Protein AF-0000000073579884 (afdb_homodimer)

Solvent-accessible surface area (backbone atoms only — not comparable to full-atom values): 21846 Å² total; per-residue (Å²): 62,79,49,57,83,74,45,47,60,58,52,51,43,51,61,31,43,61,49,52,70,65,54,39,44,51,54,47,61,70,35,34,37,70,53,16,29,37,43,43,71,73,30,24,39,49,49,86,61,10,36,67,35,51,47,25,42,53,49,44,41,45,74,51,40,29,45,58,35,67,38,53,68,45,80,40,66,29,79,91,75,32,36,38,36,37,34,34,37,37,34,28,37,24,66,89,49,76,59,46,77,44,76,45,46,33,37,37,40,33,34,45,38,84,41,65,36,85,84,80,65,43,71,24,36,23,36,38,33,40,36,43,20,28,35,58,62,64,73,53,51,57,35,80,70,57,7,56,56,69,65,32,60,68,53,21,36,48,45,28,50,49,50,17,51,50,36,49,49,50,50,51,47,43,65,70,67,51,56,76,76,54,52,54,49,52,51,46,46,48,50,61,68,65,52,64,83,78,73,83,74,80,74,62,52,80,76,78,81,124,62,79,48,56,83,75,44,47,59,58,52,52,42,51,61,31,45,61,49,51,69,66,55,38,45,51,54,46,61,69,34,35,36,70,54,14,29,37,42,45,71,74,30,24,39,48,49,85,60,10,36,66,36,50,47,26,42,52,49,45,40,46,74,48,40,30,45,58,35,68,38,52,67,44,79,39,66,29,78,92,75,32,35,38,36,36,34,35,36,36,32,27,43,28,70,86,44,78,74,46,76,44,77,45,47,33,38,37,41,33,35,44,40,86,41,64,38,84,87,80,66,43,69,25,37,23,34,37,33,41,37,42,19,28,37,57,61,64,72,52,51,58,34,80,71,59,7,57,57,67,64,32,61,69,53,20,34,48,45,28,50,51,50,18,51,48,36,49,48,50,49,52,48,42,65,69,68,49,54,76,76,50,52,54,48,52,51,47,45,49,50,60,67,65,50,64,82,77,74,85,72,80,74,61,54,81,76,78,80,122

Structure (mmCIF, N/CA/C/O backbone):
data_AF-0000000073579884-model_v1
#
loop_
_entity.id
_entity.type
_entity.pdbx_description
1 polymer 'SigF-like NTF2-like domain-containing protein'
#
loop_
_atom_site.group_PDB
_atom_site.id
_atom_site.type_symbol
_atom_site.label_atom_id
_atom_site.label_alt_id
_atom_site.label_comp_id
_atom_site.label_asym_id
_atom_site.label_entity_id
_atom_site.label_seq_id
_atom_site.pdbx_PDB_ins_code
_atom_site.Cartn_x
_atom_site.Cartn_y
_atom_site.Cartn_z
_atom_site.occupancy
_atom_site.B_iso_or_equiv
_atom_site.auth_seq_id
_atom_site.auth_comp_id
_atom_site.auth_asym_id
_atom_site.auth_atom_id
_atom_site.pdbx_PDB_model_num
ATOM 1 N N . MET A 1 1 ? 6.504 -21.859 6.301 1 87.38 1 MET A N 1
ATOM 2 C CA . MET A 1 1 ? 7.676 -21.188 6.852 1 87.38 1 MET A CA 1
ATOM 3 C C . MET A 1 1 ? 7.828 -21.484 8.344 1 87.38 1 MET A C 1
ATOM 5 O O . MET A 1 1 ? 6.867 -21.359 9.102 1 87.38 1 MET A O 1
ATOM 9 N N . GLU A 1 2 ? 8.984 -21.875 8.773 1 85.62 2 GLU A N 1
ATOM 10 C CA . GLU A 1 2 ? 9.281 -22.031 10.195 1 85.62 2 GLU A CA 1
ATOM 11 C C . GLU A 1 2 ? 9.594 -20.688 10.844 1 85.62 2 GLU A C 1
ATOM 13 O O . GLU A 1 2 ? 9.109 -20.375 11.938 1 85.62 2 GLU A O 1
ATOM 18 N N . ASP A 1 3 ? 10.375 -19.859 10.148 1 88.5 3 ASP A N 1
ATOM 19 C CA . ASP A 1 3 ? 10.703 -18.484 10.5 1 88.5 3 ASP A CA 1
ATOM 20 C C . ASP A 1 3 ? 10.328 -17.531 9.367 1 88.5 3 ASP A C 1
ATOM 22 O O . ASP A 1 3 ? 11.141 -17.266 8.477 1 88.5 3 ASP A O 1
ATOM 26 N N . PRO A 1 4 ? 9.141 -17 9.547 1 89.62 4 PRO A N 1
ATOM 27 C CA . PRO A 1 4 ? 8.633 -16.172 8.453 1 89.62 4 PRO A CA 1
ATOM 28 C C . PRO A 1 4 ? 9.57 -15.016 8.109 1 89.62 4 PRO A C 1
ATOM 30 O O . PRO A 1 4 ? 9.75 -14.695 6.934 1 89.62 4 PRO A O 1
ATOM 33 N N . VAL A 1 5 ? 10.172 -14.383 9.031 1 88.12 5 VAL A N 1
ATOM 34 C CA . VAL A 1 5 ? 11.016 -13.219 8.797 1 88.12 5 VAL A CA 1
ATOM 35 C C . VAL A 1 5 ? 12.258 -13.625 8 1 88.12 5 VAL A C 1
ATOM 37 O O . VAL A 1 5 ? 12.68 -12.922 7.086 1 88.12 5 VAL A O 1
ATOM 40 N N . LYS A 1 6 ? 12.82 -14.711 8.219 1 90.25 6 LYS A N 1
ATOM 41 C CA . LYS A 1 6 ? 14.047 -15.164 7.574 1 90.25 6 LYS A CA 1
ATOM 42 C C . LYS A 1 6 ? 13.758 -15.805 6.215 1 90.25 6 LYS A C 1
ATOM 44 O O . LYS A 1 6 ? 14.57 -15.703 5.293 1 90.25 6 LYS A O 1
ATOM 49 N N . GLU A 1 7 ? 12.664 -16.375 6.121 1 92.75 7 GLU A N 1
ATOM 50 C CA . GLU A 1 7 ? 12.398 -17.203 4.945 1 92.75 7 GLU A CA 1
ATOM 51 C C . GLU A 1 7 ? 11.641 -16.422 3.879 1 92.75 7 GLU A C 1
ATOM 53 O O . GLU A 1 7 ? 11.695 -16.766 2.695 1 92.75 7 GLU A O 1
ATOM 58 N N . ILE A 1 8 ? 10.906 -15.383 4.238 1 93.69 8 ILE A N 1
ATOM 59 C CA . ILE A 1 8 ? 10.031 -14.68 3.309 1 93.69 8 ILE A CA 1
ATOM 60 C C . ILE A 1 8 ? 10.859 -14.078 2.176 1 93.69 8 ILE A C 1
ATOM 62 O O . ILE A 1 8 ? 10.422 -14.047 1.024 1 93.69 8 ILE A O 1
ATOM 66 N N . GLY A 1 9 ? 12.023 -13.602 2.502 1 92 9 GLY A N 1
ATOM 67 C CA . GLY A 1 9 ? 12.875 -13.039 1.464 1 92 9 GLY A CA 1
ATOM 68 C C . GLY A 1 9 ? 13.18 -14.031 0.354 1 92 9 GLY A C 1
ATOM 69 O O . GLY A 1 9 ? 13.086 -13.695 -0.828 1 92 9 GLY A O 1
ATOM 70 N N . GLY A 1 10 ? 13.586 -15.219 0.759 1 91.81 10 GLY A N 1
ATOM 71 C CA . GLY A 1 10 ? 13.867 -16.266 -0.213 1 91.81 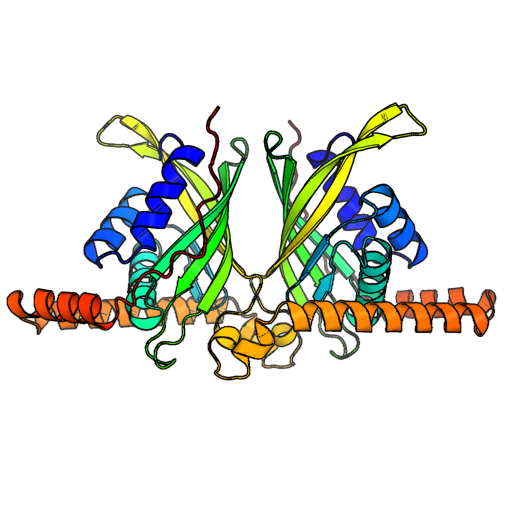10 GLY A CA 1
ATOM 72 C C . GLY A 1 10 ? 12.656 -16.656 -1.034 1 91.81 10 GLY A C 1
ATOM 73 O O . GLY A 1 10 ? 12.766 -16.891 -2.24 1 91.81 10 GLY A O 1
ATOM 74 N N . ILE A 1 11 ? 11.547 -16.703 -0.408 1 93.69 11 ILE A N 1
ATOM 75 C CA . ILE A 1 11 ? 10.305 -17.078 -1.073 1 93.69 11 ILE A CA 1
ATOM 76 C C . ILE A 1 11 ? 9.953 -16.031 -2.131 1 93.69 11 ILE A C 1
ATOM 78 O O . ILE A 1 11 ? 9.625 -16.375 -3.27 1 93.69 11 ILE A O 1
ATOM 82 N N . LEU A 1 12 ? 10.008 -14.758 -1.771 1 94.31 12 LEU A N 1
ATOM 83 C CA . LEU A 1 12 ? 9.672 -13.672 -2.688 1 94.31 12 LEU A CA 1
ATOM 84 C C . LEU A 1 12 ? 10.656 -13.633 -3.854 1 94.31 12 LEU A C 1
ATOM 86 O O . LEU A 1 12 ? 10.258 -13.391 -4.996 1 94.31 12 LEU A O 1
ATOM 90 N N . ARG A 1 13 ? 11.898 -13.844 -3.562 1 92.25 13 ARG A N 1
ATOM 91 C CA . ARG A 1 13 ? 12.891 -13.867 -4.633 1 92.25 13 ARG A CA 1
ATOM 92 C C . ARG A 1 13 ? 12.648 -15.047 -5.574 1 92.25 13 ARG A C 1
ATOM 94 O O . ARG A 1 13 ? 12.836 -14.922 -6.785 1 92.25 13 ARG A O 1
ATOM 101 N N . GLY A 1 14 ? 12.305 -16.156 -5.047 1 90.75 14 GLY A N 1
ATOM 102 C CA . GLY A 1 14 ? 11.977 -17.297 -5.879 1 90.75 14 GLY A CA 1
ATOM 103 C C . GLY A 1 14 ? 10.781 -17.062 -6.785 1 90.75 14 GLY A C 1
ATOM 104 O O . GLY A 1 14 ? 10.742 -17.562 -7.914 1 90.75 14 GLY A O 1
ATOM 105 N N . LEU A 1 15 ? 9.844 -16.219 -6.324 1 91.81 15 LEU A N 1
ATOM 106 C CA . LEU A 1 15 ? 8.609 -15.977 -7.062 1 91.81 15 LEU A CA 1
ATOM 107 C C . LEU A 1 15 ? 8.805 -14.859 -8.086 1 91.81 15 LEU A C 1
ATOM 109 O O . LEU A 1 15 ? 8.109 -14.828 -9.109 1 91.81 15 LEU A O 1
ATOM 113 N N . LEU A 1 16 ? 9.758 -13.938 -7.785 1 89.94 16 LEU A N 1
ATOM 114 C CA . LEU A 1 16 ? 9.734 -12.695 -8.555 1 89.94 16 LEU A CA 1
ATOM 115 C C . LEU A 1 16 ? 11.023 -12.531 -9.352 1 89.94 16 LEU A C 1
ATOM 117 O O . LEU A 1 16 ? 11.141 -11.609 -10.164 1 89.94 16 LEU A O 1
ATOM 121 N N . LYS A 1 17 ? 11.984 -13.438 -9.016 1 87.38 17 LYS A N 1
ATOM 122 C CA . LYS A 1 17 ? 13.203 -13.375 -9.812 1 87.38 17 LYS A CA 1
ATOM 123 C C . LYS A 1 17 ? 13.188 -14.414 -10.93 1 87.38 17 LYS A C 1
ATOM 125 O O . LYS A 1 17 ? 13.922 -15.406 -10.883 1 87.38 17 LYS A O 1
ATOM 130 N N . ARG A 1 18 ? 12.406 -14.25 -11.836 1 78.38 18 ARG A N 1
ATOM 131 C CA . ARG A 1 18 ? 12.312 -14.984 -13.086 1 78.38 18 ARG A CA 1
ATOM 132 C C . ARG A 1 18 ? 12.148 -16.484 -12.836 1 78.38 18 ARG A C 1
ATOM 134 O O . ARG A 1 18 ? 12.898 -17.297 -13.375 1 78.38 18 ARG A O 1
ATOM 141 N N . PRO A 1 19 ? 11.172 -16.875 -12.18 1 81.69 19 PRO A N 1
ATOM 142 C CA . PRO A 1 19 ? 10.906 -18.312 -11.977 1 81.69 19 PRO A CA 1
ATOM 143 C C . PRO A 1 19 ? 10.281 -18.969 -13.195 1 81.69 19 PRO A C 1
ATOM 145 O O . PRO A 1 19 ? 9.852 -18.297 -14.125 1 81.69 19 PRO A O 1
ATOM 148 N N . THR A 1 20 ? 10.398 -20.297 -13.188 1 82 20 THR A N 1
ATOM 149 C CA . THR A 1 20 ? 9.57 -21.062 -14.133 1 82 20 THR A CA 1
ATOM 150 C C . THR A 1 20 ? 8.156 -21.25 -13.578 1 82 20 THR A C 1
ATOM 152 O O . THR A 1 20 ? 7.906 -20.984 -12.398 1 82 20 THR A O 1
ATOM 155 N N . PHE A 1 21 ? 7.195 -21.672 -14.445 1 83.94 21 PHE A N 1
ATOM 156 C CA . PHE A 1 21 ? 5.832 -21.922 -14.008 1 83.94 21 PHE A CA 1
ATOM 157 C C . PHE A 1 21 ? 5.805 -23 -12.922 1 83.94 21 PHE A C 1
ATOM 159 O O . PHE A 1 21 ? 5.062 -22.875 -11.945 1 83.94 21 PHE A O 1
ATOM 166 N N . GLN A 1 22 ? 6.656 -23.984 -13.156 1 83.88 22 GLN A N 1
ATOM 167 C CA . GLN A 1 22 ? 6.703 -25.078 -12.211 1 83.88 22 GLN A CA 1
ATOM 168 C C . GLN A 1 22 ? 7.258 -24.625 -10.859 1 83.88 22 GLN A C 1
ATOM 170 O O . GLN A 1 22 ? 6.758 -25.031 -9.812 1 83.88 22 GLN A O 1
ATOM 175 N N . GLN A 1 23 ? 8.305 -23.859 -10.969 1 88.06 23 GLN A N 1
ATOM 176 C CA . GLN A 1 23 ? 8.891 -23.328 -9.742 1 88.06 23 GLN A CA 1
ATOM 177 C C . GLN A 1 23 ? 7.875 -22.5 -8.961 1 88.06 23 GLN A C 1
ATOM 179 O O . GLN A 1 23 ? 7.793 -22.594 -7.738 1 88.06 23 GLN A O 1
ATOM 184 N N . MET A 1 24 ? 7.133 -21.672 -9.633 1 90.69 24 MET A N 1
ATOM 185 C CA . MET A 1 24 ? 6.109 -20.844 -9.008 1 90.69 24 MET A CA 1
ATOM 186 C C . MET A 1 24 ? 5.047 -21.703 -8.328 1 90.69 24 MET A C 1
ATOM 188 O O . MET A 1 24 ? 4.625 -21.406 -7.211 1 90.69 24 MET A O 1
ATOM 192 N N . ASP A 1 25 ? 4.641 -22.703 -9.031 1 90.38 25 ASP A N 1
ATOM 193 C CA . ASP A 1 25 ? 3.637 -23.625 -8.5 1 90.38 25 ASP A CA 1
ATOM 194 C C . ASP A 1 25 ? 4.121 -24.281 -7.211 1 90.38 25 ASP A C 1
ATOM 196 O O . ASP A 1 25 ? 3.383 -24.359 -6.227 1 90.38 25 ASP A O 1
ATOM 200 N N . GLU A 1 26 ? 5.32 -24.719 -7.25 1 92.88 26 GLU A N 1
ATOM 201 C CA . GLU A 1 26 ? 5.891 -25.406 -6.094 1 92.88 26 GLU A CA 1
ATOM 202 C C . GLU A 1 26 ? 6.016 -24.469 -4.898 1 92.88 26 GLU A C 1
ATOM 204 O O . GLU A 1 26 ? 5.656 -24.828 -3.775 1 92.88 26 GLU A O 1
ATOM 209 N N . ILE A 1 27 ? 6.535 -23.281 -5.117 1 94.75 27 ILE A N 1
ATOM 210 C CA . ILE A 1 27 ? 6.738 -22.312 -4.047 1 94.75 27 ILE A CA 1
ATOM 211 C C . ILE A 1 27 ? 5.395 -21.922 -3.432 1 94.75 27 ILE A C 1
ATOM 213 O O . ILE A 1 27 ? 5.25 -21.891 -2.207 1 94.75 27 ILE A O 1
ATOM 217 N N . LEU A 1 28 ? 4.398 -21.641 -4.234 1 96.19 28 LEU A N 1
ATOM 218 C CA . LEU A 1 28 ? 3.09 -21.219 -3.74 1 96.19 28 LEU A CA 1
ATOM 219 C C . LEU A 1 28 ? 2.389 -22.375 -3.02 1 96.19 28 LEU A C 1
ATOM 221 O O . LEU A 1 28 ? 1.786 -22.172 -1.962 1 96.19 28 LEU A O 1
ATOM 225 N N . THR A 1 29 ? 2.473 -23.578 -3.557 1 94.75 29 THR A N 1
ATOM 226 C CA . THR A 1 29 ? 1.844 -24.734 -2.941 1 94.75 29 THR A CA 1
ATOM 227 C C . THR A 1 29 ? 2.459 -25.031 -1.574 1 94.75 29 THR A C 1
ATOM 229 O O . THR A 1 29 ? 1.756 -25.422 -0.641 1 94.75 29 THR A O 1
ATOM 232 N N . GLU A 1 30 ? 3.688 -24.781 -1.486 1 93.12 30 GLU A N 1
ATOM 233 C CA . GLU A 1 30 ? 4.398 -25.062 -0.244 1 93.12 30 GLU A CA 1
ATOM 234 C C . GLU A 1 30 ? 4.121 -24 0.811 1 93.12 30 GLU A C 1
ATOM 236 O O . GLU A 1 30 ? 4.113 -24.281 2.01 1 93.12 30 GLU A O 1
ATOM 241 N N . ASN A 1 31 ? 3.793 -22.781 0.381 1 95.56 31 ASN A N 1
ATOM 242 C CA . ASN A 1 31 ? 3.814 -21.672 1.337 1 95.56 31 ASN A CA 1
ATOM 243 C C . ASN A 1 31 ? 2.432 -21.062 1.509 1 95.56 31 ASN A C 1
ATOM 245 O O . ASN A 1 31 ? 2.219 -20.234 2.406 1 95.56 31 ASN A O 1
ATOM 249 N N . PHE A 1 32 ? 1.491 -21.469 0.754 1 96.81 32 PHE A N 1
ATOM 250 C CA . PHE A 1 32 ? 0.136 -20.938 0.844 1 96.81 32 PHE A CA 1
ATOM 251 C C . PHE A 1 32 ? -0.846 -22.016 1.263 1 96.81 32 PHE A C 1
ATOM 253 O O . PHE A 1 32 ? -0.605 -23.203 1.025 1 96.81 32 PHE A O 1
ATOM 260 N N . THR A 1 33 ? -1.899 -21.594 1.917 1 96 33 THR A N 1
ATOM 261 C CA . THR A 1 33 ? -2.977 -22.531 2.24 1 96 33 THR A CA 1
ATOM 262 C C . THR A 1 33 ? -3.842 -22.797 1.013 1 96 33 THR A C 1
ATOM 264 O O . THR A 1 33 ? -3.844 -22.016 0.062 1 96 33 THR A O 1
ATOM 267 N N . GLU A 1 34 ? -4.613 -23.844 1.042 1 94.69 34 GLU A N 1
ATOM 268 C CA . GLU A 1 34 ? -5.449 -24.234 -0.082 1 94.69 34 GLU A CA 1
ATOM 269 C C . GLU A 1 34 ? -6.562 -23.234 -0.335 1 94.69 34 GLU A C 1
ATOM 271 O O . GLU A 1 34 ? -6.957 -23 -1.481 1 94.69 34 GLU A O 1
ATOM 276 N N . ASP A 1 35 ? -7.004 -22.594 0.699 1 95.12 35 ASP A N 1
ATOM 277 C CA . ASP A 1 35 ? -8.086 -21.625 0.577 1 95.12 35 ASP A CA 1
ATOM 278 C C . ASP A 1 35 ? -7.551 -20.203 0.709 1 95.12 35 ASP A C 1
ATOM 280 O O . ASP A 1 35 ? -8.203 -19.344 1.304 1 95.12 35 ASP A O 1
ATOM 284 N N . ALA A 1 36 ? -6.34 -20.016 0.265 1 96.44 36 ALA A N 1
ATOM 285 C CA . ALA A 1 36 ? -5.715 -18.688 0.371 1 96.44 36 ALA A CA 1
ATOM 286 C C . ALA A 1 36 ? -6.52 -17.641 -0.394 1 96.44 36 ALA A C 1
ATOM 288 O O . ALA A 1 36 ? -7.215 -17.969 -1.359 1 96.44 36 ALA A O 1
ATOM 289 N N . GLN A 1 37 ? -6.465 -16.438 0.086 1 95.69 37 GLN A N 1
ATOM 290 C CA . GLN A 1 37 ? -7.109 -15.289 -0.542 1 95.69 37 GLN A CA 1
ATOM 291 C C . GLN A 1 37 ? -6.074 -14.297 -1.062 1 95.69 37 GLN A C 1
ATOM 293 O O . GLN A 1 37 ? -4.98 -14.18 -0.501 1 95.69 37 GLN A O 1
ATOM 298 N N . PHE A 1 38 ? -6.504 -13.656 -2.104 1 95.31 38 PHE A N 1
ATOM 299 C CA . PHE A 1 38 ? -5.605 -12.711 -2.748 1 95.31 38 PHE A CA 1
ATOM 300 C C . PHE A 1 38 ? -6.34 -11.43 -3.117 1 95.31 38 PHE A C 1
ATOM 302 O O . PHE A 1 38 ? -7.383 -11.469 -3.777 1 95.31 38 PHE A O 1
ATOM 309 N N . TYR A 1 39 ? -5.766 -10.305 -2.66 1 90.69 39 TYR A N 1
ATOM 310 C CA . TYR A 1 39 ? -6.324 -8.992 -2.967 1 90.69 39 TYR A CA 1
ATOM 311 C C . TYR A 1 39 ? -5.293 -8.109 -3.66 1 90.69 39 TYR A C 1
ATOM 313 O O . TYR A 1 39 ? -4.223 -7.836 -3.107 1 90.69 39 TYR A O 1
ATOM 321 N N . HIS A 1 40 ? -5.605 -7.75 -4.836 1 88.69 40 HIS A N 1
ATOM 322 C CA . HIS A 1 40 ? -4.773 -6.934 -5.707 1 88.69 40 HIS A CA 1
ATOM 323 C C . HIS A 1 40 ? -5.582 -5.816 -6.359 1 88.69 40 HIS A C 1
ATOM 325 O O . HIS A 1 40 ? -6.809 -5.887 -6.418 1 88.69 40 HIS A O 1
ATOM 331 N N . PRO A 1 41 ? -4.891 -4.758 -6.785 1 82.88 41 PRO A N 1
ATOM 332 C CA . PRO A 1 41 ? -5.641 -3.65 -7.387 1 82.88 41 PRO A CA 1
ATOM 333 C C . PRO A 1 41 ? -6.441 -4.078 -8.609 1 82.88 41 PRO A C 1
ATOM 335 O O . PRO A 1 41 ? -7.461 -3.461 -8.938 1 82.88 41 PRO A O 1
ATOM 338 N N . TYR A 1 42 ? -6.086 -5.152 -9.195 1 84 42 TYR A N 1
ATOM 339 C CA . TYR A 1 42 ? -6.738 -5.52 -10.453 1 84 42 TYR A CA 1
ATOM 340 C C . TYR A 1 42 ? -7.59 -6.77 -10.273 1 84 42 TYR A C 1
ATOM 342 O O . TYR A 1 42 ? -8.523 -7.008 -11.047 1 84 42 TYR A O 1
ATOM 350 N N . VAL A 1 43 ? -7.188 -7.551 -9.336 1 89 43 VAL A N 1
ATOM 351 C CA . VAL A 1 43 ? -7.855 -8.844 -9.234 1 89 43 VAL A CA 1
ATOM 352 C C . VAL A 1 43 ? -7.938 -9.273 -7.77 1 89 43 VAL A C 1
ATOM 354 O O . VAL A 1 43 ? -7.09 -8.891 -6.957 1 89 43 VAL A O 1
ATOM 357 N N . ASN A 1 44 ? -9.023 -10 -7.523 1 91.44 44 ASN A N 1
ATOM 358 C CA . ASN A 1 44 ? -9.195 -10.648 -6.23 1 91.44 44 ASN A CA 1
ATOM 359 C C . ASN A 1 44 ? -9.484 -12.141 -6.387 1 91.44 44 ASN A C 1
ATOM 361 O O . ASN A 1 44 ? -10.031 -12.562 -7.406 1 91.44 44 ASN A O 1
ATOM 365 N N . VAL A 1 45 ? -8.938 -12.844 -5.457 1 93.94 45 VAL A N 1
ATOM 366 C CA . VAL A 1 45 ? -9.234 -14.273 -5.41 1 93.94 45 VAL A CA 1
ATOM 367 C C . VAL A 1 45 ? -9.891 -14.617 -4.078 1 93.94 45 VAL A C 1
ATOM 369 O O . VAL A 1 45 ? -9.336 -14.328 -3.012 1 93.94 45 VAL A O 1
ATOM 372 N N . ASN A 1 46 ? -11.023 -15.203 -4.145 1 91.88 46 ASN A N 1
ATOM 373 C CA . ASN A 1 46 ? -11.734 -15.625 -2.941 1 91.88 46 ASN A CA 1
ATOM 374 C C . ASN A 1 46 ? -11.312 -17.031 -2.506 1 91.88 46 ASN A C 1
ATOM 376 O O . ASN A 1 46 ? -10.633 -17.734 -3.252 1 91.88 46 ASN A O 1
ATOM 380 N N . PRO A 1 47 ? -11.742 -17.375 -1.325 1 90.81 47 PRO A N 1
ATOM 381 C CA . PRO A 1 47 ? -11.32 -18.672 -0.795 1 90.81 47 PRO A CA 1
ATOM 382 C C . PRO A 1 47 ? -11.859 -19.859 -1.609 1 90.81 47 PRO A C 1
ATOM 384 O O . PRO A 1 47 ? -11.289 -20.938 -1.577 1 90.81 47 PRO A O 1
ATOM 387 N N . VAL A 1 48 ? -12.898 -19.688 -2.295 1 89.31 48 VAL A N 1
ATOM 388 C CA . VAL A 1 48 ? -13.484 -20.75 -3.094 1 89.31 48 VAL A CA 1
ATOM 389 C C . VAL A 1 48 ? -12.578 -21.078 -4.273 1 89.31 48 VAL A C 1
ATOM 391 O O . VAL A 1 48 ? -12.328 -22.25 -4.57 1 89.31 48 VAL A O 1
ATOM 394 N N . ALA A 1 49 ? -12.078 -20.047 -4.965 1 89.5 49 ALA A N 1
ATOM 395 C CA . ALA A 1 49 ? -11.117 -20.266 -6.047 1 89.5 49 ALA A CA 1
ATOM 396 C C . ALA A 1 49 ? -9.773 -20.734 -5.508 1 89.5 49 ALA A C 1
ATOM 398 O O . ALA A 1 49 ? -9.117 -21.594 -6.109 1 89.5 49 ALA A O 1
ATOM 399 N N . GLY A 1 50 ? -9.383 -20.172 -4.426 1 93.62 50 GLY A N 1
ATOM 400 C CA . GLY A 1 50 ? -8.297 -20.641 -3.586 1 93.62 50 GLY A CA 1
ATOM 401 C C . GLY A 1 50 ? -6.941 -20.562 -4.266 1 93.62 50 GLY A C 1
ATOM 402 O O . GLY A 1 50 ? -6.695 -19.656 -5.07 1 93.62 50 GLY A O 1
ATOM 403 N N . LEU A 1 51 ? -6.055 -21.516 -3.824 1 96.12 51 LEU A N 1
ATOM 404 C CA . LEU A 1 51 ? -4.645 -21.516 -4.191 1 96.12 51 LEU A CA 1
ATOM 405 C C . LEU A 1 51 ? -4.469 -21.766 -5.684 1 96.12 51 LEU A C 1
ATOM 407 O O . LEU A 1 51 ? -3.576 -21.203 -6.312 1 96.12 51 LEU A O 1
ATOM 411 N N . THR A 1 52 ? -5.293 -22.578 -6.266 1 93.69 52 THR A N 1
ATOM 412 C CA . THR A 1 52 ? -5.18 -22.891 -7.684 1 93.69 52 THR A CA 1
ATOM 413 C C . THR A 1 52 ? -5.336 -21.641 -8.531 1 93.69 52 THR A C 1
ATOM 415 O O . THR A 1 52 ? -4.613 -21.453 -9.516 1 93.69 52 THR A O 1
ATOM 418 N N . ALA A 1 53 ? -6.223 -20.859 -8.133 1 93.62 53 ALA A N 1
ATOM 419 C CA . ALA A 1 53 ? -6.43 -19.609 -8.852 1 93.62 53 ALA A CA 1
ATOM 420 C C . ALA A 1 53 ? -5.254 -18.656 -8.648 1 93.62 53 ALA A C 1
ATOM 422 O O . ALA A 1 53 ? -4.859 -17.938 -9.578 1 93.62 53 ALA A O 1
ATOM 423 N N . ILE A 1 54 ? -4.758 -18.578 -7.48 1 95.88 54 ILE A N 1
ATOM 424 C CA . ILE A 1 54 ? -3.631 -17.703 -7.18 1 95.88 54 ILE A CA 1
ATOM 425 C C . ILE A 1 54 ? -2.42 -18.125 -8.016 1 95.88 54 ILE A C 1
ATOM 427 O O . ILE A 1 54 ? -1.733 -17.266 -8.586 1 95.88 54 ILE A O 1
ATOM 431 N N . ILE A 1 55 ? -2.178 -19.406 -8.086 1 94 55 ILE A N 1
ATOM 432 C CA . ILE A 1 55 ? -1.068 -19.906 -8.891 1 94 55 ILE A CA 1
ATOM 433 C C . ILE A 1 55 ? -1.236 -19.469 -10.344 1 94 55 ILE A C 1
ATOM 435 O O . ILE A 1 55 ? -0.293 -18.969 -10.953 1 94 55 ILE A O 1
ATOM 439 N N . ALA A 1 56 ? -2.412 -19.641 -10.875 1 91.44 56 ALA A N 1
ATOM 440 C CA . ALA A 1 56 ? -2.693 -19.25 -12.25 1 91.44 56 ALA A CA 1
ATOM 441 C C . ALA A 1 56 ? -2.461 -17.75 -12.461 1 91.44 56 ALA A C 1
ATOM 443 O O . ALA A 1 56 ? -1.978 -17.328 -13.516 1 91.44 56 ALA A O 1
ATOM 444 N N . LEU A 1 57 ? -2.812 -16.984 -11.539 1 92.19 57 LEU A N 1
ATOM 445 C CA . LEU A 1 57 ? -2.65 -15.539 -11.648 1 92.19 57 LEU A CA 1
ATOM 446 C C . LEU A 1 57 ? -1.176 -15.156 -11.633 1 92.19 57 LEU A C 1
ATOM 448 O O . LEU A 1 57 ? -0.763 -14.234 -12.336 1 92.19 57 LEU A O 1
ATOM 452 N N . TYR A 1 58 ? -0.462 -15.781 -10.734 1 91.75 58 TYR A N 1
ATOM 453 C CA . TYR A 1 58 ? 0.975 -15.531 -10.719 1 91.75 58 TYR A CA 1
ATOM 454 C C . TYR A 1 58 ? 1.606 -15.891 -12.062 1 91.75 58 TYR A C 1
ATOM 456 O O . TYR A 1 58 ? 2.48 -15.172 -12.555 1 91.75 58 TYR A O 1
ATOM 464 N N . GLN A 1 59 ? 1.206 -16.953 -12.609 1 87.25 59 GLN A N 1
ATOM 465 C CA . GLN A 1 59 ? 1.725 -17.375 -13.906 1 87.25 59 GLN A CA 1
ATOM 466 C C . GLN A 1 59 ? 1.298 -16.422 -15.008 1 87.25 59 GLN A C 1
ATOM 468 O O . GLN A 1 59 ? 2.076 -16.141 -15.922 1 87.25 59 GLN A O 1
ATOM 473 N N . TYR A 1 60 ? 0.078 -16.031 -14.883 1 86.56 60 TYR A N 1
ATOM 474 C CA . TYR A 1 60 ? -0.396 -15.008 -15.805 1 86.56 60 TYR A CA 1
ATOM 475 C C . TYR A 1 60 ? 0.478 -13.758 -15.719 1 86.56 60 TYR A C 1
ATOM 477 O O . TYR A 1 60 ? 0.849 -13.188 -16.75 1 86.56 60 TYR A O 1
ATOM 485 N N . ALA A 1 61 ? 0.74 -13.336 -14.508 1 85.75 61 ALA A N 1
ATOM 486 C CA . ALA A 1 61 ? 1.559 -12.141 -14.305 1 85.75 61 ALA A CA 1
ATOM 487 C C . ALA A 1 61 ? 2.951 -12.328 -14.898 1 85.75 61 ALA A C 1
ATOM 489 O O . ALA A 1 61 ? 3.535 -11.383 -15.438 1 85.75 61 ALA A O 1
ATOM 490 N N . LEU A 1 62 ? 3.475 -13.477 -14.758 1 82.75 62 LEU A N 1
ATOM 491 C CA . LEU A 1 62 ? 4.785 -13.758 -15.328 1 82.75 62 LEU A CA 1
ATOM 492 C C . LEU A 1 62 ? 4.762 -13.586 -16.844 1 82.75 62 LEU A C 1
ATOM 494 O O . LEU A 1 62 ? 5.711 -13.07 -17.438 1 82.75 62 LEU A O 1
ATOM 498 N N . LEU A 1 63 ? 3.736 -13.992 -17.453 1 77 63 LEU A N 1
ATOM 499 C CA . LEU A 1 63 ? 3.609 -13.93 -18.906 1 77 63 LEU A CA 1
ATOM 500 C C . LEU A 1 63 ? 3.48 -12.492 -19.375 1 77 63 LEU A C 1
ATOM 502 O O . LEU A 1 63 ? 4.035 -12.117 -20.406 1 77 63 LEU A O 1
ATOM 506 N N . PHE A 1 64 ? 2.844 -11.703 -18.578 1 78.62 64 PHE A N 1
ATOM 507 C CA . PHE A 1 64 ? 2.475 -10.398 -19.109 1 78.62 64 PHE A CA 1
ATOM 508 C C . PHE A 1 64 ? 3.303 -9.297 -18.469 1 78.62 64 PHE A C 1
ATOM 510 O O . PHE A 1 64 ? 3.568 -8.266 -19.094 1 78.62 64 PHE A O 1
ATOM 517 N N . VAL A 1 65 ? 3.566 -9.445 -17.188 1 78.19 65 VAL A N 1
ATOM 518 C CA . VAL A 1 65 ? 4.277 -8.406 -16.453 1 78.19 65 VAL A CA 1
ATOM 519 C C . VAL A 1 65 ? 5.781 -8.625 -16.578 1 78.19 65 VAL A C 1
ATOM 521 O O . VAL A 1 65 ? 6.551 -7.66 -16.672 1 78.19 65 VAL A O 1
ATOM 524 N N . ASN A 1 66 ? 6.223 -9.93 -16.719 1 79.75 66 ASN A N 1
ATOM 525 C CA . ASN A 1 66 ? 7.625 -10.289 -16.906 1 79.75 66 ASN A CA 1
ATOM 526 C C . ASN A 1 66 ? 8.492 -9.758 -15.758 1 79.75 66 ASN A C 1
ATOM 528 O O . ASN A 1 66 ? 9.328 -8.875 -15.969 1 79.75 66 ASN A O 1
ATOM 532 N N . TYR A 1 67 ? 8.398 -10.344 -14.602 1 82.19 67 TYR A N 1
ATOM 533 C CA . TYR A 1 67 ? 9.172 -9.977 -13.422 1 82.19 67 TYR A CA 1
ATOM 534 C C . TYR A 1 67 ? 10.672 -10.125 -13.688 1 82.19 67 TYR A C 1
ATOM 536 O O . TYR A 1 67 ? 11.109 -11.109 -14.273 1 82.19 67 TYR A O 1
ATOM 544 N N . GLN A 1 68 ? 11.453 -9.148 -13.258 1 82.56 68 GLN A N 1
ATOM 545 C CA . GLN A 1 68 ? 12.891 -9.164 -13.5 1 82.56 68 GLN A CA 1
ATOM 546 C C . GLN A 1 68 ? 13.672 -9.312 -12.195 1 82.56 68 GLN A C 1
ATOM 548 O O . GLN A 1 68 ? 14.578 -10.141 -12.094 1 82.56 68 GLN A O 1
ATOM 553 N N . ASP A 1 69 ? 13.328 -8.484 -11.281 1 86.62 69 ASP A N 1
ATOM 554 C CA . ASP A 1 69 ? 14.055 -8.469 -10.016 1 86.62 69 ASP A CA 1
ATOM 555 C C . ASP A 1 69 ? 13.188 -7.891 -8.898 1 86.62 69 ASP A C 1
ATOM 557 O O . ASP A 1 69 ? 12.148 -7.285 -9.156 1 86.62 69 ASP A O 1
ATOM 561 N N . VAL A 1 70 ? 13.617 -8.281 -7.648 1 91.12 70 VAL A N 1
ATOM 562 C CA . VAL A 1 70 ? 12.883 -7.797 -6.484 1 91.12 70 VAL A CA 1
ATOM 563 C C . VAL A 1 70 ? 13.867 -7.289 -5.43 1 91.12 70 VAL A C 1
ATOM 565 O O . VAL A 1 70 ? 14.891 -7.922 -5.176 1 91.12 70 VAL A O 1
ATOM 568 N N . PHE A 1 71 ? 13.594 -6.094 -4.922 1 90 71 PHE A N 1
ATOM 569 C CA . PHE A 1 71 ? 14.367 -5.473 -3.852 1 90 71 PHE A CA 1
ATOM 570 C C . PHE A 1 71 ? 13.516 -5.305 -2.598 1 90 71 PHE A C 1
ATOM 572 O O . PHE A 1 71 ? 12.531 -4.562 -2.605 1 90 71 PHE A O 1
ATOM 579 N N . ILE A 1 72 ? 13.891 -6.027 -1.582 1 91.06 72 ILE A N 1
ATOM 580 C CA . ILE A 1 72 ? 13.148 -5.973 -0.329 1 91.06 72 ILE A CA 1
ATOM 581 C C . ILE A 1 72 ? 13.734 -4.891 0.575 1 91.06 72 ILE A C 1
ATOM 583 O O . ILE A 1 72 ? 14.93 -4.934 0.905 1 91.06 72 ILE A O 1
ATOM 587 N N . GLN A 1 73 ? 12.984 -3.986 0.973 1 87.44 73 GLN A N 1
ATOM 588 C CA . GLN A 1 73 ? 13.469 -2.865 1.772 1 87.44 73 GLN A CA 1
ATOM 589 C C . GLN A 1 73 ? 13.234 -3.109 3.26 1 87.44 73 GLN A C 1
ATOM 591 O O . GLN A 1 73 ? 14.125 -2.877 4.078 1 87.44 73 GLN A O 1
ATOM 596 N N . ASP A 1 74 ? 12.016 -3.543 3.551 1 86.44 74 ASP A N 1
ATOM 597 C CA . ASP A 1 74 ? 11.68 -3.73 4.957 1 86.44 74 ASP A CA 1
ATOM 598 C C . ASP A 1 74 ? 10.75 -4.926 5.145 1 86.44 74 ASP A C 1
ATOM 600 O O . ASP A 1 74 ? 9.875 -5.176 4.309 1 86.44 74 ASP A O 1
ATOM 604 N N . ILE A 1 75 ? 11 -5.637 6.23 1 89.44 75 ILE A N 1
ATOM 605 C CA . ILE A 1 75 ? 10.133 -6.73 6.656 1 89.44 75 ILE A CA 1
ATOM 606 C C . ILE A 1 75 ? 9.688 -6.508 8.102 1 89.44 75 ILE A C 1
ATOM 608 O O . ILE A 1 75 ? 10.523 -6.348 8.992 1 89.44 75 ILE A O 1
ATOM 612 N N . VAL A 1 76 ? 8.422 -6.441 8.266 1 86.69 76 VAL A N 1
ATOM 613 C CA . VAL A 1 76 ? 7.863 -6.289 9.602 1 86.69 76 VAL A CA 1
ATOM 614 C C . VAL A 1 76 ? 6.965 -7.48 9.922 1 86.69 76 VAL A C 1
ATOM 616 O O . VAL A 1 76 ? 6.078 -7.828 9.141 1 86.69 76 VAL A O 1
ATOM 619 N N . TYR A 1 77 ? 7.219 -8.109 11.055 1 88.44 77 TYR A N 1
ATOM 620 C CA . TYR A 1 77 ? 6.457 -9.289 11.438 1 88.44 77 TYR A CA 1
ATOM 621 C C . TYR A 1 77 ? 5.855 -9.125 12.828 1 88.44 77 TYR A C 1
ATOM 623 O O . TYR A 1 77 ? 6.562 -8.789 13.781 1 88.44 77 TYR A O 1
ATOM 631 N N . ASP A 1 78 ? 4.555 -9.312 12.875 1 86 78 ASP A N 1
ATOM 632 C CA . ASP A 1 78 ? 3.842 -9.359 14.148 1 86 78 ASP A CA 1
ATOM 633 C C . ASP A 1 78 ? 3.463 -10.789 14.508 1 86 78 ASP A C 1
ATOM 635 O O . ASP A 1 78 ? 2.457 -11.312 14.023 1 86 78 ASP A O 1
ATOM 639 N N . ALA A 1 79 ? 4.117 -11.305 15.43 1 85.94 79 ALA A N 1
ATOM 640 C CA . ALA A 1 79 ? 3.932 -12.703 15.797 1 85.94 79 ALA A CA 1
ATOM 641 C C . ALA A 1 79 ? 2.6 -12.914 16.516 1 85.94 79 ALA A C 1
ATOM 643 O O . ALA A 1 79 ? 2.006 -13.992 16.422 1 85.94 79 ALA A O 1
ATOM 644 N N . ALA A 1 80 ? 2.125 -11.906 17.203 1 84.12 80 ALA A N 1
ATOM 645 C CA . ALA A 1 80 ? 0.877 -12.023 17.953 1 84.12 80 ALA A CA 1
ATOM 646 C C . ALA A 1 80 ? -0.315 -12.164 17 1 84.12 80 ALA A C 1
ATOM 648 O O . ALA A 1 80 ? -1.256 -12.906 17.297 1 84.12 80 ALA A O 1
ATOM 649 N N . LYS A 1 81 ? -0.231 -11.516 15.875 1 86.88 81 LYS A N 1
ATOM 650 C CA . LYS A 1 81 ? -1.34 -11.539 14.922 1 86.88 81 LYS A CA 1
ATOM 651 C C . LYS A 1 81 ? -1.019 -12.43 13.727 1 86.88 81 LYS A C 1
ATOM 653 O O . LYS A 1 81 ? -1.894 -12.719 12.906 1 86.88 81 LYS A O 1
ATOM 658 N N . ASN A 1 82 ? 0.147 -12.852 13.633 1 92 82 ASN A N 1
ATOM 659 C CA . ASN A 1 82 ? 0.627 -13.656 12.516 1 92 82 ASN A CA 1
ATOM 660 C C . ASN A 1 82 ? 0.496 -12.914 11.188 1 92 82 ASN A C 1
ATOM 662 O O . ASN A 1 82 ? -0.053 -13.453 10.227 1 92 82 ASN A O 1
ATOM 666 N N . ILE A 1 83 ? 0.909 -11.719 11.211 1 91.5 83 ILE A N 1
ATOM 667 C CA . ILE A 1 83 ? 0.867 -10.867 10.023 1 91.5 83 ILE A CA 1
ATOM 668 C C . ILE A 1 83 ? 2.283 -10.445 9.648 1 91.5 83 ILE A C 1
ATOM 670 O O . ILE A 1 83 ? 3.064 -10.023 10.5 1 91.5 83 ILE A O 1
ATOM 674 N N . LEU A 1 84 ? 2.58 -10.664 8.43 1 92.31 84 LEU A N 1
ATOM 675 C CA . LEU A 1 84 ? 3.859 -10.258 7.852 1 92.31 84 LEU A CA 1
ATOM 676 C C . LEU A 1 84 ? 3.67 -9.148 6.824 1 92.31 84 LEU A C 1
ATOM 678 O O . LEU A 1 84 ? 2.791 -9.242 5.961 1 92.31 84 LEU A O 1
ATOM 682 N N . ALA A 1 85 ? 4.387 -8.086 7.02 1 90.88 85 ALA A N 1
ATOM 683 C CA . ALA A 1 85 ? 4.348 -6.973 6.074 1 90.88 85 ALA A CA 1
ATOM 684 C C . ALA A 1 85 ? 5.703 -6.773 5.406 1 90.88 85 ALA A C 1
ATOM 686 O O . ALA A 1 85 ? 6.73 -6.676 6.086 1 90.88 85 ALA A O 1
ATOM 687 N N . VAL A 1 86 ? 5.676 -6.66 4.094 1 92.31 86 VAL A N 1
ATOM 688 C CA . VAL A 1 86 ? 6.922 -6.547 3.344 1 92.31 86 VAL A CA 1
ATOM 689 C C . VAL A 1 86 ? 6.84 -5.371 2.373 1 92.31 86 VAL A C 1
ATOM 691 O O . VAL A 1 86 ? 5.91 -5.285 1.57 1 92.31 86 VAL A O 1
ATOM 694 N N . ARG A 1 87 ? 7.773 -4.508 2.525 1 91.06 87 ARG A N 1
ATOM 695 C CA . ARG A 1 87 ? 7.938 -3.449 1.536 1 91.06 87 ARG A CA 1
ATOM 696 C C . ARG A 1 87 ? 8.992 -3.824 0.502 1 91.06 87 ARG A C 1
ATOM 698 O O . ARG A 1 87 ? 10.117 -4.184 0.857 1 91.06 87 ARG A O 1
ATOM 705 N N . MET A 1 88 ? 8.57 -3.705 -0.765 1 92.19 88 MET A N 1
ATOM 706 C CA . MET A 1 88 ? 9.508 -4.156 -1.79 1 92.19 88 MET A CA 1
ATOM 707 C C . MET A 1 88 ? 9.344 -3.34 -3.068 1 92.19 88 MET A C 1
ATOM 709 O O . MET A 1 88 ? 8.359 -2.621 -3.232 1 92.19 88 MET A O 1
ATOM 713 N N . THR A 1 89 ? 10.383 -3.4 -3.832 1 90.19 89 THR A N 1
ATOM 714 C CA . THR A 1 89 ? 10.391 -2.865 -5.188 1 90.19 89 THR A CA 1
ATOM 715 C C . THR A 1 89 ? 10.641 -3.973 -6.207 1 90.19 89 THR A C 1
ATOM 717 O O . THR A 1 89 ? 11.656 -4.672 -6.133 1 90.19 89 THR A O 1
ATOM 720 N N . VAL A 1 90 ? 9.656 -4.129 -7.062 1 90.94 90 VAL A N 1
ATOM 721 C CA . VAL A 1 90 ? 9.758 -5.164 -8.086 1 90.94 90 VAL A CA 1
ATOM 722 C C . VAL A 1 90 ? 10 -4.523 -9.453 1 90.94 90 VAL A C 1
ATOM 724 O O . VAL A 1 90 ? 9.25 -3.639 -9.867 1 90.94 90 VAL A O 1
ATOM 727 N N . GLU A 1 91 ? 11.023 -4.941 -10.023 1 88.5 91 GLU A N 1
ATOM 728 C CA . GLU A 1 91 ? 11.312 -4.477 -11.375 1 88.5 91 GLU A CA 1
ATOM 729 C C . GLU A 1 91 ? 10.625 -5.355 -12.422 1 88.5 91 GLU A C 1
ATOM 731 O O . GLU A 1 91 ? 10.805 -6.574 -12.43 1 88.5 91 GLU A O 1
ATOM 736 N N . ILE A 1 92 ? 9.867 -4.68 -13.328 1 87.06 92 ILE A N 1
ATOM 737 C CA . ILE A 1 92 ? 9.141 -5.438 -14.344 1 87.06 92 ILE A CA 1
ATOM 738 C C . ILE A 1 92 ? 9.445 -4.871 -15.727 1 87.06 92 ILE A C 1
ATOM 740 O O . ILE A 1 92 ? 9.812 -3.701 -15.859 1 87.06 92 ILE A O 1
ATOM 744 N N . LYS A 1 93 ? 9.281 -5.746 -16.703 1 82.56 93 LYS A N 1
ATOM 745 C CA . LYS A 1 93 ? 9.43 -5.387 -18.109 1 82.56 93 LYS A CA 1
ATOM 746 C C . LYS A 1 93 ? 8.297 -5.969 -18.953 1 82.56 93 LYS A C 1
ATOM 748 O O . LYS A 1 93 ? 8.5 -6.914 -19.719 1 82.56 93 LYS A O 1
ATOM 753 N N . PRO A 1 94 ? 7.188 -5.285 -18.906 1 77.81 94 PRO A N 1
ATOM 754 C CA . PRO A 1 94 ? 6.07 -5.82 -19.688 1 77.81 94 PRO A CA 1
ATOM 7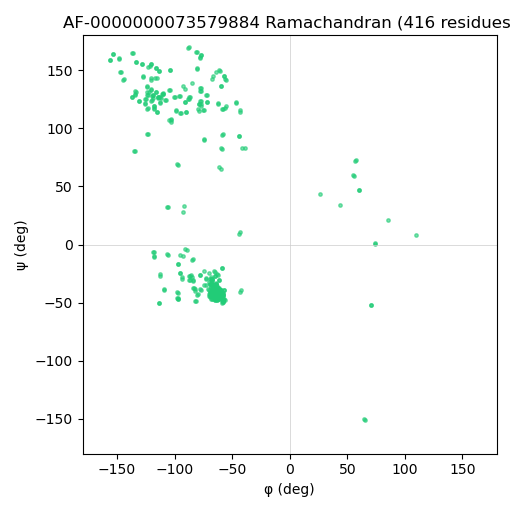55 C C . PRO A 1 94 ? 6.324 -5.766 -21.188 1 77.81 94 PRO A C 1
ATOM 757 O O . PRO A 1 94 ? 6.887 -4.793 -21.703 1 77.81 94 PRO A O 1
ATOM 760 N N . TRP A 1 95 ? 5.816 -6.793 -21.891 1 72.25 95 TRP A N 1
ATOM 761 C CA . TRP A 1 95 ? 6.062 -6.895 -23.328 1 72.25 95 TRP A CA 1
ATOM 762 C C . TRP A 1 95 ? 5.309 -5.812 -24.078 1 72.25 95 TRP A C 1
ATOM 764 O O . TRP A 1 95 ? 5.789 -5.309 -25.109 1 72.25 95 TRP A O 1
ATOM 774 N N . VAL A 1 96 ? 4.219 -5.504 -23.516 1 70.62 96 VAL A N 1
ATOM 775 C CA . VAL A 1 96 ? 3.346 -4.559 -24.203 1 70.62 96 VAL A CA 1
ATOM 776 C C . VAL A 1 96 ? 3.973 -3.168 -24.188 1 70.62 96 VAL A C 1
ATOM 778 O O . VAL A 1 96 ? 3.674 -2.336 -25.047 1 70.62 96 VAL A O 1
ATOM 781 N N . LEU A 1 97 ? 4.812 -2.955 -23.234 1 72.75 97 LEU A N 1
ATOM 782 C CA . LEU A 1 97 ? 5.414 -1.634 -23.094 1 72.75 97 LEU A CA 1
ATOM 783 C C . LEU A 1 97 ? 6.742 -1.562 -23.844 1 72.75 97 LEU A C 1
ATOM 785 O O . LEU A 1 97 ? 7.562 -0.683 -23.562 1 72.75 97 LEU A O 1
ATOM 789 N N . LEU A 1 98 ? 6.887 -2.289 -24.812 1 62.47 98 LEU A N 1
ATOM 790 C CA . LEU A 1 98 ? 8.102 -2.326 -25.609 1 62.47 98 LEU A CA 1
ATOM 791 C C . LEU A 1 98 ? 9.344 -2.32 -24.719 1 62.47 98 LEU A C 1
ATOM 793 O O . LEU A 1 98 ? 10.281 -1.563 -24.969 1 62.47 98 LEU A O 1
ATOM 797 N N . TRP A 1 99 ? 9.312 -2.842 -23.719 1 64.56 99 TRP A N 1
ATOM 798 C CA . TRP A 1 99 ? 10.383 -3.32 -22.859 1 64.56 99 TRP A CA 1
ATOM 799 C C . TRP A 1 99 ? 10.898 -2.205 -21.953 1 64.56 99 TRP A C 1
ATOM 801 O O . TRP A 1 99 ? 12.078 -2.17 -21.609 1 64.56 99 TRP A O 1
ATOM 811 N N . ARG A 1 100 ? 10.109 -1.283 -21.797 1 75.06 100 ARG A N 1
ATOM 812 C CA . ARG A 1 100 ? 10.469 -0.333 -20.766 1 75.06 100 ARG A CA 1
ATOM 813 C C . ARG A 1 100 ? 10.406 -0.983 -19.375 1 75.06 100 ARG A C 1
ATOM 815 O O . ARG A 1 100 ? 9.531 -1.805 -19.109 1 75.06 100 ARG A O 1
ATOM 822 N N . THR A 1 101 ? 11.367 -0.533 -18.641 1 80.81 101 THR A N 1
ATOM 823 C CA . THR A 1 101 ? 11.422 -1.066 -17.281 1 80.81 101 THR A CA 1
ATOM 824 C C . THR A 1 101 ? 10.617 -0.192 -16.328 1 80.81 101 THR A C 1
ATOM 826 O O . THR A 1 101 ? 10.648 1.036 -16.422 1 80.81 101 THR A O 1
ATOM 829 N N . VAL A 1 102 ? 9.836 -0.853 -15.523 1 83.88 102 VAL A N 1
ATOM 830 C CA . VAL A 1 102 ? 9.047 -0.152 -14.516 1 83.88 102 VAL A CA 1
ATOM 831 C C . VAL A 1 102 ? 9.359 -0.718 -13.133 1 83.88 102 VAL A C 1
ATOM 833 O O . VAL A 1 102 ? 9.445 -1.937 -12.953 1 83.88 102 VAL A O 1
ATOM 836 N N . ASN A 1 103 ? 9.617 0.176 -12.242 1 86.38 103 ASN A N 1
ATOM 837 C CA . ASN A 1 103 ? 9.805 -0.223 -10.852 1 86.38 103 ASN A CA 1
ATOM 838 C C . ASN A 1 103 ? 8.516 -0.086 -10.047 1 86.38 103 ASN A C 1
ATOM 840 O O . ASN A 1 103 ? 8.023 1.025 -9.836 1 86.38 103 ASN A O 1
ATOM 844 N N . LEU A 1 104 ? 8.031 -1.226 -9.656 1 88.38 104 LEU A N 1
ATOM 845 C CA . LEU A 1 104 ? 6.812 -1.229 -8.844 1 88.38 104 LEU A CA 1
ATOM 846 C C . LEU A 1 104 ? 7.148 -1.173 -7.359 1 88.38 104 LEU A C 1
ATOM 848 O O . LEU A 1 104 ? 7.762 -2.1 -6.82 1 88.38 104 LEU A O 1
ATOM 852 N N . ARG A 1 105 ? 6.809 -0.148 -6.75 1 87.44 105 ARG A N 1
ATOM 853 C CA . ARG A 1 105 ? 6.988 0.005 -5.312 1 87.44 105 ARG A CA 1
ATOM 854 C C . ARG A 1 105 ? 5.688 -0.287 -4.566 1 87.44 105 ARG A C 1
ATOM 856 O O . ARG A 1 105 ? 4.672 0.367 -4.801 1 87.44 105 ARG A O 1
ATOM 863 N N . PHE A 1 106 ? 5.691 -1.318 -3.771 1 89.62 106 PHE A N 1
ATOM 864 C CA . PHE A 1 106 ? 4.441 -1.646 -3.1 1 89.62 106 PHE A CA 1
ATOM 865 C C . PHE A 1 106 ? 4.703 -2.389 -1.795 1 89.62 106 PHE A C 1
ATOM 867 O O . PHE A 1 106 ? 5.852 -2.705 -1.476 1 89.62 106 PHE A O 1
ATOM 874 N N . PHE A 1 107 ? 3.674 -2.412 -1.002 1 88.88 107 PHE A N 1
ATOM 875 C CA . PHE A 1 107 ? 3.629 -3.111 0.277 1 88.88 107 PHE A CA 1
ATOM 876 C C . PHE A 1 107 ? 2.701 -4.316 0.202 1 88.88 107 PHE A C 1
ATOM 878 O O . PHE A 1 107 ? 1.603 -4.23 -0.352 1 88.88 107 PHE A O 1
ATOM 885 N N . THR A 1 108 ? 3.219 -5.441 0.648 1 93.12 108 THR A N 1
ATOM 886 C CA . THR A 1 108 ? 2.379 -6.633 0.708 1 93.12 108 THR A CA 1
ATOM 887 C C . THR A 1 108 ? 2.156 -7.066 2.154 1 93.12 108 THR A C 1
ATOM 889 O O . THR A 1 108 ? 3.105 -7.156 2.934 1 93.12 108 THR A O 1
ATOM 892 N N . GLU A 1 109 ? 0.934 -7.219 2.484 1 93.25 109 GLU A N 1
ATOM 893 C CA . GLU A 1 109 ? 0.56 -7.785 3.777 1 93.25 109 GLU A CA 1
ATOM 894 C C . GLU A 1 109 ? 0.171 -9.258 3.645 1 93.25 109 GLU A C 1
ATOM 896 O O . GLU A 1 109 ? -0.691 -9.602 2.836 1 93.25 109 GLU A O 1
ATOM 901 N N . LEU A 1 110 ? 0.81 -10.086 4.457 1 95.62 110 LEU A N 1
ATOM 902 C CA . LEU A 1 110 ? 0.534 -11.523 4.457 1 95.62 110 LEU A CA 1
ATOM 903 C C . LEU A 1 110 ? -0 -11.969 5.812 1 95.62 110 LEU A C 1
ATOM 905 O O . LEU A 1 110 ? 0.683 -11.836 6.832 1 95.62 110 LEU A O 1
ATOM 909 N N . GLN A 1 111 ? -1.157 -12.438 5.801 1 94.88 111 GLN A N 1
ATOM 910 C CA . GLN A 1 111 ? -1.688 -13.086 6.992 1 94.88 111 GLN A CA 1
ATOM 911 C C . GLN A 1 111 ? -1.341 -14.57 7.008 1 94.88 111 GLN A C 1
ATOM 913 O O . GLN A 1 111 ? -1.659 -15.297 6.062 1 94.88 111 GLN A O 1
ATOM 918 N N . LEU A 1 112 ? -0.742 -14.961 8.031 1 96.44 112 LEU A N 1
ATOM 919 C CA . LEU A 1 112 ? -0.24 -16.328 8.094 1 96.44 112 LEU A CA 1
ATOM 920 C C . LEU A 1 112 ? -1.132 -17.188 8.977 1 96.44 112 LEU A C 1
ATOM 922 O O . LEU A 1 112 ? -1.815 -16.688 9.867 1 96.44 112 LEU A O 1
ATOM 926 N N . GLU A 1 113 ? -1.173 -18.406 8.672 1 95.81 113 GLU A N 1
ATOM 927 C CA . GLU A 1 113 ? -1.884 -19.406 9.453 1 95.81 113 GLU A CA 1
ATOM 928 C C . GLU A 1 113 ? -0.953 -20.547 9.875 1 95.81 113 GLU A C 1
ATOM 930 O O . GLU A 1 113 ? -0.122 -21 9.086 1 95.81 113 GLU A O 1
ATOM 935 N N . ASP A 1 114 ? -1.106 -20.922 11.117 1 93.62 114 ASP A N 1
ATOM 936 C CA . ASP A 1 114 ? -0.295 -22.016 11.617 1 93.62 114 ASP A CA 1
ATOM 937 C C . ASP A 1 114 ? -0.771 -23.359 11.039 1 93.62 114 ASP A C 1
ATOM 939 O O . ASP A 1 114 ? -1.975 -23.625 10.984 1 93.62 114 ASP A O 1
ATOM 943 N N . SER A 1 115 ? 0.171 -23.969 10.555 1 91.25 115 SER A N 1
ATOM 944 C CA . SER A 1 115 ? -0.089 -25.312 10.023 1 91.25 115 SER A CA 1
ATOM 945 C C . SER A 1 115 ? 1.006 -26.281 10.43 1 91.25 115 SER A C 1
ATOM 947 O O . SER A 1 115 ? 2.01 -25.891 11.023 1 91.25 115 SER A O 1
ATOM 949 N N . THR A 1 116 ? 0.721 -27.531 10.281 1 88.38 116 THR A N 1
ATOM 950 C CA . THR A 1 116 ? 1.696 -28.562 10.594 1 88.38 116 THR A CA 1
ATOM 951 C C . THR A 1 116 ? 2.146 -29.281 9.32 1 88.38 116 THR A C 1
ATOM 953 O O . THR A 1 116 ? 1.317 -29.672 8.492 1 88.38 116 THR A O 1
ATOM 956 N N . ASN A 1 117 ? 3.439 -29.203 9.156 1 84.38 117 ASN A N 1
ATOM 957 C CA . ASN A 1 117 ? 3.977 -29.969 8.047 1 84.38 117 ASN A CA 1
ATOM 958 C C . ASN A 1 117 ? 3.732 -31.469 8.242 1 84.38 117 ASN A C 1
ATOM 960 O O . ASN A 1 117 ? 4.191 -32.062 9.227 1 84.38 117 ASN A O 1
ATOM 964 N N . GLU A 1 118 ? 3.088 -32.062 7.375 1 78.69 118 GLU A N 1
ATOM 965 C CA . GLU A 1 118 ? 2.689 -33.469 7.523 1 78.69 118 GLU A CA 1
ATOM 966 C C . GLU A 1 118 ? 3.9 -34.406 7.465 1 78.69 118 GLU A C 1
ATOM 968 O O . GLU A 1 118 ? 3.9 -35.469 8.078 1 78.69 118 GLU A O 1
ATOM 973 N N . VAL A 1 119 ? 4.879 -34 6.766 1 79.25 119 VAL A N 1
ATOM 974 C CA . VAL A 1 119 ? 6.047 -34.844 6.551 1 79.25 119 VAL A CA 1
ATOM 975 C C . VAL A 1 119 ? 6.984 -34.75 7.75 1 79.25 119 VAL A C 1
ATOM 977 O O . VAL A 1 119 ? 7.41 -35.75 8.297 1 79.25 119 VAL A O 1
ATOM 980 N N . THR A 1 120 ? 7.34 -33.562 8.25 1 83.38 120 THR A N 1
ATOM 981 C CA . THR A 1 120 ? 8.344 -33.344 9.289 1 83.38 120 THR A CA 1
ATOM 982 C C . THR A 1 120 ? 7.68 -33.219 10.656 1 83.38 120 THR A C 1
ATOM 984 O O . THR A 1 120 ? 8.336 -33.375 11.695 1 83.38 120 THR A O 1
ATOM 987 N N . GLY A 1 121 ? 6.336 -32.969 10.68 1 83.56 121 GLY A N 1
ATOM 988 C CA . GLY A 1 121 ? 5.617 -32.75 11.922 1 83.56 121 GLY A CA 1
ATOM 989 C C . GLY A 1 121 ? 5.895 -31.391 12.547 1 83.56 121 GLY A C 1
ATOM 990 O O . GLY A 1 121 ? 5.406 -31.094 13.641 1 83.56 121 GLY A O 1
ATOM 991 N N . LYS A 1 122 ? 6.68 -30.672 11.891 1 88.88 122 LYS A N 1
ATOM 992 C CA . LYS A 1 122 ? 7.031 -29.359 12.43 1 88.88 122 LYS A CA 1
ATOM 993 C C . LYS A 1 122 ? 5.941 -28.328 12.133 1 88.88 122 LYS A C 1
ATOM 995 O O . LYS A 1 122 ? 5.215 -28.453 11.141 1 88.88 122 LYS A O 1
ATOM 1000 N N . ARG A 1 123 ? 5.867 -27.344 13.039 1 90.56 123 ARG A N 1
ATOM 1001 C CA . ARG A 1 123 ? 4.914 -26.25 12.852 1 90.56 123 ARG A CA 1
ATOM 1002 C C . ARG A 1 123 ? 5.418 -25.266 11.82 1 90.56 123 ARG A C 1
ATOM 1004 O O . ARG A 1 123 ? 6.559 -24.797 11.891 1 90.56 123 ARG A O 1
ATOM 1011 N N . VAL A 1 124 ? 4.645 -25.094 10.781 1 93.31 124 VAL A N 1
ATOM 1012 C CA . VAL A 1 124 ? 4.996 -24.141 9.734 1 93.31 124 VAL A CA 1
ATOM 1013 C C . VAL A 1 124 ? 3.875 -23.125 9.57 1 93.31 124 VAL A C 1
ATOM 1015 O O . VAL A 1 124 ? 2.732 -23.375 9.961 1 93.31 124 VAL A O 1
ATOM 1018 N N . LYS A 1 125 ? 4.262 -22 9.133 1 95.5 125 LYS A N 1
ATOM 1019 C CA . LYS A 1 125 ? 3.287 -20.953 8.836 1 95.5 125 LYS A CA 1
ATOM 1020 C C . LYS A 1 125 ? 3.08 -20.812 7.332 1 95.5 125 LYS A C 1
ATOM 1022 O O . LYS A 1 125 ? 4.043 -20.812 6.566 1 95.5 125 LYS A O 1
ATOM 1027 N N . LYS A 1 126 ? 1.814 -20.75 6.961 1 96.5 126 LYS A N 1
ATOM 1028 C CA . LYS A 1 126 ? 1.455 -20.594 5.555 1 96.5 126 LYS A CA 1
ATOM 1029 C C . LYS A 1 126 ? 0.646 -19.312 5.336 1 96.5 126 LYS A C 1
ATOM 1031 O O . LYS A 1 126 ? -0.016 -18.828 6.258 1 96.5 126 LYS A O 1
ATOM 1036 N N . VAL A 1 127 ? 0.717 -18.828 4.117 1 97.19 127 VAL A N 1
ATOM 1037 C CA . VAL A 1 127 ? 0.011 -17.609 3.779 1 97.19 127 VAL A CA 1
ATOM 1038 C C . VAL A 1 127 ? -1.468 -17.906 3.543 1 97.19 127 VAL A C 1
ATOM 1040 O O . VAL A 1 127 ? -1.812 -18.719 2.68 1 97.19 127 VAL A O 1
ATOM 1043 N N . LYS A 1 128 ? -2.293 -17.281 4.301 1 97 128 LYS A N 1
ATOM 1044 C CA . LYS A 1 128 ? -3.74 -17.438 4.164 1 97 128 LYS A CA 1
ATOM 1045 C C . LYS A 1 128 ? -4.332 -16.281 3.346 1 97 128 LYS A C 1
ATOM 1047 O O . LYS A 1 128 ? -5.281 -16.484 2.586 1 97 128 LYS A O 1
ATOM 1052 N N . VAL A 1 129 ? -3.855 -15.133 3.588 1 95.56 129 VAL A N 1
ATOM 1053 C CA . VAL A 1 129 ? -4.344 -13.961 2.875 1 95.56 129 VAL A CA 1
ATOM 1054 C C . VAL A 1 129 ? -3.162 -13.109 2.416 1 95.56 129 VAL A C 1
ATOM 1056 O O . VAL A 1 129 ? -2.244 -12.836 3.193 1 95.56 129 VAL A O 1
ATOM 1059 N N . GLN A 1 130 ? -3.152 -12.766 1.18 1 96.38 130 GLN A N 1
ATOM 1060 C CA . GLN A 1 130 ? -2.188 -11.82 0.631 1 96.38 130 GLN A CA 1
ATOM 1061 C C . GLN A 1 130 ? -2.877 -10.547 0.15 1 96.38 130 GLN A C 1
ATOM 1063 O O . GLN A 1 130 ? -3.842 -10.609 -0.616 1 96.38 130 GLN A O 1
ATOM 1068 N N . ARG A 1 131 ? -2.428 -9.414 0.608 1 92.5 131 ARG A N 1
ATOM 1069 C CA . ARG A 1 131 ? -2.92 -8.109 0.169 1 92.5 131 ARG A CA 1
ATOM 1070 C C . ARG A 1 131 ? -1.779 -7.242 -0.355 1 92.5 131 ARG A C 1
ATOM 1072 O O . ARG A 1 131 ? -0.777 -7.043 0.334 1 92.5 131 ARG A O 1
ATOM 1079 N N . ASP A 1 132 ? -1.969 -6.719 -1.536 1 92.56 132 ASP A N 1
ATOM 1080 C CA . ASP A 1 132 ? -0.944 -5.875 -2.145 1 92.56 132 ASP A CA 1
ATOM 1081 C C . ASP A 1 132 ? -1.392 -4.414 -2.197 1 92.56 132 ASP A C 1
ATOM 1083 O O . ASP A 1 132 ? -2.496 -4.117 -2.654 1 92.56 132 ASP A O 1
ATOM 1087 N N . TYR A 1 133 ? -0.492 -3.57 -1.708 1 90.88 133 TYR A N 1
ATOM 1088 C CA . TYR A 1 133 ? -0.734 -2.133 -1.707 1 90.88 133 TYR A CA 1
ATOM 1089 C C . TYR A 1 133 ? 0.339 -1.398 -2.502 1 90.88 133 TYR A C 1
ATOM 1091 O O . TYR A 1 133 ? 1.534 -1.613 -2.291 1 90.88 133 TYR A O 1
ATOM 1099 N N . PHE A 1 134 ? -0.084 -0.494 -3.361 1 87.56 134 PHE A N 1
ATOM 1100 C CA . PHE A 1 134 ? 0.883 0.172 -4.227 1 87.56 134 PHE A CA 1
ATOM 1101 C C . PHE A 1 134 ? 0.947 1.663 -3.92 1 87.56 134 PHE A C 1
ATOM 1103 O O . PHE A 1 134 ? -0.069 2.279 -3.59 1 87.56 134 PHE A O 1
ATOM 1110 N N . ILE A 1 135 ? 2.143 2.139 -4.023 1 80.5 135 ILE A N 1
ATOM 1111 C CA . ILE A 1 135 ? 2.285 3.582 -3.877 1 80.5 135 ILE A CA 1
ATOM 1112 C C . ILE A 1 135 ? 1.856 4.277 -5.168 1 80.5 135 ILE A C 1
ATOM 1114 O O . ILE A 1 135 ? 1.242 5.344 -5.133 1 80.5 135 ILE A O 1
ATOM 1118 N N . ARG A 1 136 ? 2.215 3.641 -6.289 1 80.06 136 ARG A N 1
ATOM 1119 C CA . ARG A 1 136 ? 1.828 4.113 -7.617 1 80.06 136 ARG A CA 1
ATOM 1120 C C . ARG A 1 136 ? 1.01 3.059 -8.352 1 80.06 136 ARG A C 1
ATOM 1122 O O . ARG A 1 136 ? 1.293 1.862 -8.258 1 80.06 136 ARG A O 1
ATOM 1129 N N . TRP A 1 137 ? 0.082 3.551 -9.055 1 78.88 137 TRP A N 1
ATOM 1130 C CA . TRP A 1 137 ? -0.747 2.609 -9.797 1 78.88 137 TRP A CA 1
ATOM 1131 C C . TRP A 1 137 ? 0.031 2.002 -10.961 1 78.88 137 TRP A C 1
ATOM 1133 O O . TRP A 1 137 ? 0.499 2.723 -11.852 1 78.88 137 TRP A O 1
ATOM 1143 N N . PRO A 1 138 ? 0.128 0.693 -10.984 1 75.56 138 PRO A N 1
ATOM 1144 C CA . PRO A 1 138 ? 0.967 0.039 -11.992 1 75.56 138 PRO A CA 1
ATOM 1145 C C . PRO A 1 138 ? 0.474 0.278 -13.422 1 75.56 138 PRO A C 1
ATOM 1147 O O . PRO A 1 138 ? 1.282 0.449 -14.336 1 75.56 138 PRO A O 1
ATOM 1150 N N . LEU A 1 139 ? -0.787 0.33 -13.594 1 76.12 139 LEU A N 1
ATOM 1151 C CA . LEU A 1 139 ? -1.328 0.511 -14.938 1 76.12 139 LEU A CA 1
ATOM 1152 C C . LEU A 1 139 ? -0.927 1.867 -15.508 1 76.12 139 LEU A C 1
ATOM 1154 O O . LEU A 1 139 ? -0.621 1.979 -16.703 1 76.12 139 LEU A O 1
ATOM 1158 N N . LEU A 1 140 ? -0.962 2.816 -14.633 1 77.25 140 LEU A N 1
ATOM 1159 C CA . LEU A 1 140 ? -0.579 4.148 -15.086 1 77.25 140 LEU A CA 1
ATOM 1160 C C . LEU A 1 140 ? 0.927 4.234 -15.305 1 77.25 140 LEU A C 1
ATOM 1162 O O . LEU A 1 140 ? 1.389 4.941 -16.203 1 77.25 140 LEU A O 1
ATOM 1166 N N . GLN A 1 141 ? 1.643 3.572 -14.523 1 78.81 141 GLN A N 1
ATOM 1167 C CA . GLN A 1 141 ? 3.094 3.564 -14.68 1 78.81 141 GLN A CA 1
ATOM 1168 C C . GLN A 1 141 ? 3.502 2.957 -16.016 1 78.81 141 GLN A C 1
ATOM 1170 O O . GLN A 1 141 ? 4.555 3.295 -16.562 1 78.81 141 GLN A O 1
ATOM 1175 N N . ALA A 1 142 ? 2.613 2.105 -16.516 1 76.12 142 ALA A N 1
ATOM 1176 C CA . ALA A 1 142 ? 2.953 1.364 -17.734 1 76.12 142 ALA A CA 1
ATOM 1177 C C . ALA A 1 142 ? 2.641 2.182 -18.984 1 76.12 142 ALA A C 1
ATOM 1179 O O . ALA A 1 142 ? 3.094 1.85 -20.078 1 76.12 142 ALA A O 1
ATOM 1180 N N . VAL A 1 143 ? 1.904 3.244 -18.797 1 76.31 143 VAL A N 1
ATOM 1181 C CA . VAL A 1 143 ? 1.554 4.074 -19.953 1 76.31 143 VAL A CA 1
ATOM 1182 C C . VAL A 1 143 ? 2.744 4.949 -20.328 1 76.31 143 VAL A C 1
ATOM 1184 O O . VAL A 1 143 ? 3.199 5.777 -19.547 1 76.31 143 VAL A O 1
ATOM 1187 N N . PRO A 1 144 ? 3.117 4.75 -21.625 1 77.31 144 PRO A N 1
ATOM 1188 C CA . PRO A 1 144 ? 4.281 5.539 -22.047 1 77.31 144 PRO A CA 1
ATOM 1189 C C . PRO A 1 144 ? 4.074 7.043 -21.859 1 77.31 144 PRO A C 1
ATOM 1191 O O . PRO A 1 144 ? 2.971 7.547 -22.078 1 77.31 144 PRO A O 1
ATOM 1194 N N . ILE A 1 145 ? 5.133 7.707 -21.516 1 78.38 145 ILE A N 1
ATOM 1195 C CA . ILE A 1 145 ? 5.184 9.156 -21.312 1 78.38 145 ILE A CA 1
ATOM 1196 C C . ILE A 1 145 ? 4.418 9.531 -20.047 1 78.38 145 ILE A C 1
ATOM 1198 O O . ILE A 1 145 ? 4.973 10.148 -19.141 1 78.38 145 ILE A O 1
ATOM 1202 N N . ILE A 1 146 ? 3.125 9.055 -19.922 1 80.62 146 ILE A N 1
ATOM 1203 C CA . ILE A 1 146 ? 2.299 9.375 -18.766 1 80.62 146 ILE A CA 1
ATOM 1204 C C . ILE A 1 146 ? 2.875 8.703 -17.516 1 80.62 146 ILE A C 1
ATOM 1206 O O . ILE A 1 146 ? 2.932 9.312 -16.453 1 80.62 146 ILE A O 1
ATOM 1210 N N . GLY A 1 147 ? 3.305 7.531 -17.781 1 77.38 147 GLY A N 1
ATOM 1211 C CA . GLY A 1 147 ? 3.885 6.777 -16.688 1 77.38 147 GLY A CA 1
ATOM 1212 C C . GLY A 1 147 ? 5.184 7.371 -16.172 1 77.38 147 GLY A C 1
ATOM 1213 O O . GLY A 1 147 ? 5.438 7.367 -14.969 1 77.38 147 GLY A O 1
ATOM 1214 N N . ASP A 1 148 ? 5.957 7.906 -17.016 1 76.94 148 ASP A N 1
ATOM 1215 C CA . ASP A 1 148 ? 7.219 8.531 -16.641 1 76.94 148 ASP A CA 1
ATOM 1216 C C . ASP A 1 148 ? 6.98 9.781 -15.797 1 76.94 148 ASP A C 1
ATOM 1218 O O . ASP A 1 148 ? 7.691 10.023 -14.82 1 76.94 148 ASP A O 1
ATOM 1222 N N . ILE A 1 149 ? 6.027 10.469 -16.266 1 79.56 149 ILE A N 1
ATOM 1223 C CA . ILE A 1 149 ? 5.676 11.68 -15.523 1 79.56 149 ILE A CA 1
ATOM 1224 C C . ILE A 1 149 ? 5.133 11.305 -14.148 1 79.56 149 ILE A C 1
ATOM 1226 O O . ILE A 1 149 ? 5.527 11.898 -13.141 1 79.56 149 ILE A O 1
ATOM 1230 N N . TYR A 1 150 ? 4.367 10.297 -14.258 1 79 150 TYR A N 1
ATOM 1231 C CA . TYR A 1 150 ? 3.715 9.836 -13.031 1 79 150 TYR A CA 1
ATOM 1232 C C . TYR A 1 150 ? 4.734 9.273 -12.055 1 79 150 TYR A C 1
ATOM 1234 O O . TYR A 1 150 ? 4.59 9.43 -10.836 1 79 150 TYR A O 1
ATOM 1242 N N . ASP A 1 151 ? 5.75 8.742 -12.547 1 79.25 151 ASP A N 1
ATOM 1243 C CA . ASP A 1 151 ? 6.738 8.07 -11.711 1 79.25 151 ASP A CA 1
ATOM 1244 C C . ASP A 1 151 ? 7.82 9.047 -11.242 1 79.25 151 ASP A C 1
ATOM 1246 O O . ASP A 1 151 ? 8.641 8.711 -10.391 1 79.25 151 ASP A O 1
ATOM 1250 N N . SER A 1 152 ? 7.773 10.211 -11.695 1 81.19 152 SER A N 1
ATOM 1251 C CA . SER A 1 152 ? 8.82 11.18 -11.375 1 81.19 152 SER A CA 1
ATOM 1252 C C . SER A 1 152 ? 8.688 11.68 -9.938 1 81.19 152 SER A C 1
ATOM 1254 O O . SER A 1 152 ? 7.707 12.352 -9.602 1 81.19 152 SER A O 1
ATOM 1256 N N . ASP A 1 153 ? 9.648 11.391 -9.172 1 82.31 153 ASP A N 1
ATOM 1257 C CA . ASP A 1 153 ? 9.656 11.898 -7.805 1 82.31 153 ASP A CA 1
ATOM 1258 C C . ASP A 1 153 ? 9.828 13.414 -7.781 1 82.31 153 ASP A C 1
ATOM 1260 O O . ASP A 1 153 ? 9.258 14.102 -6.93 1 82.31 153 ASP A O 1
ATOM 1264 N N . LYS A 1 154 ? 10.617 13.867 -8.734 1 84 154 LYS A N 1
ATOM 1265 C CA . LYS A 1 154 ? 10.828 15.312 -8.82 1 84 154 LYS A CA 1
ATOM 1266 C C . LYS A 1 154 ? 9.508 16.047 -9.016 1 84 154 LYS A C 1
ATOM 1268 O O . LYS A 1 154 ? 9.281 17.094 -8.406 1 84 154 LYS A O 1
ATOM 1273 N N . LEU A 1 155 ? 8.727 15.469 -9.844 1 85.62 155 LEU A N 1
ATOM 1274 C CA . LEU A 1 155 ? 7.426 16.094 -10.094 1 85.62 155 LEU A CA 1
ATOM 1275 C C . LEU A 1 155 ? 6.547 16.031 -8.852 1 85.62 155 LEU A C 1
ATOM 1277 O O . LEU A 1 155 ? 5.832 17 -8.547 1 85.62 155 LEU A O 1
ATOM 1281 N N . ARG A 1 156 ? 6.602 15.016 -8.203 1 87 156 ARG A N 1
ATOM 1282 C CA . ARG A 1 156 ? 5.77 14.875 -7.012 1 87 156 ARG A CA 1
ATOM 1283 C C . ARG A 1 156 ? 6.223 15.82 -5.91 1 87 156 ARG A C 1
ATOM 1285 O O . ARG A 1 156 ? 5.398 16.344 -5.156 1 87 156 ARG A O 1
ATOM 1292 N N . PHE A 1 157 ? 7.516 16 -5.809 1 86.81 157 PHE A N 1
ATOM 1293 C CA . PHE A 1 157 ? 8.031 16.969 -4.848 1 86.81 157 PHE A CA 1
ATOM 1294 C C . PHE A 1 157 ? 7.586 18.375 -5.215 1 86.81 157 PHE A C 1
ATOM 1296 O O . PHE A 1 157 ? 7.246 19.172 -4.336 1 86.81 157 PHE A O 1
ATOM 1303 N N . LEU A 1 158 ? 7.598 18.578 -6.5 1 87.44 158 LEU A N 1
ATOM 1304 C CA . LEU A 1 158 ? 7.164 19.875 -6.98 1 87.44 158 LEU A CA 1
ATOM 1305 C C . LEU A 1 158 ? 5.688 20.109 -6.68 1 87.44 158 LEU A C 1
ATOM 1307 O O . LEU A 1 158 ? 5.301 21.188 -6.219 1 87.44 158 LEU A O 1
ATOM 1311 N N . ILE A 1 159 ? 4.875 19.125 -6.898 1 88.62 159 ILE A N 1
ATOM 1312 C CA . ILE A 1 159 ? 3.447 19.234 -6.617 1 88.62 159 ILE A CA 1
ATOM 1313 C C . ILE A 1 159 ? 3.232 19.438 -5.117 1 88.62 159 ILE A C 1
ATOM 1315 O O . ILE A 1 159 ? 2.396 20.25 -4.707 1 88.62 159 ILE A O 1
ATOM 1319 N N . GLY A 1 160 ? 3.99 18.641 -4.383 1 87.56 160 GLY A N 1
ATOM 1320 C CA . GLY A 1 160 ? 3.906 18.828 -2.943 1 87.56 160 GLY A CA 1
ATOM 1321 C C . GLY A 1 160 ? 4.258 20.234 -2.498 1 87.56 160 GLY A C 1
ATOM 1322 O O . GLY A 1 160 ? 3.559 20.828 -1.672 1 87.56 160 GLY A O 1
ATOM 1323 N N . ALA A 1 161 ? 5.27 20.75 -3.059 1 87.69 161 ALA A N 1
ATOM 1324 C CA . ALA A 1 161 ? 5.711 22.094 -2.723 1 87.69 161 ALA A CA 1
ATOM 1325 C C . ALA A 1 161 ? 4.672 23.141 -3.133 1 87.69 161 ALA A C 1
ATOM 1327 O O . ALA A 1 161 ? 4.352 24.047 -2.361 1 87.69 161 ALA A O 1
ATOM 1328 N N . ILE A 1 162 ? 4.113 22.953 -4.297 1 89.19 162 ILE A N 1
ATOM 1329 C CA . ILE A 1 162 ? 3.141 23.891 -4.828 1 89.19 162 ILE A CA 1
ATOM 1330 C C . ILE A 1 162 ? 1.858 23.844 -4.004 1 89.19 162 ILE A C 1
ATOM 1332 O O . ILE A 1 162 ? 1.303 24.875 -3.633 1 89.19 162 ILE A O 1
ATOM 1336 N N . THR A 1 163 ? 1.452 22.656 -3.77 1 89.25 163 THR A N 1
ATOM 1337 C CA . THR A 1 163 ? 0.224 22.484 -3 1 89.25 163 THR A CA 1
ATOM 1338 C C . THR A 1 163 ? 0.389 23.062 -1.593 1 89.25 163 THR A C 1
ATOM 1340 O O . THR A 1 163 ? -0.529 23.688 -1.058 1 89.25 163 THR A O 1
ATOM 1343 N N . SER A 1 164 ? 1.552 22.797 -1.024 1 88.94 164 SER A N 1
ATOM 1344 C CA . SER A 1 164 ? 1.819 23.328 0.308 1 88.94 164 SER A CA 1
ATOM 1345 C C . SER A 1 164 ? 1.841 24.859 0.3 1 88.94 164 SER A C 1
ATOM 1347 O O . SER A 1 164 ? 1.269 25.5 1.186 1 88.94 164 SER A O 1
ATOM 1349 N N . ALA A 1 165 ? 2.484 25.422 -0.642 1 85.62 165 ALA A N 1
ATOM 1350 C CA . ALA A 1 165 ? 2.547 26.875 -0.766 1 85.62 165 ALA A CA 1
ATOM 1351 C C . ALA A 1 165 ? 1.156 27.469 -0.972 1 85.62 165 ALA A C 1
ATOM 1353 O O . ALA A 1 165 ? 0.825 28.516 -0.394 1 85.62 165 ALA A O 1
ATOM 1354 N N . PHE A 1 166 ? 0.423 26.812 -1.803 1 87.25 166 PHE A N 1
ATOM 1355 C CA . PHE A 1 166 ? -0.942 27.25 -2.066 1 87.25 166 PHE A CA 1
ATOM 1356 C C . PHE A 1 166 ? -1.765 27.266 -0.784 1 87.25 166 PHE A C 1
ATOM 1358 O O . PHE A 1 166 ? -2.439 28.25 -0.484 1 87.25 166 PHE A O 1
ATOM 1365 N N . THR A 1 167 ? -1.704 26.234 -0.075 1 86.69 167 THR A N 1
ATOM 1366 C CA . THR A 1 167 ? -2.494 26.109 1.145 1 86.69 167 THR A CA 1
ATOM 1367 C C . THR A 1 167 ? -2.068 27.156 2.174 1 86.69 167 THR A C 1
ATOM 1369 O O . THR A 1 167 ? -2.912 27.766 2.844 1 86.69 167 THR A O 1
ATOM 1372 N N . ARG A 1 168 ? -0.847 27.375 2.279 1 83.56 168 ARG A N 1
ATOM 1373 C CA . ARG A 1 168 ? -0.345 28.359 3.234 1 83.56 168 ARG A CA 1
ATOM 1374 C C . ARG A 1 168 ? -0.784 29.766 2.85 1 83.56 168 ARG A C 1
ATOM 1376 O O . ARG A 1 168 ? -1.097 30.594 3.719 1 83.56 168 ARG A O 1
ATOM 1383 N N . THR A 1 169 ? -0.766 29.938 1.572 1 81.5 169 THR A N 1
ATOM 1384 C CA . THR A 1 169 ? -1.215 31.234 1.092 1 81.5 169 THR A CA 1
ATOM 1385 C C . THR A 1 169 ? -2.703 31.438 1.369 1 81.5 169 THR A C 1
ATOM 1387 O O . THR A 1 169 ? -3.119 32.5 1.826 1 81.5 169 THR A O 1
ATOM 1390 N N . VAL A 1 170 ? -3.475 30.438 1.107 1 79.88 170 VAL A N 1
ATOM 1391 C CA . VAL A 1 170 ? -4.914 30.5 1.341 1 79.88 170 VAL A CA 1
ATOM 1392 C C . VAL A 1 170 ? -5.188 30.703 2.828 1 79.88 170 VAL A C 1
ATOM 1394 O O . VAL A 1 170 ? -6.055 31.5 3.199 1 79.88 170 VAL A O 1
ATOM 1397 N N . GLN A 1 171 ? -4.527 30 3.627 1 77.94 171 GLN A N 1
ATOM 1398 C CA . GLN A 1 171 ? -4.695 30.141 5.07 1 77.94 171 GLN A CA 1
ATOM 1399 C C . GLN A 1 171 ? -4.309 31.531 5.539 1 77.94 171 GLN A C 1
ATOM 1401 O O . GLN A 1 171 ? -5 32.125 6.367 1 77.94 171 GLN A O 1
ATOM 1406 N N . GLY A 1 172 ? -3.174 31.938 5.039 1 74.56 172 GLY A N 1
ATOM 1407 C CA . GLY A 1 172 ? -2.744 33.281 5.391 1 74.56 172 GLY A CA 1
ATOM 1408 C C . GLY A 1 172 ? -3.736 34.344 4.977 1 74.56 172 GLY A C 1
ATOM 1409 O O . GLY A 1 172 ? -4.039 35.25 5.75 1 74.56 172 GLY A O 1
ATOM 1410 N N . THR A 1 173 ? -4.195 34.188 3.789 1 74.44 173 THR A N 1
ATOM 1411 C CA . THR A 1 173 ? -5.164 35.125 3.268 1 74.44 173 THR A CA 1
ATOM 1412 C C . THR A 1 173 ? -6.473 35.062 4.051 1 74.44 173 THR A C 1
ATOM 1414 O O . THR A 1 173 ? -7.07 36.094 4.371 1 74.44 173 THR A O 1
ATOM 1417 N N . TYR A 1 174 ? -6.859 33.906 4.301 1 72.75 174 TYR A N 1
ATOM 1418 C CA . TYR A 1 174 ? -8.078 33.688 5.07 1 72.75 174 TYR A CA 1
ATOM 1419 C C . TYR A 1 174 ? -7.973 34.312 6.453 1 72.75 174 TYR A C 1
ATOM 1421 O O . TYR A 1 174 ? -8.898 34.969 6.914 1 72.75 174 TYR A O 1
ATOM 1429 N N . GLN A 1 175 ? -6.863 34.062 7.062 1 69 175 GLN A N 1
ATOM 1430 C CA . GLN A 1 175 ? -6.656 34.625 8.398 1 69 175 GLN A CA 1
ATOM 1431 C C . GLN A 1 175 ? -6.598 36.156 8.359 1 69 175 GLN A C 1
ATOM 1433 O O . GLN A 1 175 ? -7.016 36.812 9.305 1 69 175 GLN A O 1
ATOM 1438 N N . ALA A 1 176 ? -6.191 36.656 7.246 1 66.94 176 ALA A N 1
ATOM 1439 C CA . ALA A 1 176 ? -6.02 38.094 7.117 1 66.94 176 ALA A CA 1
ATOM 1440 C C . ALA A 1 176 ? -7.348 38.781 6.801 1 66.94 176 ALA A C 1
ATOM 1442 O O . ALA A 1 176 ? -7.613 39.875 7.277 1 66.94 176 ALA A O 1
ATOM 1443 N N . ILE A 1 177 ? -8.148 38.188 6.039 1 70.44 177 ILE A N 1
ATOM 1444 C CA . ILE A 1 177 ? -9.32 38.844 5.48 1 70.44 177 ILE A CA 1
ATOM 1445 C C . ILE A 1 177 ? -10.555 38.5 6.316 1 70.44 177 ILE A C 1
ATOM 1447 O O . ILE A 1 177 ? -11.422 39.344 6.531 1 70.44 177 ILE A O 1
ATOM 1451 N N . VAL A 1 178 ? -10.68 37.125 6.645 1 63.41 178 VAL A N 1
ATOM 1452 C CA . VAL A 1 178 ? -11.93 36.688 7.258 1 63.41 178 VAL A CA 1
ATOM 1453 C C . VAL A 1 178 ? -11.93 37.031 8.742 1 63.41 178 VAL A C 1
ATOM 1455 O O . VAL A 1 178 ? -11.047 36.594 9.484 1 63.41 178 VAL A O 1
ATOM 1458 N N . PRO A 1 179 ? -12.836 37.875 9.164 1 60.81 179 PRO A N 1
ATOM 1459 C CA . PRO A 1 179 ? -12.969 38.188 10.594 1 60.81 179 PRO A CA 1
ATOM 1460 C C . PRO A 1 179 ? -13.203 36.938 11.445 1 60.81 179 PRO A C 1
ATOM 1462 O O . PRO A 1 179 ? -13.711 35.938 10.953 1 60.81 179 PRO A O 1
ATOM 1465 N N . GLU A 1 180 ? -12.656 36.75 12.695 1 56.53 180 GLU A N 1
ATOM 1466 C CA . GLU A 1 180 ? -12.695 35.656 13.641 1 56.53 180 GLU A CA 1
ATOM 1467 C C . GLU A 1 180 ? -14.102 35.062 13.758 1 56.53 180 GLU A C 1
ATOM 1469 O O . GLU A 1 180 ? -14.273 33.844 13.852 1 56.53 180 GLU A O 1
ATOM 1474 N N . LYS A 1 181 ? -15.133 35.875 13.773 1 55.72 181 LYS A N 1
ATOM 1475 C CA . LYS A 1 181 ? -16.531 35.469 13.906 1 55.72 181 LYS A CA 1
ATOM 1476 C C . LYS A 1 181 ? -16.953 34.625 12.711 1 55.72 181 LYS A C 1
ATOM 1478 O O . LYS A 1 181 ? -17.688 33.625 12.867 1 55.72 181 LYS A O 1
ATOM 1483 N N . LEU A 1 182 ? -16.469 34.844 11.586 1 54.19 182 LEU A N 1
ATOM 1484 C CA . LEU A 1 182 ? -16.875 34.156 10.367 1 54.19 182 LEU A CA 1
ATOM 1485 C C . LEU A 1 182 ? -16.109 32.844 10.211 1 54.19 182 LEU A C 1
ATOM 1487 O O . LEU A 1 182 ? -16.641 31.875 9.633 1 54.19 182 LEU A O 1
ATOM 1491 N N . LYS A 1 183 ? -15.008 32.781 10.742 1 58.28 183 LYS A N 1
ATOM 1492 C CA . LYS A 1 183 ? -14.234 31.562 10.688 1 58.28 183 LYS A CA 1
ATOM 1493 C C . LYS A 1 183 ? -15.008 30.406 11.32 1 58.28 183 LYS A C 1
ATOM 1495 O O . LYS A 1 183 ? -15.078 29.312 10.758 1 58.28 183 LYS A O 1
ATOM 1500 N N . ASP A 1 184 ? -15.57 30.609 12.422 1 53.47 184 ASP A N 1
ATOM 1501 C CA . ASP A 1 184 ? -16.375 29.594 13.109 1 53.47 184 ASP A CA 1
ATOM 1502 C C . ASP A 1 184 ? -17.594 29.203 12.281 1 53.47 184 ASP A C 1
ATOM 1504 O O . ASP A 1 184 ? -17.953 28.031 12.227 1 53.47 184 ASP A O 1
ATOM 1508 N N . ALA A 1 185 ? -18.109 30.172 11.664 1 52.69 185 ALA A N 1
ATOM 1509 C CA . ALA A 1 185 ? -19.312 29.906 10.875 1 52.69 185 ALA A CA 1
ATOM 1510 C C . ALA A 1 185 ? -19 29.016 9.68 1 52.69 185 ALA A C 1
ATOM 1512 O O . ALA A 1 185 ? -19.766 28.094 9.367 1 52.69 185 ALA A O 1
ATOM 1513 N N . LEU A 1 186 ? -18.016 29.281 9.062 1 55.22 186 LEU A N 1
ATOM 1514 C CA . LEU A 1 186 ? -17.641 28.484 7.891 1 55.22 186 LEU A CA 1
ATOM 1515 C C . LEU A 1 186 ? -17.266 27.062 8.289 1 55.22 186 LEU A C 1
ATOM 1517 O O . LEU A 1 186 ? -17.625 26.109 7.598 1 55.22 186 LEU A O 1
ATOM 1521 N N . PHE A 1 187 ? -16.578 27.016 9.352 1 55.16 187 PHE A N 1
ATOM 1522 C CA . PHE A 1 187 ? -16.266 25.672 9.859 1 55.16 187 PHE A CA 1
ATOM 1523 C C . PHE A 1 187 ? -17.547 24.938 10.242 1 55.16 187 PHE A C 1
ATOM 1525 O O . PHE A 1 187 ? -17.688 23.734 9.961 1 55.16 187 PHE A O 1
ATOM 1532 N N . GLU A 1 188 ? -18.422 25.641 10.922 1 52.06 188 GLU A N 1
ATOM 1533 C CA . GLU A 1 188 ? -19.703 25.047 11.289 1 52.06 188 GLU A CA 1
ATOM 1534 C C . GLU A 1 188 ? -20.5 24.672 10.047 1 52.06 188 GLU A C 1
ATOM 1536 O O . GLU A 1 188 ? -21.172 23.625 10.023 1 52.06 188 GLU A O 1
ATOM 1541 N N . PHE A 1 189 ? -20.484 25.531 9.164 1 51.66 189 PHE A N 1
ATOM 1542 C CA . PHE A 1 189 ? -21.141 25.234 7.902 1 51.66 189 PHE A CA 1
ATOM 1543 C C . PHE A 1 189 ? -20.547 23.969 7.266 1 51.66 189 PHE A C 1
ATOM 1545 O O . PHE A 1 189 ? -21.281 23.094 6.812 1 51.66 189 PHE A O 1
ATOM 1552 N N . TRP A 1 190 ? -19.344 23.953 7.203 1 54.62 190 TRP A N 1
ATOM 1553 C CA . TRP A 1 190 ? -18.641 22.812 6.648 1 54.62 190 TRP A CA 1
ATOM 1554 C C . TRP A 1 190 ? -18.953 21.547 7.441 1 54.62 190 TRP A C 1
ATOM 1556 O O . TRP A 1 190 ? -19.234 20.484 6.855 1 54.62 190 TRP A O 1
ATOM 1566 N N . ARG A 1 191 ? -18.938 21.703 8.758 1 53.78 191 ARG A N 1
ATOM 1567 C CA . ARG A 1 191 ? -19.266 20.594 9.641 1 53.78 191 ARG A CA 1
ATOM 1568 C C . ARG A 1 191 ? -20.703 20.141 9.438 1 53.78 191 ARG A C 1
ATOM 1570 O O . ARG A 1 191 ? -21 18.938 9.461 1 53.78 191 ARG A O 1
ATOM 1577 N N . GLN A 1 192 ? -21.578 21.016 9.406 1 49.69 192 GLN A N 1
ATOM 1578 C CA . GLN A 1 192 ? -23 20.719 9.32 1 49.69 192 GLN A CA 1
ATOM 1579 C C . GLN A 1 192 ? -23.359 20.156 7.953 1 49.69 192 GLN A C 1
ATOM 1581 O O . GLN A 1 192 ? -24.188 19.25 7.852 1 49.69 192 GLN A O 1
ATOM 1586 N N . HIS A 1 193 ? -22.875 20.672 7.023 1 48.59 193 HIS A N 1
ATOM 1587 C CA . HIS A 1 193 ? -23.375 20.281 5.703 1 48.59 193 HIS A CA 1
ATOM 1588 C C . HIS A 1 193 ? -22.516 19.156 5.109 1 48.59 193 HIS A C 1
ATOM 1590 O O . HIS A 1 193 ? -23 18.391 4.281 1 48.59 193 HIS A O 1
ATOM 1596 N N . LEU A 1 194 ? -21.453 19.234 5.539 1 49.88 194 LEU A N 1
ATOM 1597 C CA . LEU A 1 194 ? -20.609 18.203 4.918 1 49.88 194 LEU A CA 1
ATOM 1598 C C . LEU A 1 194 ? -20.547 16.953 5.785 1 49.88 194 LEU A C 1
ATOM 1600 O O . LEU A 1 194 ? -19.922 15.961 5.395 1 49.88 194 LEU A O 1
ATOM 1604 N N . GLN A 1 195 ? -21.094 17.031 7.047 1 47.53 195 GLN A N 1
ATOM 1605 C CA . GLN A 1 195 ? -21.172 15.852 7.914 1 47.53 195 GLN A CA 1
ATOM 1606 C C . GLN A 1 195 ? -22.266 14.898 7.445 1 47.53 195 GLN A C 1
ATOM 1608 O O . GLN A 1 195 ? -23.422 15.312 7.27 1 47.53 195 GLN A O 1
ATOM 1613 N N . VAL A 1 196 ? -21.984 14.008 6.656 1 45.03 196 VAL A N 1
ATOM 1614 C CA . VAL A 1 196 ? -23 12.977 6.414 1 45.03 196 VAL A CA 1
ATOM 1615 C C . VAL A 1 196 ? -23.016 12 7.59 1 45.03 196 VAL A C 1
ATOM 1617 O O . VAL A 1 196 ? -22 11.781 8.242 1 45.03 196 VAL A O 1
ATOM 1620 N N . PRO A 1 197 ? -24.188 11.68 8.039 1 38.06 197 PRO A N 1
ATOM 1621 C CA . PRO A 1 197 ? -24.359 10.695 9.109 1 38.06 197 PRO A CA 1
ATOM 1622 C C . PRO A 1 197 ? -23.484 9.469 8.938 1 38.06 197 PRO A C 1
ATOM 1624 O O . PRO A 1 197 ? -23.25 9.016 7.809 1 38.06 197 PRO A O 1
ATOM 1627 N N . ILE A 1 198 ? -22.531 9.234 9.805 1 38.53 198 ILE A N 1
ATOM 1628 C CA . ILE A 1 198 ? -21.625 8.102 9.977 1 38.53 198 ILE A CA 1
ATOM 1629 C C . ILE A 1 198 ? -22.375 6.797 9.719 1 38.53 198 ILE A C 1
ATOM 1631 O O . ILE A 1 198 ? -23.328 6.469 10.43 1 38.53 198 ILE A O 1
ATOM 1635 N N . GLY A 1 199 ? -22.531 6.398 8.648 1 33.59 199 GLY A N 1
ATOM 1636 C CA . GLY A 1 199 ? -23.125 5.078 8.5 1 33.59 199 GLY A CA 1
ATOM 1637 C C . GLY A 1 199 ? -22.375 3.994 9.25 1 33.59 199 GLY A C 1
ATOM 1638 O O . GLY A 1 199 ? -21.141 4.074 9.398 1 33.59 199 GLY A O 1
ATOM 1639 N N . GLU A 1 200 ? -22.875 3.203 10.258 1 35.28 200 GLU A N 1
ATOM 1640 C CA . GLU A 1 200 ? -22.578 2.127 11.203 1 35.28 200 GLU A CA 1
ATOM 1641 C C . GLU A 1 200 ? -21.797 1.004 10.531 1 35.28 200 GLU A C 1
ATOM 1643 O O . GLU A 1 200 ? -21.672 -0.089 11.086 1 35.28 200 GLU A O 1
ATOM 1648 N N . GLN A 1 201 ? -21.344 1.086 9.422 1 35.62 201 GLN A N 1
ATOM 1649 C CA . GLN A 1 201 ? -21.031 -0.229 8.875 1 35.62 201 GLN A CA 1
ATOM 1650 C C . GLN A 1 201 ? -19.656 -0.707 9.328 1 35.62 201 GLN A C 1
ATOM 1652 O O . GLN A 1 201 ? -19.344 -1.898 9.25 1 35.62 201 GLN A O 1
ATOM 1657 N N . PHE A 1 202 ? -18.594 0.038 9.477 1 37.38 202 PHE A N 1
ATOM 1658 C CA . PHE A 1 202 ? -17.312 -0.62 9.719 1 37.38 202 PHE A CA 1
ATOM 1659 C C . PHE A 1 202 ? -16.922 -0.513 11.18 1 37.38 202 PHE A C 1
ATOM 1661 O O . PHE A 1 202 ? -17.172 0.504 11.828 1 37.38 202 PHE A O 1
ATOM 1668 N N . HIS A 1 203 ? -17.016 -1.568 11.961 1 35.81 203 HIS A N 1
ATOM 1669 C CA . HIS A 1 203 ? -16.578 -1.641 13.352 1 35.81 203 HIS A CA 1
ATOM 1670 C C . HIS A 1 203 ? -15.055 -1.783 13.445 1 35.81 203 HIS A C 1
ATOM 1672 O O . HIS A 1 203 ? -14.422 -2.346 12.547 1 35.81 203 HIS A O 1
ATOM 1678 N N . ASP A 1 204 ? -14.43 -0.986 14.297 1 38.06 204 ASP A N 1
ATOM 1679 C CA . ASP A 1 204 ? -13.016 -1.06 14.656 1 38.06 204 ASP A CA 1
ATOM 1680 C C . ASP A 1 204 ? -12.602 -2.496 14.961 1 38.06 204 ASP A C 1
ATOM 1682 O O . ASP A 1 204 ? -13.367 -3.252 15.57 1 38.06 204 ASP A O 1
ATOM 1686 N N . ALA A 1 205 ? -11.75 -3.09 14.422 1 35.88 205 ALA A N 1
ATOM 1687 C CA . ALA A 1 205 ? -11.25 -4.355 14.945 1 35.88 205 ALA A CA 1
ATOM 1688 C C . ALA A 1 205 ? -10.711 -4.184 16.359 1 35.88 205 ALA A C 1
ATOM 1690 O O . ALA A 1 205 ? -10.195 -3.121 16.719 1 35.88 205 ALA A O 1
ATOM 1691 N N . GLU A 1 206 ? -11.367 -4.895 17.422 1 30.95 206 GLU A N 1
ATOM 1692 C CA . GLU A 1 206 ? -10.914 -4.918 18.797 1 30.95 206 GLU A CA 1
ATOM 1693 C C . GLU A 1 206 ? -9.398 -5.117 18.891 1 30.95 206 GLU A C 1
ATOM 1695 O O . GLU A 1 206 ? -8.875 -6.102 18.375 1 30.95 206 GLU A O 1
ATOM 1700 N N . VAL A 1 207 ? -8.633 -4.203 18.969 1 30.02 207 VAL A N 1
ATOM 1701 C CA . VAL A 1 207 ? -7.227 -4.367 19.344 1 30.02 207 VAL A CA 1
ATOM 1702 C C . VAL A 1 207 ? -7.133 -5.016 20.719 1 30.02 207 VAL A C 1
ATOM 1704 O O . VAL A 1 207 ? -7.543 -4.426 21.719 1 30.02 207 VAL A O 1
ATOM 1707 N N . LYS A 1 208 ? -7.223 -6.34 21 1 27.73 208 LYS A N 1
ATOM 1708 C CA . LYS A 1 208 ? -6.883 -6.91 22.297 1 27.73 208 LYS A CA 1
ATOM 1709 C C . LYS A 1 208 ? -5.438 -6.594 22.672 1 27.73 208 LYS A C 1
ATOM 1711 O O . LYS A 1 208 ? -4.504 -7.02 21.984 1 27.73 208 LYS A O 1
ATOM 1716 N N . ILE A 1 209 ? -5.215 -5.641 23.359 1 22.91 209 ILE A N 1
ATOM 1717 C CA . ILE A 1 209 ? -4.059 -5.305 24.188 1 22.91 209 ILE A CA 1
ATOM 1718 C C . ILE A 1 209 ? -3.855 -6.375 25.25 1 22.91 209 ILE A C 1
ATOM 1720 O O . ILE A 1 209 ? -4.719 -6.578 26.109 1 22.91 209 ILE A O 1
ATOM 1724 N N . GLN A 1 210 ? -3.516 -7.645 24.891 1 22.42 210 GLN A N 1
ATOM 1725 C CA . GLN A 1 210 ? -3.021 -8.312 26.094 1 22.42 210 GLN A CA 1
ATOM 1726 C C . GLN A 1 210 ? -1.687 -7.723 26.547 1 22.42 210 GLN A C 1
ATOM 1728 O O . GLN A 1 210 ? -0.84 -7.387 25.719 1 22.42 210 GLN A O 1
ATOM 1733 N N . MET B 1 1 ? 5.219 9.797 20.766 1 87 1 MET B N 1
ATOM 1734 C CA . MET B 1 1 ? 4.516 8.641 21.297 1 87 1 MET B CA 1
ATOM 1735 C C . MET B 1 1 ? 5.41 7.863 22.266 1 87 1 MET B C 1
ATOM 1737 O O . MET B 1 1 ? 6.555 7.539 21.938 1 87 1 MET B O 1
ATOM 1741 N N . GLU B 1 2 ? 4.922 7.547 23.438 1 85.38 2 GLU B N 1
ATOM 1742 C CA . GLU B 1 2 ? 5.629 6.668 24.359 1 85.38 2 GLU B CA 1
ATOM 1743 C C . GLU B 1 2 ? 5.43 5.203 23.984 1 85.38 2 GLU B C 1
ATOM 1745 O O . GLU B 1 2 ? 6.383 4.418 24 1 85.38 2 GLU B O 1
ATOM 1750 N N . ASP B 1 3 ? 4.191 4.852 23.641 1 88.31 3 ASP B N 1
ATOM 1751 C CA . ASP B 1 3 ? 3.799 3.547 23.125 1 88.31 3 ASP B CA 1
ATOM 1752 C C . ASP B 1 3 ? 3.111 3.684 21.766 1 88.31 3 ASP B C 1
ATOM 1754 O O . ASP B 1 3 ? 1.892 3.85 21.703 1 88.31 3 ASP B O 1
ATOM 1758 N N . PRO B 1 4 ? 3.947 3.514 20.766 1 89.44 4 PRO B N 1
ATOM 1759 C CA . PRO B 1 4 ? 3.418 3.752 19.422 1 89.44 4 PRO B CA 1
ATOM 1760 C C . PRO B 1 4 ? 2.199 2.889 19.109 1 89.44 4 PRO B C 1
ATOM 1762 O O . PRO B 1 4 ? 1.245 3.363 18.484 1 89.44 4 PRO B O 1
ATOM 1765 N N . VAL B 1 5 ? 2.152 1.683 19.5 1 87.94 5 VAL B N 1
ATOM 1766 C CA . VAL B 1 5 ? 1.066 0.767 19.172 1 87.94 5 VAL B CA 1
ATOM 1767 C C . VAL B 1 5 ? -0.225 1.234 19.844 1 87.94 5 VAL B C 1
ATOM 1769 O O . VAL B 1 5 ? -1.295 1.2 19.234 1 87.94 5 VAL B O 1
ATOM 1772 N N . LYS B 1 6 ? -0.207 1.724 20.984 1 90.12 6 LYS B N 1
ATOM 1773 C CA . LYS B 1 6 ? -1.388 2.125 21.734 1 90.12 6 LYS B CA 1
ATOM 1774 C C . LYS B 1 6 ? -1.842 3.529 21.344 1 90.12 6 LYS B C 1
ATOM 1776 O O . LYS B 1 6 ? -3.037 3.83 21.359 1 90.12 6 LYS B O 1
ATOM 1781 N N . GLU B 1 7 ? -0.938 4.297 21 1 92.56 7 GLU B N 1
ATOM 1782 C CA . GLU B 1 7 ? -1.245 5.715 20.828 1 92.56 7 GLU B CA 1
ATOM 1783 C C . GLU B 1 7 ? -1.563 6.039 19.375 1 92.56 7 GLU B C 1
ATOM 1785 O O . GLU B 1 7 ? -2.236 7.031 19.078 1 92.56 7 GLU B O 1
ATOM 1790 N N . ILE B 1 8 ? -1.088 5.254 18.406 1 93.56 8 ILE B N 1
ATOM 1791 C CA . ILE B 1 8 ? -1.215 5.582 17 1 93.56 8 ILE B CA 1
ATOM 1792 C C . ILE B 1 8 ? -2.691 5.648 16.609 1 93.56 8 ILE B C 1
ATOM 1794 O O . ILE B 1 8 ? -3.09 6.484 15.789 1 93.56 8 ILE B O 1
ATOM 1798 N N . GLY B 1 9 ? -3.457 4.777 17.172 1 91.81 9 GLY B N 1
ATOM 1799 C CA . GLY B 1 9 ? -4.879 4.812 16.859 1 91.81 9 GLY B CA 1
ATOM 1800 C C . GLY B 1 9 ? -5.527 6.145 17.188 1 91.81 9 GLY B C 1
ATOM 1801 O O . GLY B 1 9 ? -6.281 6.688 16.375 1 91.81 9 GLY B O 1
ATOM 1802 N N . GLY B 1 10 ? -5.258 6.637 18.375 1 91.69 10 GLY B N 1
ATOM 1803 C CA . GLY B 1 10 ? -5.781 7.93 18.781 1 91.69 10 GLY B CA 1
ATOM 1804 C C . GLY B 1 10 ? -5.289 9.07 17.906 1 91.69 10 GLY B C 1
ATOM 1805 O O . GLY B 1 10 ? -6.055 9.977 17.578 1 91.69 10 GLY B O 1
ATOM 1806 N N . ILE B 1 11 ? -4.078 9 17.531 1 93.38 11 ILE B N 1
ATOM 1807 C CA . ILE B 1 11 ? -3.473 10.031 16.688 1 93.38 11 ILE B CA 1
ATOM 1808 C C . ILE B 1 11 ? -4.156 10.055 15.328 1 93.38 11 ILE B C 1
ATOM 1810 O O . ILE B 1 11 ? -4.531 11.117 14.828 1 93.38 11 ILE B O 1
ATOM 1814 N N . LEU B 1 12 ? -4.32 8.891 14.719 1 94.06 12 LEU B N 1
ATOM 1815 C CA . LEU B 1 12 ? -4.945 8.789 13.406 1 94.06 12 LEU B CA 1
ATOM 1816 C C . LEU B 1 12 ? -6.402 9.234 13.461 1 94.06 12 LEU B C 1
ATOM 1818 O O . LEU B 1 12 ? -6.883 9.906 12.539 1 94.06 12 LEU B O 1
ATOM 1822 N N . ARG B 1 13 ? -7.078 8.867 14.492 1 92.06 13 ARG B N 1
ATOM 1823 C CA . ARG B 1 13 ? -8.461 9.305 14.641 1 92.06 13 ARG B CA 1
ATOM 1824 C C . ARG B 1 13 ? -8.547 10.82 14.812 1 92.06 13 ARG B C 1
ATOM 1826 O O . ARG B 1 13 ? -9.469 11.453 14.297 1 92.06 13 ARG B O 1
ATOM 1833 N N . GLY B 1 14 ? -7.672 11.367 15.555 1 90.44 14 GLY B N 1
ATOM 1834 C CA . GLY B 1 14 ? -7.629 12.812 15.703 1 90.44 14 GLY B CA 1
ATOM 1835 C C . GLY B 1 14 ? -7.375 13.547 14.406 1 90.44 14 GLY B C 1
ATOM 1836 O O . GLY B 1 14 ? -7.906 14.641 14.188 1 90.44 14 GLY B O 1
ATOM 1837 N N . LEU B 1 15 ? -6.633 12.898 13.492 1 91.44 15 LEU B N 1
ATOM 1838 C CA . LEU B 1 15 ? -6.242 13.531 12.234 1 91.44 15 LEU B CA 1
ATOM 1839 C C . LEU B 1 15 ? -7.316 13.328 11.172 1 91.44 15 LEU B C 1
ATOM 1841 O O . LEU B 1 15 ? -7.449 14.148 10.258 1 91.44 15 LEU B O 1
ATOM 1845 N N . LEU B 1 16 ? -8.086 12.219 11.305 1 89.69 16 LEU B N 1
ATOM 1846 C CA . LEU B 1 16 ? -8.883 11.828 10.156 1 89.69 16 LEU B CA 1
ATOM 1847 C C . LEU B 1 16 ? -10.375 11.875 10.477 1 89.69 16 LEU B C 1
ATOM 1849 O O . LEU B 1 16 ? -11.211 11.703 9.594 1 89.69 16 LEU B O 1
ATOM 1853 N N . LYS B 1 17 ? -10.633 12.047 11.812 1 87.06 17 LYS B N 1
ATOM 1854 C CA . LYS B 1 17 ? -12.047 12.18 12.164 1 87.06 17 LYS B CA 1
ATOM 1855 C C . LYS B 1 17 ? -12.438 13.648 12.297 1 87.06 17 LYS B C 1
ATOM 1857 O O . LYS B 1 17 ? -12.664 14.141 13.406 1 87.06 17 LYS B O 1
ATOM 1862 N N . ARG B 1 18 ? -12.453 14.305 11.289 1 78.06 18 ARG B N 1
ATOM 1863 C CA . ARG B 1 18 ? -12.953 15.664 11.109 1 78.06 18 ARG B CA 1
ATOM 1864 C C . ARG B 1 18 ? -12.289 16.625 12.094 1 78.06 18 ARG B C 1
ATOM 1866 O O . ARG B 1 18 ? -12.977 17.344 12.82 1 78.06 18 ARG B O 1
ATOM 1873 N N . PRO B 1 19 ? -11.055 16.766 12.07 1 81.31 19 PRO B N 1
ATOM 1874 C CA . PRO B 1 19 ? -10.359 17.734 12.914 1 81.31 19 PRO B CA 1
ATOM 1875 C C . PRO B 1 19 ? -10.461 19.172 12.391 1 81.31 19 PRO B C 1
ATOM 1877 O O . PRO B 1 19 ? -10.883 19.375 11.25 1 81.31 19 PRO B O 1
ATOM 1880 N N . THR B 1 20 ? -10.203 20.094 13.312 1 81.88 20 THR B N 1
ATOM 1881 C CA . THR B 1 20 ? -9.969 21.453 12.844 1 81.88 20 THR B CA 1
ATOM 1882 C C . THR B 1 20 ? -8.539 21.609 12.336 1 81.88 20 THR B C 1
ATOM 1884 O O . THR B 1 20 ? -7.695 20.734 12.555 1 81.88 20 THR B O 1
ATOM 1887 N N . PHE B 1 21 ? -8.242 22.719 11.602 1 83.81 21 PHE B N 1
ATOM 1888 C CA . PHE B 1 21 ? -6.898 23 11.117 1 83.81 21 PHE B CA 1
ATOM 1889 C C . PHE B 1 21 ? -5.914 23.078 12.273 1 83.81 21 PHE B C 1
ATOM 1891 O O . PHE B 1 21 ? -4.797 22.578 12.188 1 83.81 21 PHE B O 1
ATOM 1898 N N . GLN B 1 22 ? -6.414 23.734 13.32 1 83.62 22 GLN B N 1
ATOM 1899 C CA . GLN B 1 22 ? -5.559 23.906 14.484 1 83.62 22 GLN B CA 1
ATOM 1900 C C . GLN B 1 22 ? -5.254 22.578 15.156 1 83.62 22 GLN B C 1
ATOM 1902 O O . GLN B 1 22 ? -4.125 22.328 15.578 1 83.62 22 GLN B O 1
ATOM 1907 N N . GLN B 1 23 ? -6.293 21.797 15.281 1 87.94 23 GLN B N 1
ATOM 1908 C CA . GLN B 1 23 ? -6.105 20.484 15.867 1 87.94 23 GLN B CA 1
ATOM 1909 C C . GLN B 1 23 ? -5.109 19.656 15.062 1 87.94 23 GLN B C 1
ATOM 1911 O O . GLN B 1 23 ? -4.262 18.953 15.625 1 87.94 23 GLN B O 1
ATOM 1916 N N . MET B 1 24 ? -5.211 19.688 13.773 1 90.5 24 MET B N 1
ATOM 1917 C CA . MET B 1 24 ? -4.301 18.953 12.891 1 90.5 24 MET B CA 1
ATOM 1918 C C . MET B 1 24 ? -2.863 19.438 13.086 1 90.5 24 MET B C 1
ATOM 1920 O O . MET B 1 24 ? -1.94 18.625 13.141 1 90.5 24 MET B O 1
ATOM 1924 N N . ASP B 1 25 ? -2.713 20.719 13.141 1 90.12 25 ASP B N 1
ATOM 1925 C CA . ASP B 1 25 ? -1.396 21.328 13.344 1 90.12 25 ASP B CA 1
ATOM 1926 C C . ASP B 1 25 ? -0.77 20.844 14.656 1 90.12 25 ASP B C 1
ATOM 1928 O O . ASP B 1 25 ? 0.401 20.469 14.68 1 90.12 25 ASP B O 1
ATOM 1932 N N . GLU B 1 26 ? -1.558 20.844 15.656 1 92.81 26 GLU B N 1
ATOM 1933 C CA . GLU B 1 26 ? -1.069 20.438 16.969 1 92.81 26 GLU B CA 1
ATOM 1934 C C . GLU B 1 26 ? -0.678 18.969 17 1 92.81 26 GLU B C 1
ATOM 1936 O O . GLU B 1 26 ? 0.382 18.609 17.516 1 92.81 26 GLU B O 1
ATOM 1941 N N . ILE B 1 27 ? -1.514 18.109 16.469 1 94.62 27 ILE B N 1
ATOM 1942 C CA . ILE B 1 27 ? -1.264 16.672 16.469 1 94.62 27 ILE B CA 1
ATOM 1943 C C . ILE B 1 27 ? 0.002 16.359 15.664 1 94.62 27 ILE B C 1
ATOM 1945 O O . ILE B 1 27 ? 0.856 15.594 16.109 1 94.62 27 ILE B O 1
ATOM 1949 N N . LEU B 1 28 ? 0.164 16.953 14.5 1 96.06 28 LEU B N 1
ATOM 1950 C CA . LEU B 1 28 ? 1.315 16.703 13.641 1 96.06 28 LEU B CA 1
ATOM 1951 C C . LEU B 1 28 ? 2.592 17.25 14.266 1 96.06 28 LEU B C 1
ATOM 1953 O O . LEU B 1 28 ? 3.635 16.594 14.242 1 96.06 28 LEU B O 1
ATOM 1957 N N . THR B 1 29 ? 2.525 18.422 14.844 1 94.56 29 THR B N 1
ATOM 1958 C CA . THR B 1 29 ? 3.688 19.047 15.477 1 94.56 29 THR B CA 1
ATOM 1959 C C . THR B 1 29 ? 4.164 18.219 16.656 1 94.56 29 THR B C 1
ATOM 1961 O O . THR B 1 29 ? 5.367 18.094 16.906 1 94.56 29 THR B O 1
ATOM 1964 N N . GLU B 1 30 ? 3.24 17.641 17.297 1 93.06 30 GLU B N 1
ATOM 1965 C CA . GLU B 1 30 ? 3.566 16.859 18.5 1 93.06 30 GLU B CA 1
ATOM 1966 C C . GLU B 1 30 ? 4.133 15.5 18.125 1 93.06 30 GLU B C 1
ATOM 1968 O O . GLU B 1 30 ? 4.957 14.945 18.859 1 93.06 30 GLU B O 1
ATOM 1973 N N . ASN B 1 31 ? 3.785 14.992 16.953 1 95.44 31 ASN B N 1
ATOM 1974 C CA . ASN B 1 31 ? 4.062 13.578 16.703 1 95.44 31 ASN B CA 1
ATOM 1975 C C . ASN B 1 31 ? 5.016 13.398 15.523 1 95.44 31 ASN B C 1
ATOM 1977 O O . ASN B 1 31 ? 5.508 12.297 15.281 1 95.44 31 ASN B O 1
ATOM 1981 N N . PHE B 1 32 ? 5.344 14.422 14.852 1 96.81 32 PHE B N 1
ATOM 1982 C CA . PHE B 1 32 ? 6.25 14.352 13.711 1 96.81 32 PHE B CA 1
ATOM 1983 C C . PHE B 1 32 ? 7.531 15.133 13.984 1 96.81 32 PHE B C 1
ATOM 1985 O O . PHE B 1 32 ? 7.531 16.078 14.781 1 96.81 32 PHE B O 1
ATOM 1992 N N . THR B 1 33 ? 8.594 14.695 13.352 1 95.94 33 THR B N 1
ATOM 1993 C CA . THR B 1 33 ? 9.844 15.453 13.422 1 95.94 33 THR B CA 1
ATOM 1994 C C . THR B 1 33 ? 9.797 16.672 12.5 1 95.94 33 THR B C 1
ATOM 1996 O O . THR B 1 33 ? 8.992 16.703 11.562 1 95.94 33 THR B O 1
ATOM 1999 N N . GLU B 1 34 ? 10.664 17.609 12.695 1 94.56 34 GLU B N 1
ATOM 2000 C CA . GLU B 1 34 ? 10.695 18.844 11.922 1 94.56 34 GLU B CA 1
ATOM 2001 C C . GLU B 1 34 ? 11.078 18.578 10.469 1 94.56 34 GLU B C 1
ATOM 2003 O O . GLU B 1 34 ? 10.602 19.25 9.555 1 94.56 34 GLU B O 1
ATOM 2008 N N . ASP B 1 35 ? 11.883 17.578 10.266 1 95.12 35 ASP B N 1
ATOM 2009 C CA . ASP B 1 35 ? 12.336 17.234 8.922 1 95.12 35 ASP B CA 1
ATOM 2010 C C . ASP B 1 35 ? 11.633 15.984 8.406 1 95.12 35 ASP B C 1
ATOM 2012 O O . ASP B 1 35 ? 12.25 15.156 7.73 1 95.12 35 ASP B O 1
ATOM 2016 N N . ALA B 1 36 ? 10.406 15.812 8.82 1 96.38 36 ALA B N 1
ATOM 2017 C CA . ALA B 1 36 ? 9.648 14.625 8.422 1 96.38 36 ALA B CA 1
ATOM 2018 C C . ALA B 1 36 ? 9.484 14.57 6.902 1 96.38 36 ALA B C 1
ATOM 2020 O O . ALA B 1 36 ? 9.484 15.609 6.234 1 96.38 36 ALA B O 1
ATOM 2021 N N . GLN B 1 37 ? 9.406 13.383 6.391 1 95.69 37 GLN B N 1
ATOM 2022 C CA . GLN B 1 37 ? 9.18 13.125 4.973 1 95.69 37 GLN B CA 1
ATOM 2023 C C . GLN B 1 37 ? 7.82 12.469 4.746 1 95.69 37 GLN B C 1
ATOM 2025 O O . GLN B 1 37 ? 7.332 11.734 5.609 1 95.69 37 GLN B O 1
ATOM 2030 N N . PHE B 1 38 ? 7.32 12.789 3.6 1 95.5 38 PHE B N 1
ATOM 2031 C CA . PHE B 1 38 ? 5.996 12.281 3.264 1 95.5 38 PHE B CA 1
ATOM 2032 C C . PHE B 1 38 ? 5.953 11.789 1.821 1 95.5 38 PHE B C 1
ATOM 2034 O O . PHE B 1 38 ? 6.32 12.523 0.901 1 95.5 38 PHE B O 1
ATOM 2041 N N . TYR B 1 39 ? 5.492 10.531 1.666 1 90.75 39 TYR B N 1
ATOM 2042 C CA . TYR B 1 39 ? 5.352 9.93 0.344 1 90.75 39 TYR B CA 1
ATOM 2043 C C . TYR B 1 39 ? 3.922 9.453 0.109 1 90.75 39 TYR B C 1
ATOM 2045 O O . TYR B 1 39 ? 3.408 8.617 0.855 1 90.75 39 TYR B O 1
ATOM 2053 N N . HIS B 1 40 ? 3.316 10.039 -0.845 1 88.62 40 HIS B N 1
ATOM 2054 C CA . HIS B 1 40 ? 1.938 9.781 -1.24 1 88.62 40 HIS B CA 1
ATOM 2055 C C . HIS B 1 40 ? 1.818 9.617 -2.752 1 88.62 40 HIS B C 1
ATOM 2057 O O . HIS B 1 40 ? 2.701 10.047 -3.498 1 88.62 40 HIS B O 1
ATOM 2063 N N . PRO B 1 41 ? 0.766 8.938 -3.203 1 82.62 41 PRO B N 1
ATOM 2064 C CA . PRO B 1 41 ? 0.642 8.727 -4.648 1 82.62 41 PRO B CA 1
ATOM 2065 C C . PRO B 1 41 ? 0.591 10.031 -5.434 1 82.62 41 PRO B C 1
ATOM 2067 O O . PRO B 1 41 ? 0.975 10.062 -6.605 1 82.62 41 PRO B O 1
ATOM 2070 N N . TYR B 1 42 ? 0.258 11.078 -4.801 1 83.75 42 TYR B N 1
ATOM 2071 C CA . TYR B 1 42 ? 0.065 12.32 -5.547 1 83.75 42 TYR B CA 1
ATOM 2072 C C . TYR B 1 42 ? 1.141 13.344 -5.195 1 83.75 42 TYR B C 1
ATOM 2074 O O . TYR B 1 42 ? 1.41 14.258 -5.973 1 83.75 42 TYR B O 1
ATOM 2082 N N . VAL B 1 43 ? 1.649 13.172 -4.02 1 88.69 43 VAL B N 1
ATOM 2083 C CA . VAL B 1 43 ? 2.551 14.227 -3.561 1 88.69 43 VAL B CA 1
ATOM 2084 C C . VAL B 1 43 ? 3.637 13.625 -2.67 1 88.69 43 VAL B C 1
ATOM 2086 O O . VAL B 1 43 ? 3.414 12.609 -2.014 1 88.69 43 VAL B O 1
ATOM 2089 N N . ASN B 1 44 ? 4.781 14.305 -2.77 1 91.44 44 ASN B N 1
ATOM 2090 C CA . ASN B 1 44 ? 5.887 13.992 -1.87 1 91.44 44 ASN B CA 1
ATOM 2091 C C . ASN B 1 44 ? 6.41 15.242 -1.173 1 91.44 44 ASN B C 1
ATOM 2093 O O . ASN B 1 44 ? 6.285 16.344 -1.7 1 91.44 44 ASN B O 1
ATOM 2097 N N . VAL B 1 45 ? 6.789 15.008 0.031 1 93.75 45 VAL B N 1
ATOM 2098 C CA . VAL B 1 45 ? 7.43 16.078 0.781 1 93.75 45 VAL B CA 1
ATOM 2099 C C . VAL B 1 45 ? 8.836 15.656 1.2 1 93.75 45 VAL B C 1
ATOM 2101 O O . VAL B 1 45 ? 9.008 14.617 1.845 1 93.75 45 VAL B O 1
ATOM 2104 N N . ASN B 1 46 ? 9.781 16.422 0.832 1 91.75 46 ASN B N 1
ATOM 2105 C CA . ASN B 1 46 ? 11.164 16.156 1.21 1 91.75 46 ASN B CA 1
ATOM 2106 C C . ASN B 1 46 ? 11.508 16.766 2.559 1 91.75 46 ASN B C 1
ATOM 2108 O O . ASN B 1 46 ? 10.75 17.578 3.09 1 91.75 46 ASN B O 1
ATOM 2112 N N . PRO B 1 47 ? 12.664 16.391 3.053 1 90.75 47 PRO B N 1
ATOM 2113 C CA . PRO B 1 47 ? 13.039 16.875 4.383 1 90.75 47 PRO B CA 1
ATOM 2114 C C . PRO B 1 47 ? 13.258 18.375 4.422 1 90.75 47 PRO B C 1
ATOM 2116 O O . PRO B 1 47 ? 13.156 19 5.488 1 90.75 47 PRO B O 1
ATOM 2119 N N . VAL B 1 48 ? 13.531 18.969 3.352 1 89.12 48 VAL B N 1
ATOM 2120 C CA . VAL B 1 48 ? 13.758 20.406 3.299 1 89.12 48 VAL B CA 1
ATOM 2121 C C . VAL B 1 48 ? 12.445 21.156 3.533 1 89.12 48 VAL B C 1
ATOM 2123 O O . VAL B 1 48 ? 12.398 22.125 4.301 1 89.12 48 VAL B O 1
ATOM 2126 N N . ALA B 1 49 ? 11.367 20.703 2.885 1 89.25 49 ALA B N 1
ATOM 2127 C CA . ALA B 1 49 ? 10.055 21.297 3.123 1 89.25 49 ALA B CA 1
ATOM 2128 C C . ALA B 1 49 ? 9.531 20.922 4.508 1 89.25 49 ALA B C 1
ATOM 2130 O O . ALA B 1 49 ? 8.906 21.75 5.184 1 89.25 49 ALA B O 1
ATOM 2131 N N . GLY B 1 50 ? 9.773 19.75 4.895 1 93.5 50 GLY B N 1
ATOM 2132 C CA . GLY B 1 50 ? 9.625 19.25 6.254 1 93.5 50 GLY B CA 1
ATOM 2133 C C . GLY B 1 50 ? 8.188 19.266 6.734 1 93.5 50 GLY B C 1
ATOM 2134 O O . GLY B 1 50 ? 7.262 19.062 5.945 1 93.5 50 GLY B O 1
ATOM 2135 N N . LEU B 1 51 ? 8.062 19.438 8.094 1 96 51 LEU B N 1
ATOM 2136 C CA . LEU B 1 51 ? 6.801 19.281 8.805 1 96 51 LEU B CA 1
ATOM 2137 C C . LEU B 1 51 ? 5.812 20.375 8.391 1 96 51 LEU B C 1
ATOM 2139 O O . LEU B 1 51 ? 4.609 20.125 8.297 1 96 51 LEU B O 1
ATOM 2143 N N . THR B 1 52 ? 6.277 21.547 8.125 1 93.44 52 THR B N 1
ATOM 2144 C CA . THR B 1 52 ? 5.398 22.656 7.75 1 93.44 52 THR B CA 1
ATOM 2145 C C . THR B 1 52 ? 4.641 22.328 6.465 1 93.44 52 THR B C 1
ATOM 2147 O O . THR B 1 52 ? 3.447 22.625 6.352 1 93.44 52 THR B O 1
ATOM 2150 N N . ALA B 1 53 ? 5.324 21.75 5.605 1 93.44 53 ALA B N 1
ATOM 2151 C CA . ALA B 1 53 ? 4.688 21.359 4.348 1 93.44 53 ALA B CA 1
ATOM 2152 C C . ALA B 1 53 ? 3.684 20.234 4.566 1 93.44 53 ALA B C 1
ATOM 2154 O O . ALA B 1 53 ? 2.625 20.203 3.936 1 93.44 53 ALA B O 1
ATOM 2155 N N . ILE B 1 54 ? 4.027 19.297 5.367 1 95.75 54 ILE B N 1
ATOM 2156 C CA . ILE B 1 54 ? 3.146 18.172 5.648 1 95.75 54 ILE B CA 1
ATOM 2157 C C . ILE B 1 54 ? 1.852 18.672 6.281 1 95.75 54 ILE B C 1
ATOM 2159 O O . ILE B 1 54 ? 0.76 18.234 5.91 1 95.75 54 ILE B O 1
ATOM 2163 N N . ILE B 1 55 ? 1.98 19.578 7.215 1 93.88 55 ILE B N 1
ATOM 2164 C CA . ILE B 1 55 ? 0.808 20.156 7.867 1 93.88 55 ILE B CA 1
ATOM 2165 C C . ILE B 1 55 ? -0.093 20.812 6.82 1 93.88 55 ILE B C 1
ATOM 2167 O O . ILE B 1 55 ? -1.305 20.578 6.805 1 93.88 55 ILE B O 1
ATOM 2171 N N . ALA B 1 56 ? 0.485 21.578 5.953 1 91.31 56 ALA B N 1
ATOM 2172 C CA . ALA B 1 56 ? -0.272 22.266 4.902 1 91.31 56 ALA B CA 1
ATOM 2173 C C . ALA B 1 56 ? -0.981 21.25 4.004 1 91.31 56 ALA B C 1
ATOM 2175 O O . ALA B 1 56 ? -2.105 21.484 3.557 1 91.31 56 ALA B O 1
ATOM 2176 N N . LEU B 1 57 ? -0.355 20.203 3.713 1 91.88 57 LEU B N 1
ATOM 2177 C CA . LEU B 1 57 ? -0.936 19.188 2.846 1 91.88 57 LEU B CA 1
ATOM 2178 C C . LEU B 1 57 ? -2.119 18.5 3.523 1 91.88 57 LEU B C 1
ATOM 2180 O O . LEU B 1 57 ? -3.115 18.188 2.871 1 91.88 57 LEU B O 1
ATOM 2184 N N . TYR B 1 58 ? -1.922 18.188 4.77 1 91.5 58 TYR B N 1
ATOM 2185 C CA . TYR B 1 58 ? -3.035 17.609 5.516 1 91.5 58 TYR B CA 1
ATOM 2186 C C . TYR B 1 58 ? -4.23 18.562 5.527 1 91.5 58 TYR B C 1
ATOM 2188 O O . TYR B 1 58 ? -5.375 18.125 5.391 1 91.5 58 TYR B O 1
ATOM 2196 N N . GLN B 1 59 ? -3.982 19.781 5.719 1 87.31 59 GLN B N 1
ATOM 2197 C CA . GLN B 1 59 ? -5.051 20.781 5.723 1 87.31 59 GLN B CA 1
ATOM 2198 C C . GLN B 1 59 ? -5.688 20.906 4.344 1 87.31 59 GLN B C 1
ATOM 2200 O O . GLN B 1 59 ? -6.906 21.078 4.23 1 87.31 59 GLN B O 1
ATOM 2205 N N . TYR B 1 60 ? -4.828 20.875 3.379 1 86.06 60 TYR B N 1
ATOM 2206 C CA . TYR B 1 60 ? -5.336 20.844 2.012 1 86.06 60 TYR B CA 1
ATOM 2207 C C . TYR B 1 60 ? -6.277 19.672 1.8 1 86.06 60 TYR B C 1
ATOM 2209 O O . TYR B 1 60 ? -7.344 19.812 1.201 1 86.06 60 TYR B O 1
ATOM 2217 N N . ALA B 1 61 ? -5.836 18.516 2.24 1 85.31 61 ALA B N 1
ATOM 2218 C CA . ALA B 1 61 ? -6.641 17.312 2.086 1 85.31 61 ALA B CA 1
ATOM 2219 C C . ALA B 1 61 ? -7.984 17.453 2.797 1 85.31 61 ALA B C 1
ATOM 2221 O O . ALA B 1 61 ? -9 16.953 2.314 1 85.31 61 ALA B O 1
ATOM 2222 N N . LEU B 1 62 ? -7.953 18.047 3.918 1 82.25 62 LEU B N 1
ATOM 2223 C CA . LEU B 1 62 ? -9.203 18.25 4.648 1 82.25 62 LEU B CA 1
ATOM 2224 C C . LEU B 1 62 ? -10.164 19.109 3.836 1 82.25 62 LEU B C 1
ATOM 2226 O O . LEU B 1 62 ? -11.375 18.875 3.838 1 82.25 62 LEU B O 1
ATOM 2230 N N . LEU B 1 63 ? -9.664 20.062 3.176 1 76.19 63 LEU B N 1
ATOM 2231 C CA . LEU B 1 63 ? -10.484 20.984 2.395 1 76.19 63 LEU B CA 1
ATOM 2232 C C . LEU B 1 63 ? -11.086 20.281 1.182 1 76.19 63 LEU B C 1
ATOM 2234 O O . LEU B 1 63 ? -12.234 20.531 0.821 1 76.19 63 LEU B O 1
ATOM 2238 N N . PHE B 1 64 ? -10.344 19.375 0.65 1 77.88 64 PHE B N 1
ATOM 2239 C CA . PHE B 1 64 ? -10.758 18.875 -0.655 1 77.88 64 PHE B CA 1
ATOM 2240 C C . PHE B 1 64 ? -11.266 17.453 -0.552 1 77.88 64 PHE B C 1
ATOM 2242 O O . PHE B 1 64 ? -12.141 17.031 -1.314 1 77.88 64 PHE B O 1
ATOM 2249 N N . VAL B 1 65 ? -10.609 16.656 0.274 1 77.38 65 VAL B N 1
ATOM 2250 C CA . VAL B 1 65 ? -10.953 15.242 0.384 1 77.38 65 VAL B CA 1
ATOM 2251 C C . VAL B 1 65 ? -12.078 15.062 1.402 1 77.38 65 VAL B C 1
ATOM 2253 O O . VAL B 1 65 ? -12.961 14.219 1.217 1 77.38 65 VAL B O 1
ATOM 2256 N N . ASN B 1 66 ? -12.133 15.961 2.449 1 79.19 66 ASN B N 1
ATOM 2257 C CA . ASN B 1 66 ? -13.18 15.953 3.467 1 79.19 66 ASN B CA 1
ATOM 2258 C C . ASN B 1 66 ? -13.258 14.609 4.18 1 79.19 66 ASN B C 1
ATOM 2260 O O . ASN B 1 66 ? -14.25 13.891 4.055 1 79.19 66 ASN B O 1
ATOM 2264 N N . TYR B 1 67 ? -12.305 14.305 5.004 1 81.69 67 TYR B N 1
ATOM 2265 C CA . TYR B 1 67 ? -12.25 13.07 5.789 1 81.69 67 TYR B CA 1
ATOM 2266 C C . TYR B 1 67 ? -13.461 12.961 6.707 1 81.69 67 TYR B C 1
ATOM 2268 O O . TYR B 1 67 ? -13.852 13.93 7.348 1 81.69 67 TYR B O 1
ATOM 2276 N N . GLN B 1 68 ? -14.039 11.773 6.766 1 8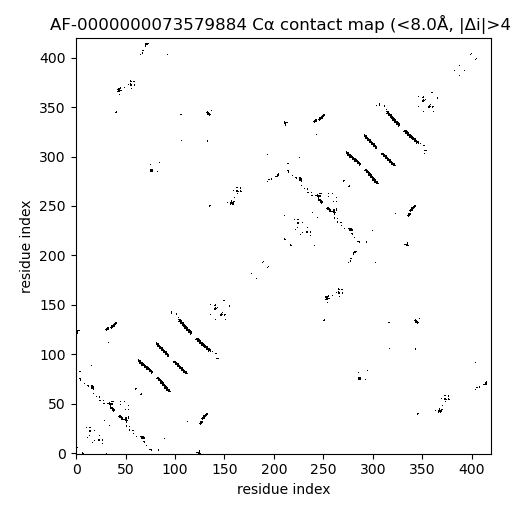2 68 GLN B N 1
ATOM 2277 C CA . GLN B 1 68 ? -15.242 11.562 7.57 1 82 68 GLN B CA 1
ATOM 2278 C C . GLN B 1 68 ? -14.961 10.633 8.75 1 82 68 GLN B C 1
ATOM 2280 O O . GLN B 1 68 ? -15.336 10.93 9.883 1 82 68 GLN B O 1
ATOM 2285 N N . ASP B 1 69 ? -14.375 9.555 8.43 1 86.5 69 ASP B N 1
ATOM 2286 C CA . ASP B 1 69 ? -14.133 8.539 9.453 1 86.5 69 ASP B CA 1
ATOM 2287 C C . ASP B 1 69 ? -12.953 7.645 9.062 1 86.5 69 ASP B C 1
ATOM 2289 O O . ASP B 1 69 ? -12.516 7.648 7.91 1 86.5 69 ASP B O 1
ATOM 2293 N N . VAL B 1 70 ? -12.391 7.008 10.141 1 90.94 70 VAL B N 1
ATOM 2294 C CA . VAL B 1 70 ? -11.266 6.113 9.914 1 90.94 70 VAL B CA 1
ATOM 2295 C C . VAL B 1 70 ? -11.477 4.812 10.688 1 90.94 70 VAL B C 1
ATOM 2297 O O . VAL B 1 70 ? -11.898 4.828 11.844 1 90.94 70 VAL B O 1
ATOM 2300 N N . PHE B 1 71 ? -11.281 3.701 9.992 1 89.94 71 PHE B N 1
ATOM 2301 C CA . PHE B 1 71 ? -11.352 2.363 10.57 1 89.94 71 PHE B CA 1
ATOM 2302 C C . PHE B 1 71 ? -10 1.672 10.508 1 89.94 71 PHE B C 1
ATOM 2304 O O . PHE B 1 71 ? -9.477 1.412 9.422 1 89.94 71 PHE B O 1
ATOM 2311 N N . ILE B 1 72 ? -9.445 1.433 11.664 1 91 72 ILE B N 1
ATOM 2312 C CA . ILE B 1 72 ? -8.133 0.792 11.742 1 91 72 ILE B CA 1
ATOM 2313 C C . ILE B 1 72 ? -8.305 -0.722 11.836 1 91 72 ILE B C 1
ATOM 2315 O O . ILE B 1 72 ? -8.961 -1.225 12.75 1 91 72 ILE B O 1
ATOM 2319 N N . GLN B 1 73 ? -7.746 -1.419 10.961 1 87.31 73 GLN B N 1
ATOM 2320 C CA . GLN B 1 73 ? -7.914 -2.867 10.914 1 87.31 73 GLN B CA 1
ATOM 2321 C C . GLN B 1 73 ? -6.758 -3.58 11.602 1 87.31 73 GLN B C 1
ATOM 2323 O O . GLN B 1 73 ? -6.969 -4.512 12.383 1 87.31 73 GLN B O 1
ATOM 2328 N N . ASP B 1 74 ? -5.562 -3.133 11.25 1 86.31 74 ASP B N 1
ATOM 2329 C CA . ASP B 1 74 ? -4.391 -3.805 11.797 1 86.31 74 ASP B CA 1
ATOM 2330 C C . ASP B 1 74 ? -3.264 -2.809 12.07 1 86.31 74 ASP B C 1
ATOM 2332 O O . ASP B 1 74 ? -3.072 -1.859 11.305 1 86.31 74 ASP B O 1
ATOM 2336 N N . ILE B 1 75 ? -2.57 -3.055 13.172 1 89.31 75 ILE B N 1
ATOM 2337 C CA . ILE B 1 75 ? -1.371 -2.305 13.523 1 89.31 75 ILE B CA 1
ATOM 2338 C C . ILE B 1 75 ? -0.211 -3.27 13.758 1 89.31 75 ILE B C 1
ATOM 2340 O O . ILE B 1 75 ? -0.312 -4.18 14.586 1 89.31 75 ILE B O 1
ATOM 2344 N N . VAL B 1 76 ? 0.795 -3.084 13 1 86.62 76 VAL B N 1
ATOM 2345 C CA . VAL B 1 76 ? 1.997 -3.896 13.156 1 86.62 76 VAL B CA 1
ATOM 2346 C C . VAL B 1 76 ? 3.184 -3.002 13.508 1 86.62 76 VAL B C 1
ATOM 2348 O O . VAL B 1 76 ? 3.445 -2.012 12.82 1 86.62 76 VAL B O 1
ATOM 2351 N N . TYR B 1 77 ? 3.865 -3.33 14.594 1 88.5 77 TYR B N 1
ATOM 2352 C CA . TYR B 1 77 ? 4.988 -2.518 15.039 1 88.5 77 TYR B CA 1
ATOM 2353 C C . TYR B 1 77 ? 6.246 -3.365 15.195 1 88.5 77 TYR B C 1
ATOM 2355 O O . TYR B 1 77 ? 6.227 -4.406 15.859 1 88.5 77 TYR B O 1
ATOM 2363 N N . ASP B 1 78 ? 7.281 -2.928 14.516 1 85.62 78 ASP B N 1
ATOM 2364 C CA . ASP B 1 78 ? 8.609 -3.51 14.688 1 85.62 78 ASP B CA 1
ATOM 2365 C C . ASP B 1 78 ? 9.5 -2.607 15.531 1 85.62 78 ASP B C 1
ATOM 2367 O O . ASP B 1 78 ? 10.078 -1.646 15.023 1 85.62 78 ASP B O 1
ATOM 2371 N N . ALA B 1 79 ? 9.734 -3.002 16.672 1 85.94 79 ALA B N 1
ATOM 2372 C CA . ALA B 1 79 ? 10.477 -2.18 17.625 1 85.94 79 ALA B CA 1
ATOM 2373 C C . ALA B 1 79 ? 11.953 -2.121 17.266 1 85.94 79 ALA B C 1
ATOM 2375 O O . ALA B 1 79 ? 12.633 -1.133 17.547 1 85.94 79 ALA B O 1
ATOM 2376 N N . ALA B 1 80 ? 12.453 -3.162 16.641 1 84.12 80 ALA B N 1
ATOM 2377 C CA . ALA B 1 80 ? 13.867 -3.215 16.281 1 84.12 80 ALA B CA 1
ATOM 2378 C C . ALA B 1 80 ? 14.203 -2.184 15.203 1 84.12 80 ALA B C 1
ATOM 2380 O O . ALA B 1 80 ? 15.273 -1.573 15.234 1 84.12 80 ALA B O 1
ATOM 2381 N N . LYS B 1 81 ? 13.266 -1.938 14.32 1 86.94 81 LYS B N 1
ATOM 2382 C CA . LYS B 1 81 ? 13.508 -1.013 13.219 1 86.94 81 LYS B CA 1
ATOM 2383 C C . LYS B 1 81 ? 12.766 0.303 13.438 1 86.94 81 LYS B C 1
ATOM 2385 O O . LYS B 1 81 ? 12.977 1.269 12.703 1 86.94 81 LYS B O 1
ATOM 2390 N N . ASN B 1 82 ? 11.969 0.339 14.383 1 92 82 ASN B N 1
ATOM 2391 C CA . ASN B 1 82 ? 11.141 1.502 14.695 1 92 82 ASN B CA 1
ATOM 2392 C C . ASN B 1 82 ? 10.219 1.854 13.539 1 92 82 ASN B C 1
ATOM 2394 O O . ASN B 1 82 ? 10.172 3.006 13.102 1 92 82 ASN B O 1
ATOM 2398 N N . ILE B 1 83 ? 9.594 0.867 13.039 1 91.56 83 ILE B N 1
ATOM 2399 C CA . ILE B 1 83 ? 8.656 1.025 11.93 1 91.56 83 ILE B CA 1
ATOM 2400 C C . ILE B 1 83 ? 7.262 0.58 12.359 1 91.56 83 ILE B C 1
ATOM 2402 O O . ILE B 1 83 ? 7.102 -0.488 12.953 1 91.56 83 ILE B O 1
ATOM 2406 N N . LEU B 1 84 ? 6.348 1.439 12.125 1 92.31 84 LEU B N 1
ATOM 2407 C CA . LEU B 1 84 ? 4.941 1.167 12.406 1 92.31 84 LEU B CA 1
ATOM 2408 C C . LEU B 1 84 ? 4.141 1.076 11.109 1 92.31 84 LEU B C 1
ATOM 2410 O O . LEU B 1 84 ? 4.281 1.928 10.227 1 92.31 84 LEU B O 1
ATOM 2414 N N . ALA B 1 85 ? 3.443 -0.006 10.969 1 90.75 85 ALA B N 1
ATOM 2415 C CA . ALA B 1 85 ? 2.58 -0.198 9.812 1 90.75 85 ALA B CA 1
ATOM 2416 C C . ALA B 1 85 ? 1.113 -0.281 10.227 1 90.75 85 ALA B C 1
ATOM 2418 O O . ALA B 1 85 ? 0.752 -1.068 11.102 1 90.75 85 ALA B O 1
ATOM 2419 N N . VAL B 1 86 ? 0.293 0.487 9.531 1 92.31 86 VAL B N 1
ATOM 2420 C CA . VAL B 1 86 ? -1.118 0.553 9.898 1 92.31 86 VAL B CA 1
ATOM 2421 C C . VAL B 1 86 ? -1.982 0.345 8.656 1 92.31 86 VAL B C 1
ATOM 2423 O O . VAL B 1 86 ? -1.822 1.049 7.656 1 92.31 86 VAL B O 1
ATOM 2426 N N . ARG B 1 87 ? -2.82 -0.623 8.758 1 91.06 87 ARG B N 1
ATOM 2427 C CA . ARG B 1 87 ? -3.846 -0.801 7.73 1 91.06 87 ARG B CA 1
ATOM 2428 C C . ARG B 1 87 ? -5.16 -0.159 8.156 1 91.06 87 ARG B C 1
ATOM 2430 O O . ARG B 1 87 ? -5.668 -0.434 9.25 1 91.06 87 ARG B O 1
ATOM 2437 N N . MET B 1 88 ? -5.664 0.676 7.246 1 92.06 88 MET B N 1
ATOM 2438 C CA . MET B 1 88 ? -6.867 1.398 7.648 1 92.06 88 MET B CA 1
ATOM 2439 C C . MET B 1 88 ? -7.766 1.669 6.445 1 92.06 88 MET B C 1
ATOM 2441 O O . MET B 1 88 ? -7.34 1.52 5.301 1 92.06 88 MET B O 1
ATOM 2445 N N . THR B 1 89 ? -8.984 1.922 6.781 1 90.12 89 THR B N 1
ATOM 2446 C CA . THR B 1 89 ? -9.977 2.398 5.824 1 90.12 89 THR B CA 1
ATOM 2447 C C . THR B 1 89 ? -10.484 3.781 6.219 1 90.12 89 THR B C 1
ATOM 2449 O O . THR B 1 89 ? -11 3.965 7.324 1 90.12 89 THR B O 1
ATOM 2452 N N . VAL B 1 90 ? -10.25 4.703 5.312 1 90.62 90 VAL B N 1
ATOM 2453 C CA . VAL B 1 90 ? -10.68 6.074 5.57 1 90.62 90 VAL B CA 1
ATOM 2454 C C . VAL B 1 90 ? -11.875 6.418 4.684 1 90.62 90 VAL B C 1
ATOM 2456 O O . VAL B 1 90 ? -11.82 6.246 3.465 1 90.62 90 VAL B O 1
ATOM 2459 N N . GLU B 1 91 ? -12.859 6.801 5.32 1 88.31 91 GLU B N 1
ATOM 2460 C CA . GLU B 1 91 ? -14.039 7.25 4.582 1 88.31 91 GLU B CA 1
ATOM 2461 C C . GLU B 1 91 ? -13.938 8.727 4.23 1 88.31 91 GLU B C 1
ATOM 2463 O O . GLU B 1 91 ? -13.742 9.57 5.109 1 88.31 91 GLU B O 1
ATOM 2468 N N . ILE B 1 92 ? -14.117 9.008 2.912 1 86.62 92 ILE B N 1
ATOM 2469 C CA . ILE B 1 92 ? -14 10.398 2.475 1 86.62 92 ILE B CA 1
ATOM 2470 C C . ILE B 1 92 ? -15.234 10.789 1.667 1 86.62 92 ILE B C 1
ATOM 2472 O O . ILE B 1 92 ? -15.906 9.93 1.088 1 86.62 92 ILE B O 1
ATOM 2476 N N . LYS B 1 93 ? -15.484 12.078 1.672 1 82 93 LYS B N 1
ATOM 2477 C CA . LYS B 1 93 ? -16.562 12.68 0.886 1 82 93 LYS B CA 1
ATOM 2478 C C . LYS B 1 93 ? -16.078 13.938 0.164 1 82 93 LYS B C 1
ATOM 2480 O O . LYS B 1 93 ? -16.422 15.055 0.544 1 82 93 LYS B O 1
ATOM 2485 N N . PRO B 1 94 ? -15.414 13.719 -0.938 1 77.19 94 PRO B N 1
ATOM 2486 C CA . PRO B 1 94 ? -14.898 14.891 -1.646 1 77.19 94 PRO B CA 1
ATOM 2487 C C . PRO B 1 94 ? -16.016 15.797 -2.17 1 77.19 94 PRO B C 1
ATOM 2489 O O . PRO B 1 94 ? -17.047 15.305 -2.627 1 77.19 94 PRO B O 1
ATOM 2492 N N . TRP B 1 95 ? -15.695 17.094 -2.215 1 71.06 95 TRP B N 1
ATOM 2493 C CA . TRP B 1 95 ? -16.688 18.078 -2.611 1 71.06 95 TRP B CA 1
ATOM 2494 C C . TRP B 1 95 ? -17.031 17.938 -4.09 1 71.06 95 TRP B C 1
ATOM 2496 O O . TRP B 1 95 ? -18.172 18.203 -4.492 1 71.06 95 TRP B O 1
ATOM 2506 N N . VAL B 1 96 ? -16.047 17.5 -4.73 1 69 96 VAL B N 1
ATOM 2507 C CA . VAL B 1 96 ? -16.203 17.453 -6.18 1 69 96 VAL B CA 1
ATOM 2508 C C . VAL B 1 96 ? -17.125 16.297 -6.559 1 69 96 VAL B C 1
ATOM 2510 O O . VAL B 1 96 ? -17.734 16.297 -7.633 1 69 96 VAL B O 1
ATOM 2513 N N . LEU B 1 97 ? -17.203 15.344 -5.68 1 71 97 LEU B N 1
ATOM 2514 C CA . LEU B 1 97 ? -17.969 14.148 -6.016 1 71 97 LEU B CA 1
ATOM 2515 C C . LEU B 1 97 ? -19.406 14.281 -5.562 1 71 97 LEU B C 1
ATOM 2517 O O . LEU B 1 97 ? -20.141 13.297 -5.52 1 71 97 LEU B O 1
ATOM 2521 N N . LEU B 1 98 ? -20 15.312 -5.543 1 58.34 98 LEU B N 1
ATOM 2522 C CA . LEU B 1 98 ? -21.406 15.57 -5.234 1 58.34 98 LEU B CA 1
ATOM 2523 C C . LEU B 1 98 ? -21.969 14.492 -4.309 1 58.34 98 LEU B C 1
ATOM 2525 O O . LEU B 1 98 ? -23.031 13.922 -4.578 1 58.34 98 LEU B O 1
ATOM 2529 N N . TRP B 1 99 ? -21.422 14.102 -3.424 1 63.81 99 TRP B N 1
ATOM 2530 C CA . TRP B 1 99 ? -22.031 13.453 -2.258 1 63.81 99 TRP B CA 1
ATOM 2531 C C . TRP B 1 99 ? -21.703 11.961 -2.238 1 63.81 99 TRP B C 1
ATOM 2533 O O . TRP B 1 99 ? -22.359 11.18 -1.549 1 63.81 99 TRP B O 1
ATOM 2543 N N . ARG B 1 100 ? -20.906 11.562 -3.039 1 73.75 100 ARG B N 1
ATOM 2544 C CA . ARG B 1 100 ? -20.578 10.148 -2.928 1 73.75 100 ARG B CA 1
ATOM 2545 C C . ARG B 1 100 ? -19.469 9.922 -1.897 1 73.75 100 ARG B C 1
ATOM 2547 O O . ARG B 1 100 ? -18.547 10.734 -1.776 1 73.75 100 ARG B O 1
ATOM 2554 N N . THR B 1 101 ? -19.734 8.883 -1.19 1 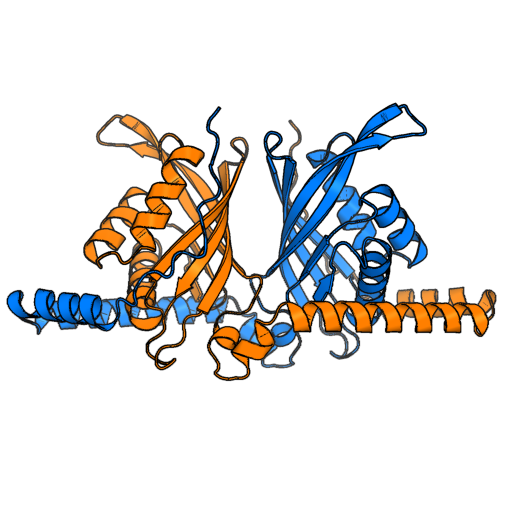80.38 101 THR B N 1
ATOM 2555 C CA . THR B 1 101 ? -18.734 8.477 -0.211 1 80.38 101 THR B CA 1
ATOM 2556 C C . THR B 1 101 ? -17.781 7.445 -0.805 1 80.38 101 THR B C 1
ATOM 2558 O O . THR B 1 101 ? -18.203 6.578 -1.577 1 80.38 101 THR B O 1
ATOM 2561 N N . VAL B 1 102 ? -16.516 7.645 -0.525 1 83.69 102 VAL B N 1
ATOM 2562 C CA . VAL B 1 102 ? -15.508 6.707 -0.997 1 83.69 102 VAL B CA 1
ATOM 2563 C C . VAL B 1 102 ? -14.727 6.152 0.19 1 83.69 102 VAL B C 1
ATOM 2565 O O . VAL B 1 102 ? -14.336 6.902 1.088 1 83.69 102 VAL B O 1
ATOM 2568 N N . ASN B 1 103 ? -14.617 4.875 0.197 1 86.12 103 ASN B N 1
ATOM 2569 C CA . ASN B 1 103 ? -13.781 4.227 1.202 1 86.12 103 ASN B CA 1
ATOM 2570 C C . ASN B 1 103 ? -12.375 3.967 0.676 1 86.12 103 ASN B C 1
ATOM 2572 O O . ASN B 1 103 ? -12.188 3.16 -0.236 1 86.12 103 ASN B O 1
ATOM 2576 N N . LEU B 1 104 ? -11.461 4.676 1.272 1 88.06 104 LEU B N 1
ATOM 2577 C CA . LEU B 1 104 ? -10.062 4.496 0.882 1 88.06 104 LEU B CA 1
ATOM 2578 C C . LEU B 1 104 ? -9.398 3.42 1.732 1 88.06 104 LEU B C 1
ATOM 2580 O O . LEU B 1 104 ? -9.242 3.588 2.943 1 88.06 104 LEU B O 1
ATOM 2584 N N . ARG B 1 105 ? -9.055 2.387 1.152 1 87.44 105 ARG B N 1
ATOM 2585 C CA . ARG B 1 105 ? -8.328 1.312 1.82 1 87.44 105 ARG B CA 1
ATOM 2586 C C . ARG B 1 105 ? -6.828 1.405 1.537 1 87.44 105 ARG B C 1
ATOM 2588 O O . ARG B 1 105 ? -6.406 1.361 0.379 1 87.44 105 ARG B O 1
ATOM 2595 N N . PHE B 1 106 ? -6.062 1.647 2.561 1 89.5 106 PHE B N 1
ATOM 2596 C CA . PHE B 1 106 ? -4.637 1.799 2.297 1 89.5 106 PHE B CA 1
ATOM 2597 C C . PHE B 1 106 ? -3.816 1.433 3.529 1 89.5 106 PHE B C 1
ATOM 2599 O O . PHE B 1 106 ? -4.375 1.131 4.586 1 89.5 106 PHE B O 1
ATOM 2606 N N . PHE B 1 107 ? -2.557 1.232 3.262 1 88.69 107 PHE B N 1
ATOM 2607 C CA . PHE B 1 107 ? -1.537 0.929 4.258 1 88.69 107 PHE B CA 1
ATOM 2608 C C . PHE B 1 107 ? -0.569 2.096 4.414 1 88.69 107 PHE B C 1
ATOM 2610 O O . PHE B 1 107 ? -0.137 2.688 3.424 1 88.69 107 PHE B O 1
ATOM 2617 N N . THR B 1 108 ? -0.368 2.479 5.656 1 93.19 108 THR B N 1
ATOM 2618 C CA . THR B 1 108 ? 0.612 3.527 5.922 1 93.19 108 THR B CA 1
ATOM 2619 C C . THR B 1 108 ? 1.792 2.975 6.715 1 93.19 108 THR B C 1
ATOM 2621 O O . THR B 1 108 ? 1.604 2.285 7.719 1 93.19 108 THR B O 1
ATOM 2624 N N . GLU B 1 109 ? 2.939 3.199 6.203 1 93.19 109 GLU B N 1
ATOM 2625 C CA . GLU B 1 109 ? 4.172 2.883 6.918 1 93.19 109 GLU B CA 1
ATOM 2626 C C . GLU B 1 109 ? 4.773 4.129 7.559 1 93.19 109 GLU B C 1
ATOM 2628 O O . GLU B 1 109 ? 5 5.133 6.883 1 93.19 109 GLU B O 1
ATOM 2633 N N . LEU B 1 110 ? 5.039 4.043 8.859 1 95.62 110 LEU B N 1
ATOM 2634 C CA . LEU B 1 110 ? 5.633 5.148 9.609 1 95.62 110 LEU B CA 1
ATOM 2635 C C . LEU B 1 110 ? 6.992 4.754 10.18 1 95.62 110 LEU B C 1
ATOM 2637 O O . LEU B 1 110 ? 7.082 3.822 10.984 1 95.62 110 LEU B O 1
ATOM 2641 N N . GLN B 1 111 ? 7.961 5.406 9.734 1 94.94 111 GLN B N 1
ATOM 2642 C CA . GLN B 1 111 ? 9.266 5.262 10.367 1 94.94 111 GLN B CA 1
ATOM 2643 C C . GLN B 1 111 ? 9.43 6.227 11.531 1 94.94 111 GLN B C 1
ATOM 2645 O O . GLN B 1 111 ? 9.273 7.438 11.367 1 94.94 111 GLN B O 1
ATOM 2650 N N . LEU B 1 112 ? 9.734 5.699 12.625 1 96.38 112 LEU B N 1
ATOM 2651 C CA . LEU B 1 112 ? 9.773 6.508 13.844 1 96.38 112 LEU B CA 1
ATOM 2652 C C . LEU B 1 112 ? 11.219 6.809 14.242 1 96.38 112 LEU B C 1
ATOM 2654 O O . LEU B 1 112 ? 12.133 6.059 13.898 1 96.38 112 LEU B O 1
ATOM 2658 N N . GLU B 1 113 ? 11.391 7.898 14.852 1 95.88 113 GLU B N 1
ATOM 2659 C CA . GLU B 1 113 ? 12.672 8.312 15.406 1 95.88 113 GLU B CA 1
ATOM 2660 C C . GLU B 1 113 ? 12.555 8.609 16.906 1 95.88 113 GLU B C 1
ATOM 2662 O O . GLU B 1 113 ? 11.578 9.219 17.344 1 95.88 113 GLU B O 1
ATOM 2667 N N . ASP B 1 114 ? 13.539 8.109 17.609 1 93.62 114 ASP B N 1
ATOM 2668 C CA . ASP B 1 114 ? 13.555 8.367 19.047 1 93.62 114 ASP B CA 1
ATOM 2669 C C . ASP B 1 114 ? 13.906 9.828 19.328 1 93.62 114 ASP B C 1
ATOM 2671 O O . ASP B 1 114 ? 14.828 10.375 18.734 1 93.62 114 ASP B O 1
ATOM 2675 N N . SER B 1 115 ? 13.078 10.336 20.078 1 91.25 115 SER B N 1
ATOM 2676 C CA . SER B 1 115 ? 13.305 11.703 20.531 1 91.25 115 SER B CA 1
ATOM 2677 C C . SER B 1 115 ? 13.016 11.852 22.016 1 91.25 115 SER B C 1
ATOM 2679 O O . SER B 1 115 ? 12.555 10.906 22.672 1 91.25 115 SER B O 1
ATOM 2681 N N . THR B 1 116 ? 13.461 12.914 22.562 1 88.31 116 THR B N 1
ATOM 2682 C CA . THR B 1 116 ? 13.219 13.203 23.984 1 88.31 116 THR B CA 1
ATOM 2683 C C . THR B 1 116 ? 12.297 14.406 24.141 1 88.31 116 THR B C 1
ATOM 2685 O O . THR B 1 116 ? 12.5 15.438 23.5 1 88.31 116 THR B O 1
ATOM 2688 N N . ASN B 1 117 ? 11.219 14.094 24.812 1 84.44 117 ASN B N 1
ATOM 2689 C CA . ASN B 1 117 ? 10.344 15.219 25.141 1 84.44 117 ASN B CA 1
ATOM 2690 C C . ASN B 1 117 ? 11.047 16.234 26.031 1 84.44 117 ASN B C 1
ATOM 2692 O O . ASN B 1 117 ? 11.469 15.906 27.141 1 84.44 117 ASN B O 1
ATOM 2696 N N . GLU B 1 118 ? 11.156 17.391 25.609 1 78.5 118 GLU B N 1
ATOM 2697 C CA . GLU B 1 118 ? 11.922 18.406 26.328 1 78.5 118 GLU B CA 1
ATOM 2698 C C . GLU B 1 118 ? 11.242 18.797 27.641 1 78.5 118 GLU B C 1
ATOM 2700 O O . GLU B 1 118 ? 11.914 19.172 28.609 1 78.5 118 GLU B O 1
ATOM 2705 N N . VAL B 1 119 ? 9.969 18.672 27.656 1 79.25 119 VAL B N 1
ATOM 2706 C CA . VAL B 1 119 ? 9.203 19.109 28.828 1 79.25 119 VAL B CA 1
ATOM 2707 C C . VAL B 1 119 ? 9.234 18.016 29.891 1 79.25 119 VAL B C 1
ATOM 2709 O O . VAL B 1 119 ? 9.539 18.281 31.062 1 79.25 119 VAL B O 1
ATOM 2712 N N . THR B 1 120 ? 8.961 16.75 29.609 1 83.06 120 THR B N 1
ATOM 2713 C CA . THR B 1 120 ? 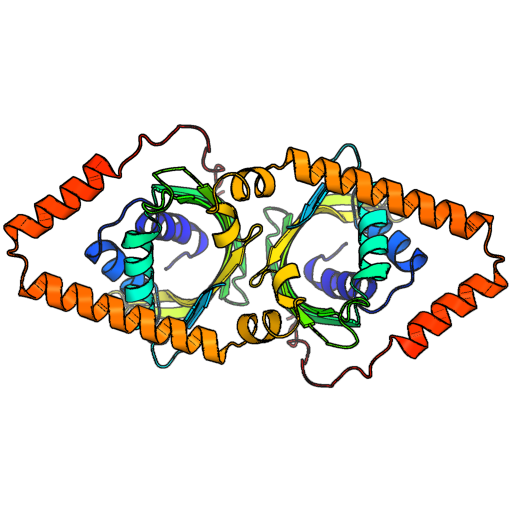8.812 15.664 30.562 1 83.06 120 THR B CA 1
ATOM 2714 C C . THR B 1 120 ? 10.117 14.875 30.688 1 83.06 120 THR B C 1
ATOM 2716 O O . THR B 1 120 ? 10.32 14.156 31.656 1 83.06 120 THR B O 1
ATOM 2719 N N . GLY B 1 121 ? 11.047 15.055 29.703 1 83.25 121 GLY B N 1
ATOM 2720 C CA . GLY B 1 121 ? 12.297 14.305 29.688 1 83.25 121 GLY B CA 1
ATOM 2721 C C . GLY B 1 121 ? 12.117 12.859 29.281 1 83.25 121 GLY B C 1
ATOM 2722 O O . GLY B 1 121 ? 13.078 12.078 29.297 1 83.25 121 GLY B O 1
ATOM 2723 N N . LYS B 1 122 ? 10.93 12.523 29 1 88.56 122 LYS B N 1
ATOM 2724 C CA . LYS B 1 122 ? 10.648 11.141 28.625 1 88.56 122 LYS B CA 1
ATOM 2725 C C . LYS B 1 122 ? 11 10.891 27.172 1 88.56 122 LYS B C 1
ATOM 2727 O O . LYS B 1 122 ? 10.945 11.805 26.344 1 88.56 122 LYS B O 1
ATOM 2732 N N . ARG B 1 123 ? 11.359 9.633 26.906 1 90.56 123 ARG B N 1
ATOM 2733 C CA . ARG B 1 123 ? 11.648 9.227 25.531 1 90.56 123 ARG B CA 1
ATOM 2734 C C . ARG B 1 123 ? 10.367 9.023 24.734 1 90.56 123 ARG B C 1
ATOM 2736 O O . ARG B 1 123 ? 9.453 8.328 25.188 1 90.56 123 ARG B O 1
ATOM 2743 N N . VAL B 1 124 ? 10.234 9.789 23.688 1 93.19 124 VAL B N 1
ATOM 2744 C CA . VAL B 1 124 ? 9.07 9.664 22.828 1 93.19 124 VAL B CA 1
ATOM 2745 C C . VAL B 1 124 ? 9.516 9.336 21.406 1 93.19 124 VAL B C 1
ATOM 2747 O O . VAL B 1 124 ? 10.664 9.578 21.031 1 93.19 124 VAL B O 1
ATOM 2750 N N . LYS B 1 125 ? 8.648 8.703 20.734 1 95.5 125 LYS B N 1
ATOM 2751 C CA . LYS B 1 125 ? 8.891 8.406 19.328 1 95.5 125 LYS B CA 1
ATOM 2752 C C . LYS B 1 125 ? 8.07 9.312 18.422 1 95.5 125 LYS B C 1
ATOM 2754 O O . LYS B 1 125 ? 6.883 9.547 18.672 1 95.5 125 LYS B O 1
ATOM 2759 N N . LYS B 1 126 ? 8.758 9.859 17.422 1 96.44 126 LYS B N 1
ATOM 2760 C CA . LYS B 1 126 ? 8.109 10.734 16.469 1 96.44 126 LYS B CA 1
ATOM 2761 C C . LYS B 1 126 ? 8.219 10.18 15.047 1 96.44 126 LYS B C 1
ATOM 2763 O O . LYS B 1 126 ? 9.141 9.422 14.742 1 96.44 126 LYS B O 1
ATOM 2768 N N . VAL B 1 127 ? 7.277 10.586 14.227 1 97.12 127 VAL B N 1
ATOM 2769 C CA . VAL B 1 127 ? 7.25 10.109 12.852 1 97.12 127 VAL B CA 1
ATOM 2770 C C . VAL B 1 127 ? 8.273 10.875 12.016 1 97.12 127 VAL B C 1
ATOM 2772 O O . VAL B 1 127 ? 8.211 12.109 11.93 1 97.12 127 VAL B O 1
ATOM 2775 N N . LYS B 1 128 ? 9.188 10.18 11.453 1 97.06 128 LYS B N 1
ATOM 2776 C CA . LYS B 1 128 ? 10.203 10.758 10.578 1 97.06 128 LYS B CA 1
ATOM 2777 C C . LYS B 1 128 ? 9.82 10.625 9.109 1 97.06 128 LYS B C 1
ATOM 2779 O O . LYS B 1 128 ? 10.109 11.508 8.305 1 97.06 128 LYS B O 1
ATOM 2784 N N . VAL B 1 129 ? 9.305 9.508 8.781 1 95.69 129 VAL B N 1
ATOM 2785 C CA . VAL B 1 129 ? 8.898 9.25 7.402 1 95.69 129 VAL B CA 1
ATOM 2786 C C . VAL B 1 129 ? 7.512 8.609 7.383 1 95.69 129 VAL B C 1
ATOM 2788 O O . VAL B 1 129 ? 7.246 7.664 8.133 1 95.69 129 VAL B O 1
ATOM 2791 N N . GLN B 1 130 ? 6.633 9.156 6.613 1 96.38 130 GLN B N 1
ATOM 2792 C CA . GLN B 1 130 ? 5.324 8.562 6.363 1 96.38 130 GLN B CA 1
ATOM 2793 C C . GLN B 1 130 ? 5.184 8.141 4.902 1 96.38 130 GLN B C 1
ATOM 2795 O O . GLN B 1 130 ? 5.422 8.938 3.994 1 96.38 130 GLN B O 1
ATOM 2800 N N . ARG B 1 131 ? 4.836 6.898 4.668 1 92.5 131 ARG B N 1
ATOM 2801 C CA . ARG B 1 131 ? 4.566 6.371 3.334 1 92.5 131 ARG B CA 1
ATOM 2802 C C . ARG B 1 131 ? 3.168 5.773 3.252 1 92.5 131 ARG B C 1
ATOM 2804 O O . ARG B 1 131 ? 2.809 4.91 4.055 1 92.5 131 ARG B O 1
ATOM 2811 N N . ASP B 1 132 ? 2.434 6.199 2.258 1 92.44 132 ASP B N 1
ATOM 2812 C CA . ASP B 1 132 ? 1.072 5.707 2.082 1 92.44 132 ASP B CA 1
ATOM 2813 C C . ASP B 1 132 ? 0.968 4.812 0.849 1 92.44 132 ASP B C 1
ATOM 2815 O O . ASP B 1 132 ? 1.412 5.188 -0.237 1 92.44 132 ASP B O 1
ATOM 2819 N N . TYR B 1 133 ? 0.374 3.65 1.087 1 90.88 133 TYR B N 1
ATOM 2820 C CA . TYR B 1 133 ? 0.159 2.68 0.019 1 90.88 133 TYR B CA 1
ATOM 2821 C C . TYR B 1 133 ? -1.323 2.369 -0.146 1 90.88 133 TYR B C 1
ATOM 2823 O O . TYR B 1 133 ? -2.02 2.096 0.834 1 90.88 133 TYR B O 1
ATOM 2831 N N . PHE B 1 134 ? -1.777 2.363 -1.381 1 87.44 134 PHE B N 1
ATOM 2832 C CA . PHE B 1 134 ? -3.205 2.174 -1.604 1 87.44 134 PHE B CA 1
ATOM 2833 C C . PHE B 1 134 ? -3.465 0.892 -2.387 1 87.44 134 PHE B C 1
ATOM 2835 O O . PHE B 1 134 ? -2.684 0.526 -3.268 1 87.44 134 PHE B O 1
ATOM 2842 N N . ILE B 1 135 ? -4.535 0.278 -1.994 1 79.94 135 ILE B N 1
ATOM 2843 C CA . ILE B 1 135 ? -4.949 -0.883 -2.775 1 79.94 135 ILE B CA 1
ATOM 2844 C C . ILE B 1 135 ? -5.621 -0.423 -4.066 1 79.94 135 ILE B C 1
ATOM 2846 O O . ILE B 1 135 ? -5.414 -1.021 -5.125 1 79.94 135 ILE B O 1
ATOM 2850 N N . ARG B 1 136 ? -6.414 0.645 -3.934 1 79.75 136 ARG B N 1
ATOM 2851 C CA . ARG B 1 136 ? -7.086 1.269 -5.07 1 79.75 136 ARG B CA 1
ATOM 2852 C C . ARG B 1 136 ? -6.668 2.727 -5.223 1 79.75 136 ARG B C 1
ATOM 2854 O O . ARG B 1 136 ? -6.496 3.436 -4.227 1 79.75 136 ARG B O 1
ATOM 2861 N N . TRP B 1 137 ? -6.539 3.084 -6.422 1 78.31 137 TRP B N 1
ATOM 2862 C CA . TRP B 1 137 ? -6.129 4.465 -6.656 1 78.31 137 TRP B CA 1
ATOM 2863 C C . TRP B 1 137 ? -7.258 5.43 -6.324 1 78.31 137 TRP B C 1
ATOM 2865 O O . TRP B 1 137 ? -8.344 5.355 -6.91 1 78.31 137 TRP B O 1
ATOM 2875 N N . PRO B 1 138 ? -7 6.355 -5.434 1 75.31 138 PRO B N 1
ATOM 2876 C CA . PRO B 1 138 ? -8.07 7.227 -4.945 1 75.31 138 PRO B CA 1
ATOM 2877 C C . PRO B 1 138 ? -8.656 8.109 -6.047 1 75.31 138 PRO B C 1
ATOM 2879 O O . PRO B 1 138 ? -9.867 8.336 -6.07 1 75.31 138 PRO B O 1
ATOM 2882 N N . LEU B 1 139 ? -7.855 8.555 -6.938 1 76 139 LEU B N 1
ATOM 2883 C CA . LEU B 1 139 ? -8.344 9.445 -7.984 1 76 139 LEU B CA 1
ATOM 2884 C C . LEU B 1 139 ? -9.352 8.734 -8.883 1 76 139 LEU B C 1
ATOM 2886 O O . LEU B 1 139 ? -10.336 9.328 -9.312 1 76 139 LEU B O 1
ATOM 2890 N N . LEU B 1 140 ? -9.031 7.484 -9.094 1 77 140 LEU B N 1
ATOM 2891 C CA . LEU B 1 140 ? -9.953 6.715 -9.922 1 77 140 LEU B CA 1
ATOM 2892 C C . LEU B 1 140 ? -11.219 6.367 -9.156 1 77 140 LEU B C 1
ATOM 2894 O O . LEU B 1 140 ? -12.305 6.305 -9.734 1 77 140 LEU B O 1
ATOM 2898 N N . GLN B 1 141 ? -11.078 6.141 -7.93 1 78.56 141 GLN B N 1
ATOM 2899 C CA . GLN B 1 141 ? -12.234 5.836 -7.098 1 78.56 141 GLN B CA 1
ATOM 2900 C C . GLN B 1 141 ? -13.211 7.012 -7.059 1 78.56 141 GLN B C 1
ATOM 2902 O O . GLN B 1 141 ? -14.414 6.82 -6.879 1 78.56 141 GLN B O 1
ATOM 2907 N N . ALA B 1 142 ? -12.648 8.195 -7.266 1 75.56 142 ALA B N 1
ATOM 2908 C CA . ALA B 1 142 ? -13.453 9.398 -7.125 1 75.56 142 ALA B CA 1
ATOM 2909 C C . ALA B 1 142 ? -14.219 9.703 -8.414 1 75.56 142 ALA B C 1
ATOM 2911 O O . ALA B 1 142 ? -15.148 10.516 -8.414 1 75.56 142 ALA B O 1
ATOM 2912 N N . VAL B 1 143 ? -13.852 9.023 -9.492 1 75.56 143 VAL B N 1
ATOM 2913 C CA . VAL B 1 143 ? -14.531 9.258 -10.758 1 75.56 143 VAL B CA 1
ATOM 2914 C C . VAL B 1 143 ? -15.883 8.555 -10.758 1 75.56 143 VAL B C 1
ATOM 2916 O O . VAL B 1 143 ? -15.953 7.324 -10.648 1 75.56 143 VAL B O 1
ATOM 2919 N N . PRO B 1 144 ? -16.922 9.406 -10.992 1 76.44 144 PRO B N 1
ATOM 2920 C CA . PRO B 1 144 ? -18.25 8.789 -10.969 1 76.44 144 PRO B CA 1
ATOM 2921 C C . PRO B 1 144 ? -18.375 7.645 -11.977 1 76.44 144 PRO B C 1
ATOM 2923 O O . PRO B 1 144 ? -17.859 7.734 -13.086 1 76.44 144 PRO B O 1
ATOM 2926 N N . ILE B 1 145 ? -19.125 6.66 -11.594 1 77.88 145 ILE B N 1
ATOM 2927 C CA . ILE B 1 145 ? -19.438 5.488 -12.398 1 77.88 145 ILE B CA 1
ATOM 2928 C C . ILE B 1 145 ? -18.188 4.617 -12.539 1 77.88 145 ILE B C 1
ATOM 2930 O O . ILE B 1 145 ? -18.203 3.439 -12.172 1 77.88 145 ILE B O 1
ATOM 2934 N N . ILE B 1 146 ? -17.031 5.242 -12.992 1 80.5 146 ILE B N 1
ATOM 2935 C CA . ILE B 1 146 ? -15.797 4.5 -13.188 1 80.5 146 ILE B CA 1
ATOM 2936 C C . ILE B 1 146 ? -15.258 4.023 -11.844 1 80.5 146 ILE B C 1
ATOM 2938 O O . ILE B 1 146 ? -14.789 2.891 -11.719 1 80.5 146 ILE B O 1
ATOM 2942 N N . GLY B 1 147 ? -15.422 4.914 -10.938 1 77.31 147 GLY B N 1
ATOM 2943 C CA . GLY B 1 147 ? -14.953 4.594 -9.602 1 77.31 147 GLY B CA 1
ATOM 2944 C C . GLY B 1 147 ? -15.742 3.477 -8.945 1 77.31 147 GLY B C 1
ATOM 2945 O O . GLY B 1 147 ? -15.18 2.643 -8.234 1 77.31 147 GLY B O 1
ATOM 2946 N N . ASP B 1 148 ? -16.984 3.398 -9.211 1 76.62 148 ASP B N 1
ATOM 2947 C CA . ASP B 1 148 ? -17.844 2.354 -8.648 1 76.62 148 ASP B CA 1
ATOM 2948 C C . ASP B 1 148 ? -17.469 0.984 -9.219 1 76.62 148 ASP B C 1
ATOM 2950 O O . ASP B 1 148 ? -17.453 -0.008 -8.484 1 76.62 148 ASP B O 1
ATOM 2954 N N . ILE B 1 149 ? -17.25 1.062 -10.453 1 79.31 149 ILE B N 1
ATOM 2955 C CA . ILE B 1 149 ? -16.859 -0.176 -11.109 1 79.31 149 ILE B CA 1
ATOM 2956 C C . ILE B 1 149 ? -15.5 -0.632 -10.586 1 79.31 149 ILE B C 1
ATOM 2958 O O . ILE B 1 149 ? -15.32 -1.808 -10.258 1 79.31 149 ILE B O 1
ATOM 2962 N N . TYR B 1 150 ? -14.734 0.379 -10.445 1 79.12 150 TYR B N 1
ATOM 2963 C CA . TYR B 1 150 ? -13.375 0.121 -10 1 79.12 150 TYR B CA 1
ATOM 2964 C C . TYR B 1 150 ? -13.352 -0.387 -8.562 1 79.12 150 TYR B C 1
ATOM 2966 O O . TYR B 1 150 ? -12.523 -1.23 -8.211 1 79.12 150 TYR B O 1
ATOM 2974 N N . ASP B 1 151 ? -14.273 0.009 -7.828 1 79.19 151 ASP B N 1
ATOM 2975 C CA . ASP B 1 151 ? -14.297 -0.321 -6.406 1 79.19 151 ASP B CA 1
ATOM 2976 C C . ASP B 1 151 ? -15.062 -1.617 -6.152 1 79.19 151 ASP B C 1
ATOM 2978 O O . ASP B 1 151 ? -15.055 -2.141 -5.039 1 79.19 151 ASP B O 1
ATOM 2982 N N . SER B 1 152 ? -15.617 -2.17 -7.133 1 80.56 152 SER B N 1
ATOM 2983 C CA . SER B 1 152 ? -16.453 -3.355 -6.961 1 80.56 152 SER B CA 1
ATOM 2984 C C . SER B 1 152 ? -15.602 -4.598 -6.707 1 80.56 152 SER B C 1
ATOM 2986 O O . SER B 1 152 ? -14.852 -5.035 -7.582 1 80.56 152 SER B O 1
ATOM 2988 N N . ASP B 1 153 ? -15.758 -5.133 -5.57 1 82.19 153 ASP B N 1
ATOM 2989 C CA . ASP B 1 153 ? -15.062 -6.375 -5.262 1 82.19 153 ASP B CA 1
ATOM 2990 C C . ASP B 1 153 ? -15.594 -7.531 -6.105 1 82.19 153 ASP B C 1
ATOM 2992 O O . ASP B 1 153 ? -14.836 -8.414 -6.508 1 82.19 153 ASP B O 1
ATOM 2996 N N . LYS B 1 154 ? -16.891 -7.461 -6.336 1 83.88 154 LYS B N 1
ATOM 2997 C CA . LYS B 1 154 ? -17.5 -8.5 -7.16 1 83.88 154 LYS B CA 1
ATOM 2998 C C . LYS B 1 154 ? -16.844 -8.562 -8.539 1 83.88 154 LYS B C 1
ATOM 3000 O O . LYS B 1 154 ? -16.594 -9.648 -9.062 1 83.88 154 LYS B O 1
ATOM 3005 N N . LEU B 1 155 ? -16.625 -7.406 -9.031 1 85.88 155 LEU B N 1
ATOM 3006 C CA . LEU B 1 155 ? -16 -7.348 -10.352 1 85.88 155 LEU B CA 1
ATOM 3007 C C . LEU B 1 155 ? -14.562 -7.867 -10.297 1 85.88 155 LEU B C 1
ATOM 3009 O O . LEU B 1 155 ? -14.117 -8.562 -11.211 1 85.88 155 LEU B O 1
ATOM 3013 N N . ARG B 1 156 ? -13.914 -7.559 -9.312 1 87 156 ARG B N 1
ATOM 3014 C CA . ARG B 1 156 ? -12.531 -7.992 -9.203 1 87 156 ARG B CA 1
ATOM 3015 C C . ARG B 1 156 ? -12.445 -9.508 -9.016 1 87 156 ARG B C 1
ATOM 3017 O O . ARG B 1 156 ? -11.516 -10.141 -9.523 1 87 156 ARG B O 1
ATOM 3024 N N . PHE B 1 157 ? -13.383 -10.047 -8.281 1 86.56 157 PHE B N 1
ATOM 3025 C CA . PHE B 1 157 ? -13.43 -11.5 -8.141 1 86.56 157 PHE B CA 1
ATOM 3026 C C . PHE B 1 157 ? -13.719 -12.164 -9.484 1 86.56 157 PHE B C 1
ATOM 3028 O O . PHE B 1 157 ? -13.141 -13.211 -9.805 1 86.56 157 PHE B O 1
ATOM 3035 N N . LEU B 1 158 ? -14.57 -11.484 -10.172 1 87.31 158 LEU B N 1
ATOM 3036 C CA . LEU B 1 158 ? -14.906 -12.008 -11.5 1 87.31 158 LEU B CA 1
ATOM 3037 C C . LEU B 1 158 ? -13.695 -11.961 -12.422 1 87.31 158 LEU B C 1
ATOM 3039 O O . LEU B 1 158 ? -13.422 -12.93 -13.133 1 87.31 158 LEU B O 1
ATOM 3043 N N . ILE B 1 159 ? -12.977 -10.883 -12.414 1 88.81 159 ILE B N 1
ATOM 3044 C CA . ILE B 1 159 ? -11.789 -10.758 -13.242 1 88.81 159 ILE B CA 1
ATOM 3045 C C . ILE B 1 159 ? -10.75 -11.789 -12.82 1 88.81 159 ILE B C 1
ATOM 3047 O O . ILE B 1 159 ? -10.094 -12.406 -13.672 1 88.81 159 ILE B O 1
ATOM 3051 N N . GLY B 1 160 ? -10.633 -11.906 -11.523 1 87.38 160 GLY B N 1
ATOM 3052 C CA . GLY B 1 160 ? -9.727 -12.93 -11.031 1 87.38 160 GLY B CA 1
ATOM 3053 C C . GLY B 1 160 ? -10.094 -14.32 -11.508 1 87.38 160 GLY B C 1
ATOM 3054 O O . GLY B 1 160 ? -9.227 -15.086 -11.938 1 87.38 160 GLY B O 1
ATOM 3055 N N . ALA B 1 161 ? -11.32 -14.617 -11.453 1 87.75 161 ALA B N 1
ATOM 3056 C CA . ALA B 1 161 ? -11.805 -15.93 -11.883 1 87.75 161 ALA B CA 1
ATOM 3057 C C . ALA B 1 161 ? -11.578 -16.125 -13.383 1 87.75 161 ALA B C 1
ATOM 3059 O O . ALA B 1 161 ? -11.117 -17.188 -13.812 1 87.75 161 ALA B O 1
ATOM 3060 N N . ILE B 1 162 ? -11.852 -15.094 -14.133 1 89.25 162 ILE B N 1
ATOM 3061 C CA . ILE B 1 162 ? -11.719 -15.172 -15.586 1 89.25 162 ILE B CA 1
ATOM 3062 C C . ILE B 1 162 ? -10.25 -15.312 -15.969 1 89.25 162 ILE B C 1
ATOM 3064 O O . ILE B 1 162 ? -9.891 -16.141 -16.812 1 89.25 162 ILE B O 1
ATOM 3068 N N . THR B 1 163 ? -9.477 -14.492 -15.367 1 89.19 163 THR B N 1
ATOM 3069 C CA . THR B 1 163 ? -8.055 -14.531 -15.68 1 89.19 163 THR B CA 1
ATOM 3070 C C . THR B 1 163 ? -7.453 -15.875 -15.297 1 89.19 163 THR B C 1
ATOM 3072 O O . THR B 1 163 ? -6.617 -16.422 -16.016 1 89.19 163 THR B O 1
ATOM 3075 N N . SER B 1 164 ? -7.871 -16.359 -14.141 1 88.94 164 SER B N 1
ATOM 3076 C CA . SER B 1 164 ? -7.379 -17.672 -13.711 1 88.94 164 SER B CA 1
ATOM 3077 C C . SER B 1 164 ? -7.816 -18.766 -14.672 1 88.94 164 SER B C 1
ATOM 3079 O O . SER B 1 164 ? -7.02 -19.641 -15.031 1 88.94 164 SER B O 1
ATOM 3081 N N . ALA B 1 165 ? -9.031 -18.766 -15.062 1 85.56 165 ALA B N 1
ATOM 3082 C CA . ALA B 1 165 ? -9.555 -19.75 -16 1 85.56 165 ALA B CA 1
ATOM 3083 C C . ALA B 1 165 ? -8.82 -19.672 -17.344 1 85.56 165 ALA B C 1
ATOM 3085 O O . ALA B 1 165 ? -8.5 -20.688 -17.953 1 85.56 165 ALA B O 1
ATOM 3086 N N . PHE B 1 166 ? -8.641 -18.453 -17.766 1 87.31 166 PHE B N 1
ATOM 3087 C CA . PHE B 1 166 ? -7.926 -18.234 -19.016 1 87.31 166 PHE B CA 1
ATOM 3088 C C . PHE B 1 166 ? -6.527 -18.844 -18.953 1 87.31 166 PHE B C 1
ATOM 3090 O O . PHE B 1 166 ? -6.113 -19.562 -19.859 1 87.31 166 PHE B O 1
ATOM 3097 N N . THR B 1 167 ? -5.836 -18.562 -17.953 1 86.62 167 THR B N 1
ATOM 3098 C CA . THR B 1 167 ? -4.465 -19.031 -17.812 1 86.62 167 THR B CA 1
ATOM 3099 C C . THR B 1 167 ? -4.414 -20.547 -17.734 1 86.62 167 THR B C 1
ATOM 3101 O O . THR B 1 167 ? -3.541 -21.172 -18.344 1 86.62 167 THR B O 1
ATOM 3104 N N . ARG B 1 168 ? -5.301 -21.109 -17.062 1 83.38 168 ARG B N 1
ATOM 3105 C CA . ARG B 1 168 ? -5.34 -22.562 -16.938 1 83.38 168 ARG B CA 1
ATOM 3106 C C . ARG B 1 168 ? -5.641 -23.219 -18.281 1 83.38 168 ARG B C 1
ATOM 3108 O O . ARG B 1 168 ? -5.09 -24.281 -18.594 1 83.38 168 ARG B O 1
ATOM 3115 N N . THR B 1 169 ? -6.504 -22.547 -18.953 1 81.31 169 THR B N 1
ATOM 3116 C CA . THR B 1 169 ? -6.828 -23.047 -20.281 1 81.31 169 THR B CA 1
ATOM 3117 C C . THR B 1 169 ? -5.617 -22.969 -21.203 1 81.31 169 THR B C 1
ATOM 3119 O O . THR B 1 169 ? -5.316 -23.922 -21.938 1 81.31 169 THR B O 1
ATOM 3122 N N . VAL B 1 170 ? -4.949 -21.859 -21.172 1 79.69 170 VAL B N 1
ATOM 3123 C CA . VAL B 1 170 ? -3.764 -21.672 -22 1 79.69 170 VAL B CA 1
ATOM 3124 C C . VAL B 1 170 ? -2.693 -22.688 -21.641 1 79.69 170 VAL B C 1
ATOM 3126 O O . VAL B 1 170 ? -2.037 -23.266 -22.516 1 79.69 170 VAL B O 1
ATOM 3129 N N . GLN B 1 171 ? -2.492 -22.875 -20.406 1 77.75 171 GLN B N 1
ATOM 3130 C CA . GLN B 1 171 ? -1.509 -23.844 -19.938 1 77.75 171 GLN B CA 1
ATOM 3131 C C . GLN B 1 171 ? -1.879 -25.266 -20.375 1 77.75 171 GLN B C 1
ATOM 3133 O O . GLN B 1 171 ? -1.016 -26.031 -20.797 1 77.75 171 GLN B O 1
ATOM 3138 N N . GLY B 1 172 ? -3.127 -25.531 -20.141 1 74.06 172 GLY B N 1
ATOM 3139 C CA . GLY B 1 172 ? -3.586 -26.844 -20.578 1 74.06 172 GLY B CA 1
ATOM 3140 C C . GLY B 1 172 ? -3.408 -27.078 -22.062 1 74.06 172 GLY B C 1
ATOM 3141 O O . GLY B 1 172 ? -2.949 -28.141 -22.469 1 74.06 172 GLY B O 1
ATOM 3142 N N . THR B 1 173 ? -3.779 -26.078 -22.781 1 74.44 173 THR B N 1
ATOM 3143 C CA . THR B 1 173 ? -3.652 -26.172 -24.234 1 74.44 173 THR B CA 1
ATOM 3144 C C . THR B 1 173 ? -2.186 -26.25 -24.656 1 74.44 173 THR B C 1
ATOM 3146 O O . THR B 1 173 ? -1.83 -27.031 -25.531 1 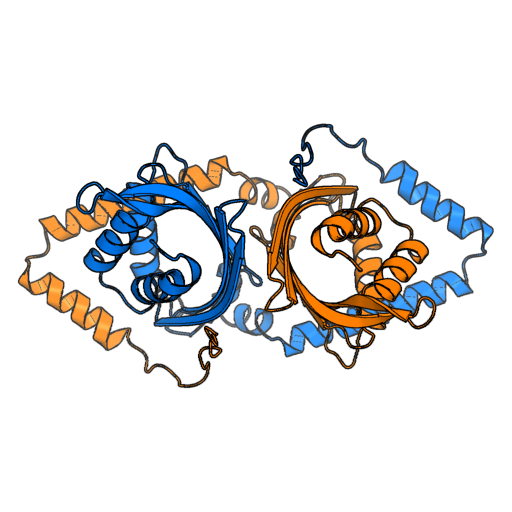74.44 173 THR B O 1
ATOM 3149 N N . TYR B 1 174 ? -1.433 -25.469 -24.031 1 72.25 174 TYR B N 1
ATOM 3150 C CA . TYR B 1 174 ? -0 -25.469 -24.297 1 72.25 174 TYR B CA 1
ATOM 3151 C C . TYR B 1 174 ? 0.605 -26.844 -24 1 72.25 174 TYR B C 1
ATOM 3153 O O . TYR B 1 174 ? 1.386 -27.359 -24.812 1 72.25 174 TYR B O 1
ATOM 3161 N N . GLN B 1 175 ? 0.249 -27.375 -22.875 1 68.56 175 GLN B N 1
ATOM 3162 C CA . GLN B 1 175 ? 0.771 -28.672 -22.5 1 68.56 175 GLN B CA 1
ATOM 3163 C C . GLN B 1 175 ? 0.284 -29.766 -23.453 1 68.56 175 GLN B C 1
ATOM 3165 O O . GLN B 1 175 ? 0.995 -30.734 -23.703 1 68.56 175 GLN B O 1
ATOM 3170 N N . ALA B 1 176 ? -0.844 -29.516 -24.016 1 66.31 176 ALA B N 1
ATOM 3171 C CA . ALA B 1 176 ? -1.447 -30.516 -24.891 1 66.31 176 ALA B CA 1
ATOM 3172 C C . ALA B 1 176 ? -0.856 -30.453 -2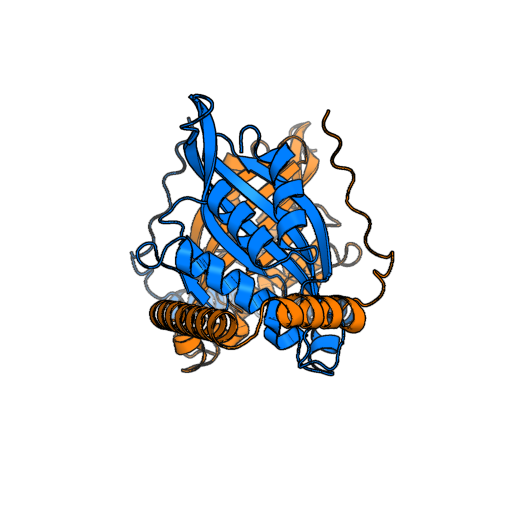6.297 1 66.31 176 ALA B C 1
ATOM 3174 O O . ALA B 1 176 ? -0.661 -31.484 -26.938 1 66.31 176 ALA B O 1
ATOM 3175 N N . ILE B 1 177 ? -0.601 -29.312 -26.766 1 70 177 ILE B N 1
ATOM 3176 C CA . ILE B 1 177 ? -0.266 -29.125 -28.172 1 70 177 ILE B CA 1
ATOM 3177 C C . ILE B 1 177 ? 1.251 -29.078 -28.328 1 70 177 ILE B C 1
ATOM 3179 O O . ILE B 1 177 ? 1.791 -29.594 -29.312 1 70 177 ILE B O 1
ATOM 3183 N N . VAL B 1 178 ? 1.917 -28.25 -27.391 1 62.62 178 VAL B N 1
ATOM 3184 C CA . VAL B 1 178 ? 3.336 -27.984 -27.609 1 62.62 178 VAL B CA 1
ATOM 3185 C C . VAL B 1 178 ? 4.156 -29.188 -27.156 1 62.62 178 VAL B C 1
ATOM 3187 O O . VAL B 1 178 ? 4.098 -29.594 -26 1 62.62 178 VAL B O 1
ATOM 3190 N N . PRO B 1 179 ? 4.832 -29.844 -28.094 1 59.91 179 PRO B N 1
ATOM 3191 C CA . PRO B 1 179 ? 5.727 -30.938 -27.734 1 59.91 179 PRO B CA 1
ATOM 3192 C C . PRO B 1 179 ? 6.785 -30.531 -26.719 1 59.91 179 PRO B C 1
ATOM 3194 O O . PRO B 1 179 ? 7.117 -29.359 -26.594 1 59.91 179 PRO B O 1
ATOM 3197 N N . GLU B 1 180 ? 7.203 -31.359 -25.688 1 55.81 180 GLU B N 1
ATOM 3198 C CA . GLU B 1 180 ? 8.141 -31.156 -24.594 1 55.81 180 GLU B CA 1
ATOM 3199 C C . GLU B 1 180 ? 9.398 -30.422 -25.062 1 55.81 180 GLU B C 1
ATOM 3201 O O . GLU B 1 180 ? 9.93 -29.562 -24.359 1 55.81 180 GLU B O 1
ATOM 3206 N N . LYS B 1 181 ? 9.914 -30.719 -26.234 1 55.53 181 LYS B N 1
ATOM 3207 C CA . LYS B 1 181 ? 11.117 -30.125 -26.797 1 55.53 181 LYS B CA 1
ATOM 3208 C C . LYS B 1 181 ? 10.914 -28.625 -27.031 1 55.53 181 LYS B C 1
ATOM 3210 O O . LYS B 1 181 ? 11.828 -27.828 -26.812 1 55.53 181 LYS B O 1
ATOM 3215 N N . LEU B 1 182 ? 9.781 -28.203 -27.359 1 53.53 182 LEU B N 1
ATOM 3216 C CA . LEU B 1 182 ? 9.508 -26.812 -27.688 1 53.53 182 LEU B CA 1
ATOM 3217 C C . LEU B 1 182 ? 9.234 -26 -26.438 1 53.53 182 LEU B C 1
ATOM 3219 O O . LEU B 1 182 ? 9.523 -24.797 -26.391 1 53.53 182 LEU B O 1
ATOM 3223 N N . LYS B 1 183 ? 8.758 -26.609 -25.484 1 57.78 183 LYS B N 1
ATOM 3224 C CA . LYS B 1 183 ? 8.531 -25.906 -24.219 1 57.78 183 LYS B CA 1
ATOM 3225 C C . LYS B 1 183 ? 9.82 -25.297 -23.688 1 57.78 183 LYS B C 1
ATOM 3227 O O . LYS B 1 183 ? 9.836 -24.141 -23.266 1 57.78 183 LYS B O 1
ATOM 3232 N N . ASP B 1 184 ? 10.852 -26.016 -23.75 1 53.28 184 ASP B N 1
ATOM 3233 C CA . ASP B 1 184 ? 12.156 -25.516 -23.312 1 53.28 184 ASP B CA 1
ATOM 3234 C C . ASP B 1 184 ? 12.617 -24.359 -24.188 1 53.28 184 ASP B C 1
ATOM 3236 O O . ASP B 1 184 ? 13.188 -23.375 -23.688 1 53.28 184 ASP B O 1
ATOM 3240 N N . ALA B 1 185 ? 12.32 -24.484 -25.406 1 52.34 185 ALA B N 1
ATOM 3241 C CA . ALA B 1 185 ? 12.75 -23.438 -26.344 1 52.34 185 ALA B CA 1
ATOM 3242 C C . ALA B 1 185 ? 12.031 -22.125 -26.047 1 52.34 185 ALA B C 1
ATOM 3244 O O . ALA B 1 185 ? 12.648 -21.047 -26.094 1 52.34 185 ALA B O 1
ATOM 3245 N N . LEU B 1 186 ? 10.844 -22.203 -25.875 1 54.59 186 LEU B N 1
ATOM 3246 C CA . LEU B 1 186 ? 10.07 -21 -25.609 1 54.59 186 LEU B CA 1
ATOM 3247 C C . LEU B 1 186 ? 10.477 -20.359 -24.297 1 54.59 186 LEU B C 1
ATOM 3249 O O . LEU B 1 186 ? 10.57 -19.141 -24.188 1 54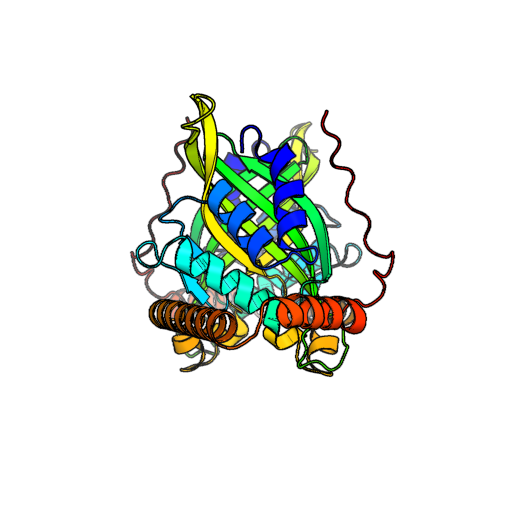.59 186 LEU B O 1
ATOM 3253 N N . PHE B 1 187 ? 10.648 -21.203 -23.359 1 54.28 187 PHE B N 1
ATOM 3254 C CA . PHE B 1 187 ? 11.148 -20.688 -22.078 1 54.28 187 PHE B CA 1
ATOM 3255 C C . PHE B 1 187 ? 12.523 -20.047 -22.266 1 54.28 187 PHE B C 1
ATOM 3257 O O . PHE B 1 187 ? 12.797 -18.984 -21.688 1 54.28 187 PHE B O 1
ATOM 3264 N N . GLU B 1 188 ? 13.375 -20.734 -23 1 51.59 188 GLU B N 1
ATOM 3265 C CA . GLU B 1 188 ? 14.688 -20.172 -23.281 1 51.59 188 GLU B CA 1
ATOM 3266 C C . GLU B 1 188 ? 14.57 -18.859 -24.078 1 51.59 188 GLU B C 1
ATOM 3268 O O . GLU B 1 188 ? 15.32 -17.922 -23.844 1 51.59 188 GLU B O 1
ATOM 3273 N N . PHE B 1 189 ? 13.727 -18.922 -24.984 1 51.25 189 PHE B N 1
ATOM 3274 C CA . PHE B 1 189 ? 13.477 -17.688 -25.734 1 51.25 189 PHE B CA 1
ATOM 3275 C C . PHE B 1 189 ? 13.008 -16.578 -24.797 1 51.25 189 PHE B C 1
ATOM 3277 O O . PHE B 1 189 ? 13.484 -15.445 -24.891 1 51.25 189 PHE B O 1
ATOM 3284 N N . TRP B 1 190 ? 12.086 -16.891 -24.062 1 54.19 190 TRP B N 1
ATOM 3285 C CA . TRP B 1 190 ? 11.578 -15.922 -23.094 1 54.19 190 TRP B CA 1
ATOM 3286 C C . TRP B 1 190 ? 12.688 -15.453 -22.156 1 54.19 190 TRP B C 1
ATOM 3288 O O . TRP B 1 190 ? 12.82 -14.258 -21.891 1 54.19 190 TRP B O 1
ATOM 3298 N N . ARG B 1 191 ? 13.469 -16.422 -21.703 1 53.16 191 ARG B N 1
ATOM 3299 C CA . ARG B 1 191 ? 14.602 -16.109 -20.844 1 53.16 191 ARG B CA 1
ATOM 3300 C C . ARG B 1 191 ? 15.617 -15.242 -21.578 1 53.16 191 ARG B C 1
ATOM 3302 O O . ARG B 1 191 ? 16.203 -14.328 -20.984 1 53.16 191 ARG B O 1
ATOM 3309 N N . GLN B 1 192 ? 15.945 -15.609 -22.719 1 49.25 192 GLN B N 1
ATOM 3310 C CA . GLN B 1 192 ? 16.984 -14.93 -23.484 1 49.25 192 GLN B CA 1
ATOM 3311 C C . GLN B 1 192 ? 16.531 -13.547 -23.922 1 49.25 192 GLN B C 1
ATOM 3313 O O . GLN B 1 192 ? 17.312 -12.594 -23.938 1 49.25 192 GLN B O 1
ATOM 3318 N N . HIS B 1 193 ? 15.438 -13.477 -24.344 1 48.16 193 HIS B N 1
ATOM 3319 C CA . HIS B 1 193 ? 15.055 -12.219 -24.969 1 48.16 193 HIS B CA 1
ATOM 3320 C C . HIS B 1 193 ? 14.375 -11.289 -23.969 1 48.16 193 HIS B C 1
ATOM 3322 O O . HIS B 1 193 ? 14.406 -10.07 -24.125 1 48.16 193 HIS B O 1
ATOM 3328 N N . LEU B 1 194 ? 13.836 -11.938 -23.172 1 50.12 194 LEU B N 1
ATOM 3329 C CA . LEU B 1 194 ? 13.125 -11.055 -22.25 1 50.12 194 LEU B CA 1
ATOM 3330 C C . LEU B 1 194 ? 14 -10.719 -21.047 1 50.12 194 LEU B C 1
ATOM 3332 O O . LEU B 1 194 ? 13.609 -9.922 -20.188 1 50.12 194 LEU B O 1
ATOM 3336 N N . GLN B 1 195 ? 15.188 -11.43 -20.906 1 47.09 195 GLN B N 1
ATOM 3337 C CA . GLN B 1 195 ? 16.156 -11.117 -19.844 1 47.09 195 GLN B CA 1
ATOM 3338 C C . GLN B 1 195 ? 16.906 -9.828 -20.172 1 47.09 195 GLN B C 1
ATOM 3340 O O . GLN B 1 195 ? 17.5 -9.695 -21.234 1 47.09 195 GLN B O 1
ATOM 3345 N N . VAL B 1 196 ? 16.438 -8.773 -19.781 1 44.88 196 VAL B N 1
ATOM 3346 C CA . VAL B 1 196 ? 17.281 -7.59 -19.891 1 44.88 196 VAL B CA 1
ATOM 3347 C C . VAL B 1 196 ? 18.312 -7.59 -18.766 1 44.88 196 VAL B C 1
ATOM 3349 O O . VAL B 1 196 ? 18.062 -8.117 -17.688 1 44.88 196 VAL B O 1
ATOM 3352 N N . PRO B 1 197 ? 19.516 -7.312 -19.109 1 38.22 197 PRO B N 1
ATOM 3353 C CA . PRO B 1 197 ? 20.594 -7.219 -18.141 1 38.22 197 PRO B CA 1
ATOM 3354 C C . PRO B 1 197 ? 20.188 -6.453 -16.875 1 38.22 197 PRO B C 1
ATOM 3356 O O . PRO B 1 197 ? 19.438 -5.473 -16.969 1 38.22 197 PRO B O 1
ATOM 3359 N N . ILE B 1 198 ? 20.156 -7.09 -15.734 1 38.81 198 ILE B N 1
ATOM 3360 C CA . ILE B 1 198 ? 19.922 -6.617 -14.375 1 38.81 198 ILE B CA 1
ATOM 3361 C C . ILE B 1 198 ? 20.656 -5.297 -14.156 1 38.81 198 ILE B C 1
ATOM 3363 O O . ILE B 1 198 ? 21.891 -5.242 -14.25 1 38.81 198 ILE B O 1
ATOM 3367 N N . GLY B 1 199 ? 20.203 -4.297 -14.477 1 33.66 199 GLY B N 1
ATOM 3368 C CA . GLY B 1 199 ? 20.906 -3.088 -14.094 1 33.66 199 GLY B CA 1
ATOM 3369 C C . GLY B 1 199 ? 21.125 -2.971 -12.602 1 33.66 199 GLY B C 1
ATOM 3370 O O . GLY B 1 199 ? 20.297 -3.434 -11.805 1 33.66 199 GLY B O 1
ATOM 3371 N N . GLU B 1 200 ? 22.344 -2.934 -11.961 1 35.44 200 GLU B N 1
ATOM 3372 C CA . GLU B 1 200 ? 23 -2.832 -10.664 1 35.44 200 GLU B CA 1
ATOM 3373 C C . GLU B 1 200 ? 22.344 -1.779 -9.789 1 35.44 200 GLU B C 1
ATOM 3375 O O . GLU B 1 200 ? 22.906 -1.343 -8.789 1 35.44 200 GLU B O 1
ATOM 3380 N N . GLN B 1 201 ? 21.297 -1.248 -10.062 1 35.59 201 GLN B N 1
ATOM 3381 C CA . GLN B 1 201 ? 21.109 -0.018 -9.305 1 35.59 201 GLN B CA 1
ATOM 3382 C C . GLN B 1 201 ? 20.562 -0.31 -7.914 1 35.59 201 GLN B C 1
ATOM 3384 O O . GLN B 1 201 ? 20.656 0.526 -7.012 1 35.59 201 GLN B O 1
ATOM 3389 N N . PHE B 1 202 ? 19.641 -1.218 -7.625 1 37.19 202 PHE B N 1
ATOM 3390 C CA . PHE B 1 202 ? 19.062 -1.203 -6.289 1 37.19 202 PHE B CA 1
ATOM 3391 C C . PHE B 1 202 ? 19.656 -2.314 -5.43 1 37.19 202 PHE B C 1
ATOM 3393 O O . PHE B 1 202 ? 19.969 -3.396 -5.93 1 37.19 202 PHE B O 1
ATOM 3400 N N . HIS B 1 203 ? 20.5 -2.027 -4.441 1 35.97 203 HIS B N 1
ATOM 3401 C CA . HIS B 1 203 ? 21.062 -2.969 -3.482 1 35.97 203 HIS B CA 1
ATOM 3402 C C . HIS B 1 203 ? 20.062 -3.32 -2.395 1 35.97 203 HIS B C 1
ATOM 3404 O O . HIS B 1 203 ? 19.188 -2.512 -2.061 1 35.97 203 HIS B O 1
ATOM 3410 N N . ASP B 1 204 ? 19.906 -4.609 -2.104 1 37.41 204 ASP B N 1
ATOM 3411 C CA . ASP B 1 204 ? 19.125 -5.152 -1 1 37.41 204 ASP B CA 1
ATOM 3412 C C . ASP B 1 204 ? 19.422 -4.406 0.3 1 37.41 204 ASP B C 1
ATOM 3414 O O . ASP B 1 204 ? 20.562 -4.02 0.561 1 37.41 204 ASP B O 1
ATOM 3418 N N . ALA B 1 205 ? 18.641 -3.859 0.94 1 34.75 205 ALA B N 1
ATOM 3419 C CA . ALA B 1 205 ? 18.953 -3.41 2.293 1 34.75 205 ALA B CA 1
ATOM 3420 C C . ALA B 1 205 ? 19.391 -4.582 3.168 1 34.75 205 ALA B C 1
ATOM 3422 O O . ALA B 1 205 ? 18.906 -5.703 3.008 1 34.75 205 ALA B O 1
ATOM 3423 N N . GLU B 1 206 ? 20.719 -4.574 3.676 1 31.08 206 GLU B N 1
ATOM 3424 C CA . GLU B 1 206 ? 21.266 -5.562 4.602 1 31.08 206 GLU B CA 1
ATOM 3425 C C . GLU B 1 206 ? 20.281 -5.875 5.727 1 31.08 206 GLU B C 1
ATOM 3427 O O . GLU B 1 206 ? 19.859 -4.973 6.453 1 31.08 206 GLU B O 1
ATOM 3432 N N . VAL B 1 207 ? 19.516 -6.777 5.676 1 29.56 207 VAL B N 1
ATOM 3433 C CA . VAL B 1 207 ? 18.797 -7.27 6.844 1 29.56 207 VAL B CA 1
ATOM 3434 C C . VAL B 1 207 ? 19.781 -7.734 7.906 1 29.56 207 VAL B C 1
ATOM 3436 O O . VAL B 1 207 ? 20.516 -8.703 7.699 1 29.56 207 VAL B O 1
ATOM 3439 N N . LYS B 1 208 ? 20.422 -6.953 8.82 1 27.47 208 LYS B N 1
ATOM 3440 C CA . LYS B 1 208 ? 21.172 -7.473 9.961 1 27.47 208 LYS B CA 1
ATOM 3441 C C . LYS B 1 208 ? 20.266 -8.328 10.852 1 27.47 208 LYS B C 1
ATOM 3443 O O . LYS B 1 208 ? 19.297 -7.836 11.438 1 27.47 208 LYS B O 1
ATOM 3448 N N . ILE B 1 209 ? 20.234 -9.516 10.688 1 22.72 209 ILE B N 1
ATOM 3449 C CA . ILE B 1 209 ? 19.812 -10.578 11.594 1 22.72 209 ILE B CA 1
ATOM 3450 C C . ILE B 1 209 ? 20.703 -10.57 12.836 1 22.72 209 ILE B C 1
ATOM 3452 O O . ILE B 1 209 ? 21.922 -10.781 12.742 1 22.72 209 ILE B O 1
ATOM 3456 N N . GLN B 1 210 ? 20.656 -9.523 13.695 1 22.2 210 GLN B N 1
ATOM 3457 C CA . GLN B 1 210 ? 21.266 -9.953 14.945 1 22.2 210 GLN B CA 1
ATOM 3458 C C . GLN B 1 210 ? 20.453 -11.039 15.625 1 22.2 210 GLN B C 1
ATOM 3460 O O . GLN B 1 210 ? 19.219 -10.984 15.625 1 22.2 210 GLN B O 1
#

pLDDT: mean 80.04, std 17.24, range [22.2, 97.19]

Sequence (420 aa):
MEDPVKEIGGILRGLLKRPTFQQMDEILTENFTEDAQFYHPYVNVNPVAGLTAIIALYQYALLFVNYQDVFIQDIVYDAAKNILAVRMTVEIKPWVLLWRTVNLRFFTELQLEDSTNEVTGKRVKKVKVQRDYFIRWPLLQAVPIIGDIYDSDKLRFLIGAITSAFTRTVQGTYQAIVPEKLKDALFEFWRQHLQVPIGEQFHDAEVKIQMEDPVKEIGGILRGLLKRPTFQQMDEILTENFTEDAQFYHPYVNVNPVAGLTAIIALYQYALLFVNYQDVFIQDIVYDAAKNILAVRMTVEIKPWVLLWRTVNLRFFTELQLEDSTNEVTGKRVKKVKVQRDYFIRWPLLQAVPIIGDIYDSDKLRFLIGAITSAFTRTVQGTYQAIVPEKLKDALFEFWRQHLQVPIGEQFHDAEVKIQ

Foldseek 3Di:
DQDCQVCVVVLVFQLQALHDLVSLLVSLVVFADQQAWEADPVDTDGSVNGSVVVSVVSVVCCQFFVWHGKAWDDWDADPVQQKIKTWMWIWTQGVVLVGDIDIWTKMKIFRWDWDADPPVRDIDIHTRYIYIGTPDDVVQLSDPPSNVCRPDPVNVVVVVVVVVVVVVVVVVVCVVPPDPVVVVVVVVVCCVVVDDPPDPDDDDDPPPPD/DQDCQVCVVVLVFQLQALHDLVSLLVSLVVFADQQAWEADPVDTDGSVNGSVVVSVVSVVCCQFFVWHGKAWDDWDADPVQQKIKTWMWIWTAGPVLVGDIDIWTKMKIFRWDWDADPPVRDIDIHTRYIHIGGPDDVVQLSDPPSNVCRPDPVNVVVVVVVVVVVVVVVVVVCVVPPDPVVVVVVVVVCCVVVDDPPDPDDDDDPPPPD

Organism: NCBI:txid1480154

Nearest PDB structures (foldseek):
  5ien-assembly1_A  TM=7.080E-01  e=7.729E-05  synthetic construct
  5wip-assembly2_C  TM=6.892E-01  e=2.879E-02  Escherichia coli
  6of8-assembly1_D-2  TM=6.086E-01  e=2.561E-02  Homo sapiens
  5wip-assembly1_D  TM=7.234E-01  e=1.109E-01  Escherichia coli
  5wio-assembly2_C  TM=5.103E-01  e=1.176E-01  Escherichia coli

Secondary structure (DSSP, 8-state):
--SHHHHHHHHHHHHHSS--HHHHHHHHHHHEEEEEEEE-SS-EE-TTTHHHHHHHHHHHHHHHT-EEEEEEEEEEEETTTTEEEEEEEEEE--GGGTT--EEEEEEEEEEEEEEE-TTT--EEEEEEEEEEEESS-HHHHTSTTHHHHHH-HHHHHHHHHHHHHHHHHHHHHHHHHS-HHHHHHHHHHHHHHH-----TT-PPP-----/--SHHHHHHHHHHHHHSS--HHHHHHHHHHHEEEEEEEE-SS-EE-TTTHHHHHHHHHHHHHHHT-EEEEEEEEEEEETTTTEEEEEEEEEE--GGGTT--EEEEEEEEEEEEEEE-TTT--EEEEEEEEEEEESS-HHHHTSTTHHHHHH-HHHHHHHHHHHHHHHHHHHHHHHHHS-HHHHHHHHHHHHHHH-----TT-PPP-----

Radius of gyration: 23.12 Å; Cα contacts (8 Å, |Δi|>4): 747; chains: 2; bounding box: 47×74×59 Å

InterPro domains:
  IPR057514 SigF-like, NTF2-like domain [PF24840] (1-116)